Protein AF-H6Q8G0-F1 (afdb_monomer)

Mean predicted aligned error: 10.99 Å

Organism: Pyrobaculum oguniense (strain DSM 13380 / JCM 10595 / TE7) (NCBI:txid698757)

Solvent-accessible surface area (backbone atoms only — not comparable to full-atom values): 20275 Å² total; per-residue (Å²): 144,68,70,66,64,56,52,52,49,52,49,52,48,53,54,53,53,41,53,67,19,40,46,72,59,93,84,31,42,35,39,29,42,45,48,51,69,63,68,56,87,55,73,42,77,51,71,62,86,92,26,48,36,42,32,37,71,26,90,38,88,82,41,72,50,58,72,88,68,41,74,66,82,79,70,84,86,72,75,58,51,55,72,71,53,47,52,53,49,46,30,53,52,45,60,45,78,64,53,34,37,40,33,30,42,34,42,37,34,33,34,42,91,89,67,49,76,45,78,49,78,49,76,51,75,46,81,52,94,34,72,31,57,68,51,39,38,51,52,50,17,66,74,69,74,36,60,48,32,79,43,50,70,60,39,51,54,52,50,54,51,48,53,64,52,53,74,76,50,90,71,76,68,40,81,75,48,61,38,27,14,46,44,34,42,37,35,37,46,87,69,30,35,41,33,43,30,75,83,65,30,40,40,38,32,41,19,58,44,66,68,61,47,51,51,55,51,52,52,48,26,63,76,68,75,45,89,69,57,36,41,37,37,30,15,60,40,80,48,58,67,70,59,42,50,30,47,52,52,15,36,58,50,44,32,63,76,66,64,44,61,43,81,41,64,61,86,96,38,82,64,41,45,31,24,42,60,44,82,41,58,73,41,101,56,48,47,18,47,49,38,38,34,36,37,30,68,92,67,42,86,70,52,70,70,52,44,50,53,56,53,47,52,37,34,60,60,32,73,54,68,62,55,57,30,36,37,38,36,29,59,68,27,56,47,79,74,76,52,74,78,76,70,59,76,78,75,70,73,64,84,71,63,55,60,54,49,55,55,50,53,59,54,60,74,72,106

Nearest PDB structures (foldseek):
  7qxs-assembly1_A  TM=3.727E-01  e=1.404E-01  Homo sapiens
  2nyt-assembly1_C  TM=2.737E-01  e=8.492E-01  Homo sapiens
  8ove-assembly1_BS  TM=5.232E-01  e=6.529E+00  Trypanosoma brucei brucei
  4v8m-assembly1_BS  TM=4.769E-01  e=9.936E+00  Trypanosoma brucei brucei TREU927
  5w2m-assembly1_K  TM=2.371E-01  e=2.819E+00  Homo sapiens

Foldseek 3Di:
DPPPVVVVVVVVLLVVLLPQQWHDDPNEIEGEQASNLVSDQAPDWDDDDPEIEGEHEQPAQPRDPPLVVPARNDYPQDDADDLVVLQLLQLLQLQDDAKKKFKKKKKWWWQDPVRDIDIDIDIDIDTDRANHLVRVQVVVCVVVVAHEDAAPVVVVVVVVVQNVVSSVDPDDGTISGMYMYTAKMWGDDPQWIWMAGNVSNAIEIEGQDPVVSVVVQVSSCVSVVHHGHYYYYHANDFQDDLLVVLLVQLQVVLCVVLVQWDFDDDPPDGQWIKFGWDWDDSDPHRGDDIEIEGEDRVLDTDDPVRVCVSVSSSCVSSVHQDHHYYYYYHSMDGGPRPPPPPPCVVVPDDPVVVVVVVVVVVVVVVD

Radius of gyration: 24.99 Å; Cα contacts (8 Å, |Δi|>4): 646; chains: 1; bounding box: 63×71×59 Å

Sequence (367 aa):
MTGSKGLLLALALAVALSAASVYTVDHYVVINYTAWATQVKPTYIFKLGNCDVYVYVARTFNDTTVLLNSPEPVPPRLEPMSEEDVEKVIDALVRLPGETKVGLSILHVFKLKNGDIVGGESSEDLVLNATSLEDLVNKASEKLGIKVYKRPAEADKFMEEVKRKGANTTTTQGLIAKVASIRNIYKRIGDVVLKISYIDRTVYVGATNLTDAVAYVKELERQLGKPLPVYIRVGSYWVSGEKEQALLEAAEQWEKEMKTVRVITEGNRTKAVEGIVHIIHPSAGDLGPVVVVFPYVNGTPPDEGTAKRLVGRFVELAGFCPQPLVVEFWPKTGVEYLVGRANYASYAVPIIALAVAALAALRLKRR

Secondary structure (DSSP, 8-state):
--HHHHHHHHHHHHHHHHHHHEEEETTEEEEEHHHHHHSS--SEEEEETTEEEEEEE-SSTTS--HHHHS----PPPPPPPPHHHHHHHHHHHHHSSSEEEEEEEEEEEEE-TTS-EEEEEEEEEEE---SSHHHHHHHHHHHHTS-EESSHHHHHHHHHHHHHHHTT----SEEEEEEEEEEEEEEEETTEEEEEETTT--EEEEES-HHHHHHHHHHHHHHHTS---EEEEE-S-B--THHHHHHHHHHHHHHHHHT--EEEEETTEEEEEESPPEEE-SSSSSBSPPEEEEE-GGGSPPPHHHHHHHHHHHHHHHTS--SSEEEEEES--S-TTTS----GGGT-S-THHHHHHHHHHHHHTT-

pLDDT: mean 80.92, std 19.53, range [29.94, 97.94]

Structure (mmCIF, N/CA/C/O backbone):
data_AF-H6Q8G0-F1
#
_entry.id   AF-H6Q8G0-F1
#
loop_
_atom_site.group_PDB
_atom_site.id
_atom_site.type_symbol
_atom_site.label_atom_id
_atom_site.label_alt_id
_atom_site.label_comp_id
_atom_site.label_asym_id
_atom_site.label_entity_id
_atom_site.label_seq_id
_atom_site.pdbx_PDB_ins_code
_atom_site.Cartn_x
_atom_site.Cartn_y
_atom_site.Cartn_z
_atom_site.occupancy
_atom_site.B_iso_or_equiv
_atom_site.auth_seq_id
_atom_site.auth_comp_id
_atom_site.auth_asym_id
_atom_site.auth_atom_id
_atom_site.pdbx_PDB_model_num
ATOM 1 N N . MET A 1 1 ? 6.257 -30.431 35.235 1.00 37.59 1 MET A N 1
ATOM 2 C CA . MET A 1 1 ? 5.714 -31.014 33.979 1.00 37.59 1 MET A CA 1
ATOM 3 C C . MET A 1 1 ? 4.502 -30.229 33.438 1.00 37.59 1 MET A C 1
ATOM 5 O O . MET A 1 1 ? 3.525 -30.824 33.006 1.00 37.59 1 MET A O 1
ATOM 9 N N . THR A 1 2 ? 4.549 -28.892 33.413 1.00 41.25 2 THR A N 1
ATOM 10 C CA . THR A 1 2 ? 3.410 -28.030 33.016 1.00 41.25 2 THR A CA 1
ATOM 11 C C . THR A 1 2 ? 3.709 -27.107 31.825 1.00 41.25 2 THR A C 1
ATOM 13 O O . THR A 1 2 ? 2.781 -26.566 31.238 1.00 41.25 2 THR A O 1
ATOM 16 N N . GLY A 1 3 ? 4.974 -26.979 31.401 1.00 37.41 3 GLY A N 1
ATOM 17 C CA . GLY A 1 3 ? 5.380 -26.058 30.327 1.00 37.41 3 GLY A CA 1
ATOM 18 C C . GLY A 1 3 ? 5.109 -26.530 28.890 1.00 37.41 3 GLY A C 1
ATOM 19 O O . GLY A 1 3 ? 4.931 -25.704 28.004 1.00 37.41 3 GLY A O 1
ATOM 20 N N . SER A 1 4 ? 5.021 -27.842 28.632 1.00 41.75 4 SER A N 1
ATOM 21 C CA . SER A 1 4 ? 4.868 -28.368 27.261 1.00 41.75 4 SER A CA 1
ATOM 22 C C . SER A 1 4 ? 3.442 -28.267 26.713 1.00 41.75 4 SER A C 1
ATOM 24 O O . SER A 1 4 ? 3.260 -28.071 25.515 1.00 41.75 4 SER A O 1
ATOM 26 N N . LYS A 1 5 ? 2.421 -28.352 27.579 1.00 39.56 5 LYS A N 1
ATOM 27 C CA . LYS A 1 5 ? 1.009 -28.229 27.177 1.00 39.56 5 LYS A CA 1
ATOM 28 C C . LYS A 1 5 ? 0.645 -26.796 26.784 1.00 39.56 5 LYS A C 1
ATOM 30 O O . LYS A 1 5 ? -0.075 -26.617 25.811 1.00 39.56 5 LYS A O 1
ATOM 35 N N . GLY A 1 6 ? 1.177 -25.797 27.494 1.00 40.56 6 GLY A N 1
ATOM 36 C CA . GLY A 1 6 ? 0.979 -24.382 27.159 1.00 40.56 6 GLY A CA 1
ATOM 37 C C . GLY A 1 6 ? 1.631 -24.001 25.830 1.00 40.56 6 GLY A C 1
ATOM 38 O O . GLY A 1 6 ? 1.004 -23.338 25.012 1.00 40.56 6 GLY A O 1
ATOM 39 N N . LEU A 1 7 ? 2.844 -24.505 25.573 1.00 41.81 7 LEU A N 1
ATOM 40 C CA . LEU A 1 7 ? 3.547 -24.283 24.308 1.00 41.81 7 LEU A CA 1
ATOM 41 C C . LEU A 1 7 ? 2.825 -24.947 23.126 1.00 41.81 7 LEU A C 1
ATOM 43 O O . LEU A 1 7 ? 2.636 -24.306 22.103 1.00 41.81 7 LEU A O 1
ATOM 47 N N . LEU A 1 8 ? 2.376 -26.200 23.268 1.00 42.34 8 LEU A N 1
ATOM 48 C CA . LEU A 1 8 ? 1.618 -26.905 22.224 1.00 42.34 8 LEU A CA 1
ATOM 49 C C . LEU A 1 8 ? 0.265 -26.246 21.936 1.00 42.34 8 LEU A C 1
ATOM 51 O O . LEU A 1 8 ? -0.138 -26.184 20.779 1.00 42.34 8 LEU A O 1
ATOM 55 N N . LEU A 1 9 ? -0.417 -25.735 22.965 1.00 38.94 9 LEU A N 1
ATOM 56 C CA . LEU A 1 9 ? -1.677 -25.013 22.799 1.00 38.94 9 LEU A CA 1
ATOM 57 C C . LEU A 1 9 ? -1.455 -23.663 22.105 1.00 38.94 9 LEU A C 1
ATOM 59 O O . LEU A 1 9 ? -2.185 -23.347 21.176 1.00 38.94 9 LEU A O 1
ATOM 63 N N . ALA A 1 10 ? -0.421 -22.909 22.492 1.00 45.75 10 ALA A N 1
ATOM 64 C CA . ALA A 1 10 ? -0.044 -21.660 21.832 1.00 45.75 10 ALA A CA 1
ATOM 65 C C . ALA A 1 10 ? 0.378 -21.883 20.369 1.00 45.75 10 ALA A C 1
ATOM 67 O O . ALA A 1 10 ? 0.004 -21.103 19.498 1.00 45.75 10 ALA A O 1
ATOM 68 N N . LEU A 1 11 ? 1.091 -22.979 20.081 1.00 44.25 11 LEU A N 1
ATOM 69 C CA . LEU A 1 11 ? 1.492 -23.349 18.723 1.00 44.25 11 LEU A CA 1
ATOM 70 C C . LEU A 1 11 ? 0.293 -23.783 17.871 1.00 44.25 11 LEU A C 1
ATOM 72 O O . LEU A 1 11 ? 0.179 -23.378 16.720 1.00 44.25 11 LEU A O 1
ATOM 76 N N . ALA A 1 12 ? -0.618 -24.581 18.433 1.00 43.03 12 ALA A N 1
ATOM 77 C CA . ALA A 1 12 ? -1.842 -24.996 17.755 1.00 43.03 12 ALA A CA 1
ATOM 78 C C . ALA A 1 12 ? -2.770 -23.803 17.487 1.00 43.03 12 ALA A C 1
ATOM 80 O O . ALA A 1 12 ? -3.361 -23.725 16.414 1.00 43.03 12 ALA A O 1
ATOM 81 N N . LEU A 1 13 ? -2.848 -22.850 18.424 1.00 43.94 13 LEU A N 1
ATOM 82 C CA . LEU A 1 13 ? -3.580 -21.603 18.233 1.00 43.94 13 LEU A CA 1
ATOM 83 C C . LEU A 1 13 ? -2.926 -20.764 17.131 1.00 43.94 13 LEU A C 1
ATOM 85 O O . LEU A 1 13 ? -3.614 -20.368 16.205 1.00 43.94 13 LEU A O 1
ATOM 89 N N . ALA A 1 14 ? -1.604 -20.575 17.150 1.00 47.75 14 ALA A N 1
ATOM 90 C CA . ALA A 1 14 ? -0.888 -19.836 16.107 1.00 47.75 14 ALA A CA 1
ATOM 91 C C . ALA A 1 14 ? -1.053 -20.459 14.705 1.00 47.75 14 ALA A C 1
ATOM 93 O O . ALA A 1 14 ? -1.220 -19.729 13.732 1.00 47.75 14 ALA A O 1
ATOM 94 N N . VAL A 1 15 ? -1.065 -21.794 14.599 1.00 50.09 15 VAL A N 1
ATOM 95 C CA . VAL A 1 15 ? -1.297 -22.525 13.337 1.00 50.09 15 VAL A CA 1
ATOM 96 C C . VAL A 1 15 ? -2.760 -22.441 12.878 1.00 50.09 15 VAL A C 1
ATOM 98 O O . VAL A 1 15 ? -3.025 -22.328 11.685 1.00 50.09 15 VAL A O 1
ATOM 101 N N . ALA A 1 16 ? -3.728 -22.474 13.796 1.00 48.34 16 ALA A N 1
ATOM 102 C CA . ALA A 1 16 ? -5.142 -22.316 13.451 1.00 48.34 16 ALA A CA 1
ATOM 103 C C . ALA A 1 16 ? -5.485 -20.867 13.051 1.00 48.34 16 ALA A C 1
ATOM 105 O O . ALA A 1 16 ? -6.256 -20.649 12.118 1.00 48.34 16 ALA A O 1
ATOM 106 N N . LEU A 1 17 ? -4.878 -19.884 13.722 1.00 48.31 17 LEU A N 1
ATOM 107 C CA . LEU A 1 17 ? -5.008 -18.456 13.415 1.00 48.31 17 LEU A CA 1
ATOM 108 C C . LEU A 1 17 ? -4.363 -18.134 12.054 1.00 48.31 17 LEU A C 1
ATOM 110 O O . LEU A 1 17 ? -4.955 -17.448 11.219 1.00 48.31 17 LEU A O 1
ATOM 114 N N . SER A 1 18 ? -3.193 -18.710 11.754 1.00 52.47 18 SER A N 1
ATOM 115 C CA . SER A 1 18 ? -2.570 -18.536 10.439 1.00 52.47 18 SER A CA 1
ATOM 116 C C . SER A 1 18 ? -3.364 -19.195 9.309 1.00 52.47 18 SER A C 1
ATOM 118 O O . SER A 1 18 ? -3.434 -18.606 8.240 1.00 52.47 18 SER A O 1
ATOM 120 N N . ALA A 1 19 ? -4.034 -20.332 9.532 1.00 54.38 19 ALA A N 1
ATOM 121 C CA . ALA A 1 19 ? -4.840 -21.006 8.505 1.00 54.38 19 ALA A CA 1
ATOM 122 C C . ALA A 1 19 ? -6.120 -20.245 8.104 1.00 54.38 19 ALA A C 1
ATOM 124 O O . ALA A 1 19 ? -6.596 -20.388 6.980 1.00 54.38 19 ALA A O 1
ATOM 125 N N . ALA A 1 20 ? -6.688 -19.435 9.004 1.00 64.31 20 ALA A N 1
ATOM 126 C CA . ALA A 1 20 ? -7.856 -18.604 8.699 1.00 64.31 20 ALA A CA 1
ATOM 127 C C . ALA A 1 20 ? -7.478 -17.258 8.045 1.00 64.31 20 ALA A C 1
ATOM 129 O O . ALA A 1 20 ? -8.282 -16.682 7.313 1.00 64.31 20 ALA A O 1
ATOM 130 N N . SER A 1 21 ? -6.255 -16.765 8.284 1.00 76.69 21 SER A N 1
ATOM 131 C CA . SER A 1 21 ? -5.720 -15.542 7.663 1.00 76.69 21 SER A CA 1
ATOM 132 C C . SER A 1 21 ? -4.950 -15.807 6.374 1.00 76.69 21 SER A C 1
ATOM 134 O O . SER A 1 21 ? -4.901 -14.935 5.519 1.00 76.69 21 SER A O 1
ATOM 136 N N . VAL A 1 22 ? -4.326 -16.977 6.229 1.00 84.31 22 VAL A N 1
ATOM 137 C CA . VAL A 1 22 ? -3.506 -17.360 5.077 1.00 84.31 22 VAL A CA 1
ATOM 138 C C . VAL A 1 22 ? -3.934 -18.731 4.593 1.00 84.31 22 VAL A C 1
ATOM 140 O O . VAL A 1 22 ? -3.830 -19.723 5.311 1.00 84.31 22 VAL A O 1
ATOM 143 N N . TYR A 1 23 ? -4.392 -18.794 3.353 1.00 85.62 23 TYR A N 1
ATOM 144 C CA . TYR A 1 23 ? -4.865 -20.026 2.735 1.00 85.62 23 TYR A CA 1
ATOM 145 C C . TYR A 1 23 ? -4.561 -20.022 1.241 1.00 85.62 23 TYR A C 1
ATOM 147 O O . TYR A 1 23 ? -4.034 -19.053 0.697 1.00 85.62 23 TYR A O 1
ATOM 155 N N . THR A 1 24 ? -4.854 -21.136 0.578 1.00 87.31 24 THR A N 1
ATOM 156 C CA . THR A 1 24 ? -4.699 -21.257 -0.872 1.00 87.31 24 THR A CA 1
ATOM 157 C C . THR A 1 24 ? -6.062 -21.333 -1.540 1.00 87.31 24 THR A C 1
ATOM 159 O O . THR A 1 24 ? -6.984 -21.963 -1.020 1.00 87.31 24 THR A O 1
ATOM 162 N N . VAL A 1 25 ? -6.193 -20.658 -2.677 1.00 86.44 25 VAL A N 1
ATOM 163 C CA . VAL A 1 25 ? -7.330 -20.786 -3.596 1.00 86.44 25 VAL A CA 1
ATOM 164 C C . VAL A 1 25 ? -6.733 -21.062 -4.959 1.00 86.44 25 VAL A C 1
ATOM 166 O O . VAL A 1 25 ? -5.916 -20.275 -5.428 1.00 86.44 25 VAL A O 1
ATOM 169 N N . ASP A 1 26 ? -7.101 -22.191 -5.562 1.00 85.81 26 ASP A N 1
ATOM 170 C CA . ASP A 1 26 ? -6.372 -22.761 -6.696 1.00 85.8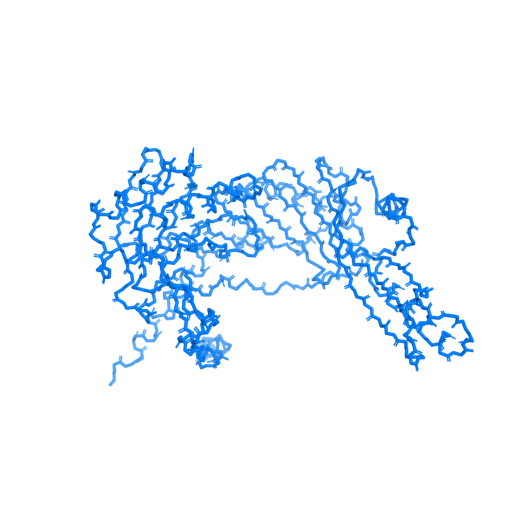1 26 ASP A CA 1
ATOM 171 C C . ASP A 1 26 ? -4.873 -22.910 -6.339 1.00 85.81 26 ASP A C 1
ATOM 173 O O . ASP A 1 26 ? -4.533 -23.659 -5.421 1.00 85.81 26 ASP A O 1
ATOM 177 N N . HIS A 1 27 ? -3.979 -22.177 -7.004 1.00 87.88 27 HIS A N 1
ATOM 178 C CA . HIS A 1 27 ? -2.545 -22.102 -6.683 1.00 87.88 27 HIS A CA 1
ATOM 179 C C . HIS A 1 27 ? -2.113 -20.743 -6.107 1.00 87.88 27 HIS A C 1
ATOM 181 O O . HIS A 1 27 ? -0.920 -20.520 -5.892 1.00 87.88 27 HIS A O 1
ATOM 187 N N . TYR A 1 28 ? -3.052 -19.831 -5.844 1.00 91.19 28 TYR A N 1
ATOM 188 C CA . TYR A 1 28 ? -2.764 -18.512 -5.281 1.00 91.19 28 TYR A CA 1
ATOM 189 C C . TYR A 1 28 ? -2.643 -18.575 -3.764 1.00 91.19 28 TYR A C 1
ATOM 191 O O . TYR A 1 28 ? -3.387 -19.299 -3.099 1.00 91.19 28 TYR A O 1
ATOM 199 N N . VAL A 1 29 ? -1.760 -17.754 -3.203 1.00 92.00 29 VAL A N 1
ATOM 200 C CA . VAL A 1 29 ? -1.662 -17.575 -1.753 1.00 92.00 29 VAL A CA 1
ATOM 201 C C . VAL A 1 29 ? -2.504 -16.372 -1.360 1.00 92.00 29 VAL A C 1
ATOM 203 O O . VAL A 1 29 ? -2.203 -15.246 -1.754 1.00 92.00 29 VAL A O 1
ATOM 206 N N . VAL A 1 30 ? -3.553 -16.605 -0.581 1.00 90.69 30 VAL A N 1
ATOM 207 C CA . VAL A 1 30 ? -4.469 -15.566 -0.110 1.00 90.69 30 VAL A CA 1
ATOM 208 C C . VAL A 1 30 ? -4.109 -15.169 1.316 1.00 90.69 30 VAL A C 1
ATOM 210 O O . VAL A 1 30 ? -3.965 -16.037 2.169 1.00 90.69 30 VAL A O 1
ATOM 213 N N . ILE A 1 31 ? -4.002 -13.868 1.573 1.00 88.50 31 ILE A N 1
ATOM 214 C CA . ILE A 1 31 ? -3.826 -13.240 2.883 1.00 88.50 31 ILE A CA 1
ATOM 215 C C . ILE A 1 31 ? -5.078 -12.399 3.152 1.00 88.50 31 ILE A C 1
ATOM 217 O O . ILE A 1 31 ? -5.319 -11.401 2.478 1.00 88.50 31 ILE A O 1
ATOM 221 N N . ASN A 1 32 ? -5.896 -12.807 4.114 1.00 87.19 32 ASN A N 1
ATOM 222 C CA . ASN A 1 32 ? -7.130 -12.142 4.507 1.00 87.19 32 ASN A CA 1
ATOM 223 C C . ASN A 1 32 ? -6.906 -11.326 5.789 1.00 87.19 32 ASN A C 1
ATOM 225 O O . ASN A 1 32 ? -6.971 -11.853 6.904 1.00 87.19 32 ASN A O 1
ATOM 229 N N . TYR A 1 33 ? -6.664 -10.027 5.621 1.00 81.12 33 TYR A N 1
ATOM 230 C CA . TYR A 1 33 ? -6.426 -9.092 6.720 1.00 81.12 33 TYR A CA 1
ATOM 231 C C . TYR A 1 33 ? -7.676 -8.850 7.571 1.00 81.12 33 TYR A C 1
ATOM 233 O O . TYR A 1 33 ? -7.572 -8.627 8.778 1.00 81.12 33 TYR A O 1
ATOM 241 N N . THR A 1 34 ? -8.870 -8.952 6.983 1.00 77.56 34 THR A N 1
ATOM 242 C CA . THR A 1 34 ? -10.128 -8.868 7.738 1.00 77.56 34 THR A CA 1
ATOM 243 C C . THR A 1 34 ? -10.266 -10.046 8.696 1.00 77.56 34 THR A C 1
ATOM 245 O O . THR A 1 34 ? -10.562 -9.852 9.874 1.00 77.56 34 THR A O 1
ATOM 248 N N . ALA A 1 35 ? -10.001 -11.266 8.220 1.00 77.12 35 ALA A N 1
ATOM 249 C CA . ALA A 1 35 ? -10.017 -12.455 9.068 1.00 77.12 35 ALA A CA 1
ATOM 250 C C . ALA A 1 35 ? -8.985 -12.334 10.197 1.00 77.12 35 ALA A C 1
ATOM 252 O O . ALA A 1 35 ? -9.323 -12.595 11.351 1.00 77.12 35 ALA A O 1
ATOM 253 N N . TRP A 1 36 ? -7.777 -11.858 9.882 1.00 73.56 36 TRP A N 1
ATOM 254 C CA . TRP A 1 36 ? -6.715 -11.616 10.861 1.00 73.56 36 TRP A CA 1
ATOM 255 C C . TRP A 1 36 ? -7.153 -10.673 11.994 1.00 73.56 36 TRP A C 1
ATOM 257 O O . TRP A 1 36 ? -6.966 -10.996 13.166 1.00 73.56 36 TRP A O 1
ATOM 267 N N . ALA A 1 37 ? -7.838 -9.570 11.680 1.00 68.44 37 ALA A N 1
ATOM 268 C CA . ALA A 1 37 ? -8.327 -8.631 12.694 1.00 68.44 37 ALA A CA 1
ATOM 269 C C . ALA A 1 37 ? -9.425 -9.192 13.615 1.00 68.44 37 ALA A C 1
ATOM 271 O O . ALA A 1 37 ? -9.573 -8.747 14.754 1.00 68.44 37 ALA A O 1
ATOM 272 N N . THR A 1 38 ? -10.199 -10.164 13.129 1.00 66.81 38 THR A N 1
ATOM 273 C CA . THR A 1 38 ? -11.332 -10.769 13.862 1.00 66.81 38 THR A CA 1
ATOM 274 C C . THR A 1 38 ? -10.970 -12.034 14.642 1.00 66.81 38 THR A C 1
ATOM 276 O O . THR A 1 38 ? -11.784 -12.563 15.395 1.00 66.81 38 THR A O 1
ATOM 279 N N . GLN A 1 39 ? -9.749 -12.535 14.469 1.00 66.62 39 GLN A N 1
ATOM 280 C CA . GLN A 1 39 ? -9.277 -13.778 15.078 1.00 66.62 39 GLN A CA 1
ATOM 281 C C . GLN A 1 39 ? -8.944 -13.658 16.563 1.00 66.62 39 GLN A C 1
ATOM 283 O O . GLN A 1 39 ? -8.919 -14.653 17.292 1.00 66.62 39 GLN A O 1
ATOM 288 N N . VAL A 1 40 ? -8.696 -12.438 17.021 1.00 70.25 40 VAL A N 1
ATOM 289 C CA . VAL A 1 40 ? -8.462 -12.145 18.427 1.00 70.25 40 VAL A CA 1
ATOM 290 C C . VAL A 1 40 ? -9.802 -11.833 19.067 1.00 70.25 40 VAL A C 1
ATOM 292 O O . VAL A 1 40 ? -10.575 -11.042 18.540 1.00 70.25 40 VAL A O 1
ATOM 295 N N . LYS A 1 41 ? -10.081 -12.421 20.233 1.00 77.69 41 LYS A N 1
ATOM 296 C CA . LYS A 1 41 ? -11.275 -12.059 20.996 1.00 77.69 41 LYS A CA 1
ATOM 297 C C . LYS A 1 41 ? -11.145 -10.607 21.495 1.00 77.69 41 LYS A C 1
ATOM 299 O O . LYS A 1 41 ? -10.275 -10.355 22.334 1.00 77.69 41 LYS A O 1
ATOM 304 N N . PRO A 1 42 ? -11.995 -9.671 21.041 1.00 84.69 42 PRO A N 1
ATOM 305 C CA . PRO A 1 42 ? -11.973 -8.296 21.526 1.00 84.69 42 PRO A CA 1
ATOM 306 C C . PRO A 1 42 ? -12.458 -8.209 22.977 1.00 84.69 42 PRO A C 1
ATOM 308 O O . PRO A 1 42 ? -13.173 -9.085 23.474 1.00 84.69 42 PRO A O 1
ATOM 311 N N . THR A 1 43 ? -12.069 -7.133 23.663 1.00 89.56 43 THR A N 1
ATOM 312 C CA . THR A 1 43 ? -12.578 -6.789 24.998 1.00 89.56 43 THR A CA 1
ATOM 313 C C . THR A 1 43 ? -14.054 -6.408 24.922 1.00 89.56 43 THR A C 1
ATOM 315 O O . THR A 1 43 ? -14.851 -6.916 25.708 1.00 89.56 43 THR A O 1
ATOM 318 N N . TYR A 1 44 ? -14.412 -5.572 23.944 1.00 91.75 44 TYR A N 1
ATOM 319 C CA . TYR A 1 44 ? -15.788 -5.159 23.675 1.00 91.75 44 TYR A CA 1
ATOM 320 C C . TYR A 1 44 ? -16.082 -5.229 22.177 1.00 91.75 44 TYR A C 1
ATOM 322 O O . TYR A 1 44 ? -15.200 -4.991 21.349 1.00 91.75 44 TYR A O 1
ATOM 330 N N . ILE A 1 45 ? -17.338 -5.510 21.840 1.00 92.19 45 ILE A N 1
ATOM 331 C CA . ILE A 1 45 ? -17.870 -5.350 20.486 1.00 92.19 45 ILE A CA 1
ATOM 332 C C . ILE A 1 45 ? -19.116 -4.495 20.608 1.00 92.19 45 ILE A C 1
ATOM 334 O O . ILE A 1 45 ? -20.046 -4.861 21.325 1.00 92.19 45 ILE A O 1
ATOM 338 N N . PHE A 1 46 ? -19.152 -3.378 19.895 1.00 95.06 46 PHE A N 1
ATOM 339 C CA . PHE A 1 46 ? -20.348 -2.550 19.828 1.00 95.06 46 PHE A CA 1
ATOM 340 C C . PHE A 1 46 ? -20.535 -1.957 18.439 1.00 95.06 46 PHE A C 1
ATOM 342 O O . PHE A 1 46 ? -19.609 -1.883 17.633 1.00 95.06 46 PHE A O 1
ATOM 349 N N . LYS A 1 47 ? -21.764 -1.508 18.177 1.00 93.69 47 LYS A N 1
ATOM 350 C CA . LYS A 1 47 ? -22.118 -0.799 16.950 1.00 93.69 47 LYS A CA 1
ATOM 351 C C . LYS A 1 47 ? -22.105 0.710 17.147 1.00 93.69 47 LYS A C 1
ATOM 353 O O . LYS A 1 47 ? -22.644 1.220 18.138 1.00 93.69 47 LYS A O 1
ATOM 358 N N . LEU A 1 48 ? -21.553 1.406 16.159 1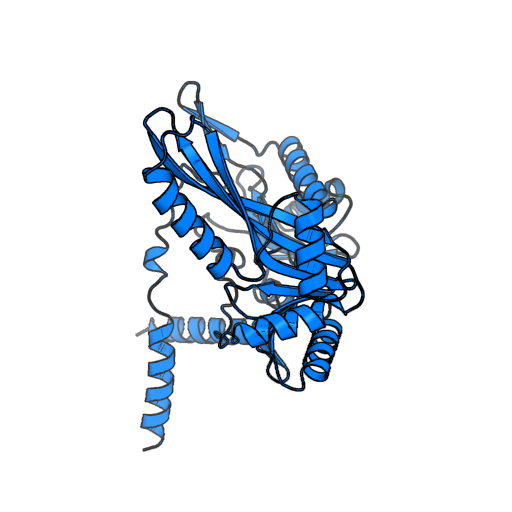.00 92.44 48 LEU A N 1
ATOM 359 C CA . LEU A 1 48 ? -21.718 2.841 15.940 1.00 92.44 48 LEU A CA 1
ATOM 360 C C . LEU A 1 48 ? -22.461 3.034 14.615 1.00 92.44 48 LEU A C 1
ATOM 362 O O . LEU A 1 48 ? -21.871 2.990 13.537 1.00 92.44 48 LEU A O 1
ATOM 366 N N . GLY A 1 49 ? -23.788 3.163 14.690 1.00 88.62 49 GLY A N 1
ATOM 367 C CA . GLY A 1 49 ? -24.641 3.097 13.502 1.00 88.62 49 GLY A CA 1
ATOM 368 C C . GLY A 1 49 ? -24.508 1.736 12.809 1.00 88.62 49 GLY A C 1
ATOM 369 O O . GLY A 1 49 ? -24.783 0.704 13.420 1.00 88.62 49 GLY A O 1
ATOM 370 N N . ASN A 1 50 ? -24.050 1.741 11.554 1.00 85.94 50 ASN A N 1
ATOM 371 C CA . ASN A 1 50 ? -23.820 0.528 10.758 1.00 85.94 50 ASN A CA 1
ATOM 372 C C . ASN A 1 50 ? -22.400 -0.049 10.900 1.00 85.94 50 ASN A C 1
ATOM 374 O O . ASN A 1 50 ? -22.113 -1.090 10.318 1.00 85.94 50 ASN A O 1
ATOM 378 N N . CYS A 1 51 ? -21.526 0.609 11.665 1.00 90.69 51 CYS A N 1
ATOM 379 C CA . CYS A 1 51 ? -20.132 0.223 11.819 1.00 90.69 51 CYS A CA 1
ATOM 380 C C . CYS A 1 51 ? -19.938 -0.716 13.011 1.00 90.69 51 CYS A C 1
ATOM 382 O O . CYS A 1 51 ? -20.277 -0.361 14.146 1.00 90.69 51 CYS A O 1
ATOM 384 N N . ASP A 1 52 ? -19.363 -1.889 12.756 1.00 91.62 52 ASP A N 1
ATOM 385 C CA . ASP A 1 52 ? -18.913 -2.802 13.804 1.00 91.62 52 ASP A CA 1
ATOM 386 C C . ASP A 1 52 ? -17.544 -2.353 14.328 1.00 91.62 52 ASP A C 1
ATOM 388 O O . ASP A 1 52 ? -16.581 -2.243 13.561 1.00 91.62 52 ASP A O 1
ATOM 392 N N . VAL A 1 53 ? -17.463 -2.104 15.638 1.00 92.69 53 VAL A N 1
ATOM 393 C CA . VAL A 1 53 ? -16.244 -1.662 16.320 1.00 92.69 53 VAL A CA 1
ATOM 394 C C . VAL A 1 53 ? -15.729 -2.774 17.225 1.00 92.69 53 VAL A C 1
ATOM 396 O O . VAL A 1 53 ? -16.422 -3.221 18.144 1.00 92.69 53 VAL A O 1
ATOM 399 N N . TYR A 1 54 ? -14.490 -3.187 16.978 1.00 91.06 54 TYR A N 1
ATOM 400 C CA . TYR A 1 54 ? -13.776 -4.204 17.742 1.00 91.06 54 TYR A CA 1
ATOM 401 C C . TYR A 1 54 ? -12.766 -3.502 18.644 1.00 91.06 54 TYR A C 1
ATOM 403 O O . TYR A 1 54 ? -11.814 -2.899 18.148 1.00 91.06 54 TYR A O 1
ATOM 411 N N . VAL A 1 55 ? -12.984 -3.552 19.960 1.00 91.38 55 VAL A N 1
ATOM 412 C CA . VAL A 1 55 ? -12.164 -2.817 20.932 1.00 91.38 55 VAL A CA 1
ATOM 413 C C . VAL A 1 55 ? -11.296 -3.759 21.752 1.00 91.38 55 VAL A C 1
ATOM 415 O O . VAL A 1 55 ? -11.797 -4.709 22.356 1.00 91.38 55 VAL A O 1
ATOM 418 N N . TYR A 1 56 ? -10.011 -3.432 21.851 1.00 88.75 56 TYR A N 1
ATOM 419 C CA . TYR A 1 56 ? -9.022 -4.112 22.683 1.00 88.75 56 TYR A CA 1
ATOM 420 C C . TYR A 1 56 ? -8.476 -3.151 23.745 1.00 88.75 56 TYR A C 1
ATOM 422 O O . TYR A 1 56 ? -8.070 -2.037 23.426 1.00 88.75 56 TYR A O 1
ATOM 430 N N . VAL A 1 57 ? -8.452 -3.564 25.013 1.00 89.00 57 VAL A N 1
ATOM 431 C CA . VAL A 1 57 ? -7.960 -2.731 26.128 1.00 89.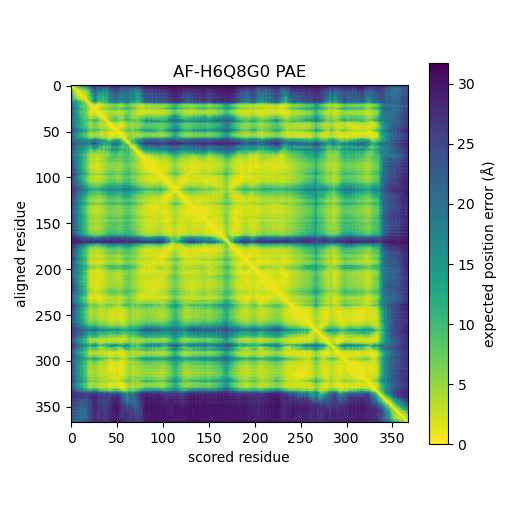00 57 VAL A CA 1
ATOM 432 C C . VAL A 1 57 ? -6.702 -3.355 26.741 1.00 89.00 57 VAL A C 1
ATOM 434 O O . VAL A 1 57 ? -6.766 -4.423 27.354 1.00 89.00 57 VAL A O 1
ATOM 437 N N . ALA A 1 58 ? -5.552 -2.693 26.580 1.00 82.69 58 ALA A N 1
ATOM 438 C CA . ALA A 1 58 ? -4.241 -3.183 27.015 1.00 82.69 58 ALA A CA 1
ATOM 439 C C . ALA A 1 58 ? -4.008 -2.935 28.513 1.00 82.69 58 ALA A C 1
ATOM 441 O O . ALA A 1 58 ? -3.816 -1.801 28.946 1.00 82.69 58 ALA A O 1
ATOM 442 N N . ARG A 1 59 ? -3.983 -3.967 29.357 1.00 72.56 59 ARG A N 1
ATOM 443 C CA . ARG A 1 59 ? -3.846 -3.757 30.816 1.00 72.56 59 ARG A CA 1
ATOM 444 C C . ARG A 1 59 ? -2.512 -3.111 31.229 1.00 72.56 59 ARG A C 1
ATOM 446 O O . ARG A 1 59 ? -2.479 -2.347 32.190 1.00 72.56 59 ARG A O 1
ATOM 453 N N . THR A 1 60 ? -1.443 -3.346 30.478 1.00 64.88 60 THR A N 1
ATOM 454 C CA . THR A 1 60 ? -0.124 -2.721 30.618 1.00 64.88 60 THR A CA 1
ATOM 455 C C . THR A 1 60 ? 0.470 -2.467 29.231 1.00 64.88 60 THR A C 1
ATOM 457 O O . THR A 1 60 ? -0.012 -3.009 28.244 1.00 64.88 60 THR A O 1
ATOM 460 N N . PHE A 1 61 ? 1.537 -1.664 29.139 1.00 57.72 61 PHE A N 1
ATOM 461 C CA . PHE A 1 61 ? 2.262 -1.462 27.872 1.00 57.72 61 PHE A CA 1
ATOM 462 C C . PHE A 1 61 ? 2.873 -2.768 27.323 1.00 57.72 61 PHE A C 1
ATOM 464 O O . PHE A 1 61 ? 3.074 -2.903 26.124 1.00 57.72 61 PHE A O 1
ATOM 471 N N . ASN A 1 62 ? 3.147 -3.734 28.209 1.00 53.62 62 ASN A N 1
ATOM 472 C CA . ASN A 1 62 ? 3.650 -5.060 27.848 1.00 53.62 62 ASN A CA 1
ATOM 473 C C . ASN A 1 62 ? 2.531 -6.095 27.672 1.00 53.62 62 ASN A C 1
ATOM 475 O O . ASN A 1 62 ? 2.806 -7.195 27.194 1.00 53.62 62 ASN A O 1
ATOM 479 N N . ASP A 1 63 ? 1.293 -5.779 28.069 1.00 53.06 63 ASP A N 1
ATOM 480 C CA . ASP A 1 63 ? 0.160 -6.645 27.783 1.00 53.06 63 ASP A CA 1
ATOM 481 C C . ASP A 1 63 ? -0.144 -6.499 26.307 1.00 53.06 63 ASP A C 1
ATOM 483 O O . ASP A 1 63 ? -0.624 -5.471 25.835 1.00 53.06 63 ASP A O 1
ATOM 487 N N . THR A 1 64 ? 0.203 -7.553 25.586 1.00 48.97 64 THR A N 1
ATOM 488 C CA . THR A 1 64 ? 0.067 -7.663 24.147 1.00 48.97 64 THR A CA 1
ATOM 489 C C . THR A 1 64 ? -1.376 -7.388 23.745 1.00 48.97 64 THR A C 1
ATOM 491 O O . THR A 1 64 ? -2.232 -8.270 23.856 1.00 48.97 64 THR A O 1
ATOM 494 N N . THR A 1 65 ? -1.671 -6.194 23.240 1.00 52.19 65 THR A N 1
ATOM 495 C CA . THR A 1 65 ? -2.791 -6.077 22.317 1.00 52.19 65 THR A CA 1
ATOM 496 C C . THR A 1 65 ? -2.391 -6.820 21.059 1.00 52.19 65 THR A C 1
ATOM 498 O O . THR A 1 65 ? -1.278 -6.704 20.537 1.00 52.19 65 THR A O 1
ATOM 501 N N . VAL A 1 66 ? -3.247 -7.759 20.689 1.00 53.00 66 VAL A N 1
ATOM 502 C CA . VAL A 1 66 ? -2.815 -8.885 19.875 1.00 53.00 66 VAL A CA 1
ATOM 503 C C . VAL A 1 66 ? -2.644 -8.473 18.421 1.00 53.00 66 VAL A C 1
ATOM 505 O O . VAL A 1 66 ? -1.917 -9.162 17.739 1.00 53.00 66 VAL A O 1
ATOM 508 N N . LEU A 1 67 ? -3.213 -7.373 17.920 1.00 58.03 67 LEU A N 1
ATOM 509 C CA . LEU A 1 67 ? -3.077 -7.053 16.494 1.00 58.03 67 LEU A CA 1
ATOM 510 C C . LEU A 1 67 ? -1.746 -6.384 16.161 1.00 58.03 67 LEU A C 1
ATOM 512 O O . LEU A 1 67 ? -1.123 -6.765 15.179 1.00 58.03 67 LEU A O 1
ATOM 516 N N . LEU A 1 68 ? -1.239 -5.484 17.003 1.00 59.72 68 LEU A N 1
ATOM 517 C CA . LEU A 1 68 ? 0.076 -4.868 16.765 1.00 59.72 68 LEU A CA 1
ATOM 518 C C . LEU A 1 68 ? 1.255 -5.763 17.161 1.00 59.72 68 LEU A C 1
ATOM 520 O O . LEU A 1 68 ? 2.347 -5.615 16.620 1.00 59.72 68 LEU A O 1
ATOM 524 N N . ASN A 1 69 ? 1.031 -6.712 18.073 1.00 55.75 69 ASN A N 1
ATOM 525 C CA . ASN A 1 69 ? 2.029 -7.713 18.455 1.00 55.75 69 ASN A CA 1
ATOM 526 C C . ASN A 1 69 ? 1.829 -9.076 17.767 1.00 55.75 69 ASN A C 1
ATOM 528 O O . ASN A 1 69 ? 2.658 -9.969 17.953 1.00 55.75 69 ASN A O 1
ATOM 532 N N . SER A 1 70 ? 0.762 -9.267 16.982 1.00 56.09 70 SER A N 1
ATOM 533 C CA . SER A 1 70 ? 0.637 -10.429 16.098 1.00 56.09 70 SER A CA 1
ATOM 534 C C . SER A 1 70 ? 1.452 -10.116 14.854 1.00 56.09 70 SER A C 1
ATOM 536 O O . SER A 1 70 ? 1.143 -9.141 14.166 1.00 56.09 70 SER A O 1
ATOM 538 N N . PRO A 1 71 ? 2.513 -10.889 14.566 1.00 56.81 71 PRO A N 1
ATOM 539 C CA . PRO A 1 71 ? 3.237 -10.705 13.324 1.00 56.81 71 PRO A CA 1
ATOM 540 C C . PRO A 1 71 ? 2.238 -10.798 12.170 1.00 56.81 71 PRO A C 1
ATOM 542 O O . PRO A 1 71 ? 1.363 -11.673 12.179 1.00 56.81 71 PRO A O 1
ATOM 545 N N . GLU A 1 72 ? 2.371 -9.895 11.193 1.00 62.16 72 GLU A N 1
ATOM 546 C CA . GLU A 1 72 ? 1.635 -10.000 9.935 1.00 62.16 72 GLU A CA 1
ATOM 547 C C . GLU A 1 72 ? 1.712 -11.461 9.464 1.00 62.16 72 GLU A C 1
ATOM 549 O O . GLU A 1 72 ? 2.792 -12.066 9.554 1.00 62.16 72 GLU A O 1
ATOM 554 N N . PRO A 1 73 ? 0.595 -12.068 9.022 1.00 66.25 73 PRO A N 1
ATOM 555 C CA . PRO A 1 73 ? 0.620 -13.456 8.608 1.00 66.25 73 PRO A CA 1
ATOM 556 C C . PRO A 1 73 ? 1.702 -13.657 7.547 1.00 66.25 73 PRO A C 1
ATOM 558 O O . PRO A 1 73 ? 1.607 -13.100 6.459 1.00 66.25 73 PRO A O 1
ATOM 561 N N . VAL A 1 74 ? 2.749 -14.420 7.874 1.00 69.31 74 VAL A N 1
ATOM 562 C CA . VAL A 1 74 ? 3.880 -14.628 6.964 1.00 69.31 74 VAL A CA 1
ATOM 563 C C . VAL A 1 74 ? 3.444 -15.645 5.916 1.00 69.31 74 VAL A C 1
ATOM 565 O O . VAL A 1 74 ? 3.301 -16.828 6.248 1.00 69.31 74 VAL A O 1
ATOM 568 N N . PRO A 1 75 ? 3.205 -15.229 4.662 1.00 75.56 75 PRO A N 1
ATOM 569 C CA . PRO A 1 75 ? 2.784 -16.170 3.650 1.00 75.56 75 PRO A CA 1
ATOM 570 C C . PRO A 1 75 ? 3.965 -17.074 3.256 1.00 75.56 75 PRO A C 1
ATOM 572 O O . PRO A 1 75 ? 5.129 -16.671 3.370 1.00 75.56 75 PRO A O 1
ATOM 575 N N . PRO A 1 76 ? 3.706 -18.296 2.759 1.00 80.44 76 PRO A N 1
ATOM 576 C CA . PRO A 1 76 ? 4.757 -19.119 2.172 1.00 80.44 76 PRO A CA 1
ATOM 577 C C . PRO A 1 76 ? 5.442 -18.352 1.040 1.00 80.44 76 PRO A C 1
ATOM 579 O O . PRO A 1 76 ? 4.777 -17.685 0.247 1.00 80.44 76 PRO A O 1
ATOM 582 N N . ARG A 1 77 ? 6.774 -18.443 0.963 1.00 83.31 77 ARG A N 1
ATOM 583 C CA . ARG A 1 77 ? 7.558 -17.779 -0.082 1.00 83.31 77 ARG A CA 1
ATOM 584 C C . ARG A 1 77 ? 7.238 -18.392 -1.446 1.00 83.31 77 ARG A C 1
ATOM 586 O O . ARG A 1 77 ? 7.397 -19.596 -1.621 1.00 83.31 77 ARG A O 1
ATOM 593 N N . LEU A 1 78 ? 6.834 -17.556 -2.396 1.00 86.00 78 LEU A N 1
ATOM 594 C CA . LEU A 1 78 ? 6.666 -17.941 -3.792 1.00 86.00 78 LEU A CA 1
ATOM 595 C C . LEU A 1 78 ? 8.005 -17.869 -4.531 1.00 86.00 78 LEU A C 1
ATOM 597 O O . LEU A 1 78 ? 8.875 -17.055 -4.202 1.00 86.00 78 LEU A O 1
ATOM 601 N N . GLU A 1 79 ? 8.176 -18.739 -5.524 1.00 88.81 79 GLU A N 1
ATOM 602 C CA . GLU A 1 79 ? 9.336 -18.674 -6.406 1.00 88.81 79 GLU A CA 1
ATOM 603 C C . GLU A 1 79 ? 9.218 -17.447 -7.326 1.00 88.81 79 GLU A C 1
ATOM 605 O O . GLU A 1 79 ? 8.177 -17.256 -7.961 1.00 88.81 79 GLU A O 1
ATOM 610 N N . PRO A 1 80 ? 10.258 -16.595 -7.393 1.00 90.00 80 PRO A N 1
ATOM 611 C CA . PRO A 1 80 ? 10.229 -15.409 -8.236 1.00 90.00 80 PRO A CA 1
ATOM 612 C C . PRO A 1 80 ? 10.251 -15.795 -9.717 1.00 90.00 80 PRO A C 1
ATOM 614 O O . PRO A 1 80 ? 10.984 -16.699 -10.126 1.00 90.00 80 PRO A O 1
ATOM 617 N N . MET A 1 81 ? 9.509 -15.055 -10.537 1.00 94.00 81 MET A N 1
ATOM 618 C CA . MET A 1 81 ? 9.502 -15.233 -11.989 1.00 94.00 81 MET A CA 1
ATOM 619 C C . MET A 1 81 ? 10.853 -14.874 -12.625 1.00 94.00 81 MET A C 1
ATOM 621 O O . MET A 1 81 ? 11.669 -14.133 -12.065 1.00 94.00 81 MET A O 1
ATOM 625 N N . SER A 1 82 ? 11.084 -15.366 -13.843 1.00 93.19 82 SER A N 1
ATOM 626 C CA . SER A 1 82 ? 12.173 -14.865 -14.687 1.00 93.19 82 SER A CA 1
ATOM 627 C C . SER A 1 82 ? 11.934 -13.393 -15.063 1.00 93.19 82 SER A C 1
ATOM 629 O O . SER A 1 82 ? 10.799 -12.920 -15.048 1.00 93.19 82 SER A O 1
ATOM 631 N N . GLU A 1 83 ? 12.987 -12.643 -15.403 1.00 90.31 83 GLU A N 1
ATOM 632 C CA . GLU A 1 83 ? 12.818 -11.247 -15.852 1.00 90.31 83 GLU A CA 1
ATOM 633 C C . GLU A 1 83 ? 11.979 -11.146 -17.132 1.00 90.31 83 GLU A C 1
ATOM 635 O O . GLU A 1 83 ? 11.154 -10.248 -17.258 1.00 90.31 83 GLU A O 1
ATOM 640 N N . GLU A 1 84 ? 12.144 -12.094 -18.056 1.00 92.62 84 GLU A N 1
ATOM 641 C CA . GLU A 1 84 ? 11.359 -12.154 -19.293 1.00 92.62 84 GLU A CA 1
ATOM 642 C C . GLU A 1 84 ? 9.863 -12.356 -19.004 1.00 92.62 84 GLU A C 1
ATOM 644 O O . GLU A 1 84 ? 9.001 -11.746 -19.636 1.00 92.62 84 GLU A O 1
ATOM 649 N N . ASP A 1 85 ? 9.541 -13.181 -18.009 1.00 94.06 85 ASP A N 1
ATOM 650 C CA . ASP A 1 85 ? 8.160 -13.388 -17.587 1.00 94.06 85 ASP A CA 1
ATOM 651 C C . ASP A 1 85 ? 7.571 -12.162 -16.899 1.00 94.06 85 ASP A C 1
ATOM 653 O O . ASP A 1 85 ? 6.399 -11.859 -17.110 1.00 94.06 85 ASP A O 1
ATOM 657 N N . VAL A 1 86 ? 8.374 -11.424 -16.127 1.00 94.88 86 VAL A N 1
ATOM 658 C CA . VAL A 1 86 ? 7.950 -10.140 -15.553 1.00 94.88 86 VAL A CA 1
ATOM 659 C C . VAL A 1 86 ? 7.561 -9.166 -16.661 1.00 94.88 86 VAL A C 1
ATOM 661 O O . VAL A 1 86 ? 6.499 -8.558 -16.573 1.00 94.88 86 VAL A O 1
ATOM 664 N N . GLU A 1 87 ? 8.355 -9.054 -17.726 1.00 95.12 87 GLU A N 1
ATOM 665 C CA . GLU A 1 87 ? 8.040 -8.179 -18.864 1.00 95.12 87 GLU A CA 1
ATOM 666 C C . GLU A 1 87 ? 6.732 -8.583 -19.558 1.00 95.12 87 GLU A C 1
ATOM 668 O O . GLU A 1 87 ? 5.877 -7.730 -19.800 1.00 95.12 87 GLU A O 1
ATOM 673 N N . LYS A 1 88 ? 6.526 -9.886 -19.791 1.00 95.88 88 LYS A N 1
ATOM 674 C CA . LYS A 1 88 ? 5.272 -10.418 -20.355 1.00 95.88 88 LYS A CA 1
ATOM 675 C C . LYS A 1 88 ? 4.068 -10.114 -19.463 1.00 95.88 88 LYS A C 1
ATOM 677 O O . LYS A 1 88 ? 3.013 -9.722 -19.963 1.00 95.88 88 LYS A O 1
ATOM 682 N N . VAL A 1 89 ? 4.216 -10.269 -18.146 1.00 96.50 89 VAL A N 1
ATOM 683 C CA . VAL A 1 89 ? 3.158 -9.930 -17.183 1.00 96.50 89 VAL A CA 1
ATOM 684 C C . VAL A 1 89 ? 2.871 -8.435 -17.204 1.00 96.50 89 VAL A C 1
ATOM 686 O O . VAL A 1 89 ? 1.705 -8.056 -17.180 1.00 96.50 89 VAL A O 1
ATOM 689 N N . ILE A 1 90 ? 3.892 -7.581 -17.286 1.00 95.94 90 ILE A N 1
ATOM 690 C CA . ILE A 1 90 ? 3.706 -6.132 -17.396 1.00 95.94 90 ILE A CA 1
ATOM 691 C C . ILE A 1 90 ? 2.922 -5.779 -18.663 1.00 95.94 90 ILE A C 1
ATOM 693 O O . ILE A 1 90 ? 1.969 -5.006 -18.579 1.00 95.94 90 ILE A O 1
ATOM 697 N N . ASP A 1 91 ? 3.280 -6.358 -19.810 1.00 95.31 91 ASP A N 1
ATOM 698 C CA . ASP A 1 91 ? 2.561 -6.150 -21.070 1.00 95.31 91 ASP A CA 1
ATOM 699 C C . ASP A 1 91 ? 1.082 -6.548 -20.968 1.00 95.31 91 ASP A C 1
ATOM 701 O O . ASP A 1 91 ? 0.208 -5.813 -21.432 1.00 95.31 91 ASP A O 1
ATOM 705 N N . ALA A 1 92 ? 0.779 -7.683 -20.333 1.00 95.88 92 ALA A N 1
ATOM 706 C CA . ALA A 1 92 ? -0.600 -8.104 -20.085 1.00 95.88 92 ALA A CA 1
ATOM 707 C C . ALA A 1 92 ? -1.318 -7.160 -19.099 1.00 95.88 92 ALA A C 1
ATOM 709 O O . ALA A 1 92 ? -2.472 -6.783 -19.304 1.00 95.88 92 ALA A O 1
ATOM 710 N N . LEU A 1 93 ? -0.617 -6.721 -18.053 1.00 95.75 93 LEU A N 1
ATOM 711 C CA . LEU A 1 93 ? -1.139 -5.864 -16.993 1.00 95.75 93 LEU A CA 1
ATOM 712 C C . LEU A 1 93 ? -1.556 -4.481 -17.502 1.00 95.75 93 LEU A C 1
ATOM 714 O O . LEU A 1 93 ? -2.626 -3.989 -17.140 1.00 95.75 93 LEU A O 1
ATOM 718 N N . VAL A 1 94 ? -0.738 -3.841 -18.343 1.00 94.81 94 VAL A N 1
ATOM 719 C CA . VAL A 1 94 ? -1.048 -2.498 -18.865 1.00 94.81 94 VAL A CA 1
ATOM 720 C C . VAL A 1 94 ? -2.260 -2.504 -19.801 1.00 94.81 94 VAL A C 1
ATOM 722 O O . VAL A 1 94 ? -2.979 -1.507 -19.852 1.00 94.81 94 VAL A O 1
ATOM 725 N N . ARG A 1 95 ? -2.542 -3.637 -20.462 1.00 93.50 95 ARG A N 1
ATOM 726 C CA . ARG A 1 95 ? -3.702 -3.825 -21.354 1.00 93.50 95 ARG A CA 1
ATOM 727 C C . ARG A 1 95 ? -5.029 -4.008 -20.630 1.00 93.50 95 ARG A C 1
ATOM 729 O O . ARG A 1 95 ? -6.075 -3.845 -21.256 1.00 93.50 95 ARG A O 1
ATOM 736 N N . LEU A 1 96 ? -5.011 -4.353 -19.343 1.00 93.44 96 LEU A N 1
ATOM 737 C CA . LEU A 1 96 ? -6.240 -4.391 -18.555 1.00 93.44 96 LEU A CA 1
ATOM 738 C C . LEU A 1 96 ? -6.895 -2.992 -18.524 1.00 93.44 96 LEU A C 1
ATOM 740 O O . LEU A 1 96 ? -6.204 -1.980 -18.681 1.00 93.44 96 LEU A O 1
ATOM 744 N N . PRO A 1 97 ? -8.218 -2.888 -18.324 1.00 91.81 97 PRO A N 1
ATOM 745 C CA . PRO A 1 97 ? -8.858 -1.594 -18.105 1.00 91.81 97 PRO A CA 1
ATOM 746 C C . PRO A 1 97 ? -8.370 -0.959 -16.795 1.00 91.81 97 PRO A C 1
ATOM 748 O O . PRO A 1 97 ? -7.852 -1.645 -15.920 1.00 91.81 97 PRO A O 1
ATOM 751 N N . GLY A 1 98 ? -8.552 0.353 -16.646 1.00 92.75 98 GLY A N 1
ATOM 752 C CA . GLY A 1 98 ? -8.229 1.074 -15.412 1.00 92.75 98 GLY A CA 1
ATOM 753 C C . GLY A 1 98 ? -6.886 1.804 -15.427 1.00 92.75 98 GLY A C 1
ATOM 754 O O . GLY A 1 98 ? -6.146 1.792 -16.416 1.00 92.75 98 GLY A O 1
ATOM 755 N N . GLU A 1 99 ? -6.596 2.472 -14.315 1.00 95.06 99 GLU A N 1
ATOM 756 C CA . GLU A 1 99 ? -5.464 3.387 -14.174 1.00 95.06 99 GLU A CA 1
ATOM 757 C C . GLU A 1 99 ? -4.148 2.621 -13.996 1.00 95.06 99 GLU A C 1
ATOM 759 O O . GLU A 1 99 ? -4.056 1.700 -13.180 1.00 95.06 99 GLU A O 1
ATOM 764 N N . THR A 1 100 ? -3.118 3.018 -14.745 1.00 96.44 100 THR A N 1
ATOM 765 C CA . THR A 1 100 ? -1.762 2.482 -14.604 1.00 96.44 100 THR A CA 1
ATOM 766 C C . THR A 1 100 ? -0.865 3.511 -13.928 1.00 96.44 100 THR A C 1
ATOM 768 O O . THR A 1 100 ? -0.630 4.598 -14.456 1.00 96.44 100 THR A O 1
ATOM 771 N N . LYS A 1 101 ? -0.315 3.133 -12.774 1.00 96.25 101 LYS A N 1
ATOM 772 C CA . LYS A 1 101 ? 0.701 3.894 -12.046 1.00 96.25 101 LYS A CA 1
ATOM 773 C C . LYS A 1 101 ? 2.033 3.151 -12.137 1.00 96.25 101 LYS A C 1
ATOM 775 O O . LYS A 1 101 ? 2.109 1.966 -11.820 1.00 96.25 101 LYS A O 1
ATOM 780 N N . VAL A 1 102 ? 3.089 3.829 -12.567 1.00 96.56 102 VAL A N 1
ATOM 781 C CA . VAL A 1 102 ? 4.448 3.287 -12.656 1.00 96.56 102 VAL A CA 1
ATOM 782 C C . VAL A 1 102 ? 5.330 3.939 -11.602 1.00 96.56 102 VAL A C 1
ATOM 784 O O . VAL A 1 102 ? 5.429 5.160 -11.544 1.00 96.56 102 VAL A O 1
ATOM 787 N N . GLY A 1 103 ? 5.958 3.115 -10.769 1.00 96.19 103 GLY A N 1
ATOM 788 C CA . GLY A 1 103 ? 6.974 3.548 -9.820 1.00 96.19 103 GLY A CA 1
ATOM 789 C C . GLY A 1 103 ? 8.358 3.416 -10.433 1.00 96.19 103 GLY A C 1
ATOM 790 O O . GLY A 1 103 ? 8.773 2.319 -10.829 1.00 96.19 103 GLY A O 1
ATOM 791 N N . LEU A 1 104 ? 9.064 4.536 -10.501 1.00 96.25 104 LEU A N 1
ATOM 792 C CA . LEU A 1 104 ? 10.364 4.695 -11.135 1.00 96.25 104 LEU A CA 1
ATOM 793 C C . LEU A 1 104 ? 11.440 4.904 -10.066 1.00 96.25 104 LEU A C 1
ATOM 795 O O . LEU A 1 104 ? 11.256 5.679 -9.128 1.00 96.25 104 LEU A O 1
ATOM 799 N N . SER A 1 105 ? 12.577 4.230 -10.227 1.00 96.19 105 SER A N 1
ATOM 800 C CA . SER A 1 105 ? 13.811 4.572 -9.516 1.00 96.19 105 SER A CA 1
ATOM 801 C C . SER A 1 105 ? 14.640 5.477 -10.419 1.00 96.19 105 SER A C 1
ATOM 803 O O . SER A 1 105 ? 14.991 5.092 -11.535 1.00 96.19 105 SER A O 1
ATOM 805 N N . ILE A 1 106 ? 14.903 6.697 -9.963 1.00 95.69 106 ILE A N 1
ATOM 806 C CA . ILE A 1 106 ? 15.707 7.691 -10.663 1.00 95.69 106 ILE A CA 1
ATOM 807 C C . ILE A 1 106 ? 17.093 7.697 -10.034 1.00 95.69 106 ILE A C 1
ATOM 809 O O . ILE A 1 106 ? 17.273 8.066 -8.873 1.00 95.69 106 ILE A O 1
ATOM 813 N N . LEU A 1 107 ? 18.076 7.326 -10.839 1.00 94.88 107 LEU A N 1
ATOM 814 C CA . LEU A 1 107 ? 19.475 7.324 -10.466 1.00 94.88 107 LEU A CA 1
ATOM 815 C C . LEU A 1 107 ? 20.117 8.626 -10.933 1.00 94.88 107 LEU A C 1
ATOM 817 O O . LEU A 1 107 ? 19.864 9.107 -12.044 1.00 94.88 107 LEU A O 1
ATOM 821 N N . HIS A 1 108 ? 21.011 9.164 -10.111 1.00 92.75 108 HIS A N 1
ATOM 822 C CA . HIS A 1 108 ? 21.774 10.371 -10.413 1.00 92.75 108 HIS A CA 1
ATOM 823 C C . HIS A 1 108 ? 23.237 10.169 -10.040 1.00 92.75 108 HIS A C 1
ATOM 825 O O . HIS A 1 108 ? 23.553 9.495 -9.060 1.00 92.75 108 HIS A O 1
ATOM 831 N N . VAL A 1 109 ? 24.134 10.778 -10.806 1.00 89.81 109 VAL A N 1
ATOM 832 C CA . VAL A 1 109 ? 25.564 10.846 -10.490 1.00 89.81 109 VAL A CA 1
ATOM 833 C C . VAL A 1 109 ? 25.974 12.308 -10.468 1.00 89.81 109 VAL A C 1
ATOM 835 O O . VAL A 1 109 ? 25.724 13.037 -11.428 1.00 89.81 109 VAL A O 1
ATOM 838 N N . PHE A 1 110 ? 26.626 12.728 -9.388 1.00 87.69 110 PHE A N 1
ATOM 839 C CA . PHE A 1 110 ? 27.101 14.094 -9.186 1.00 87.69 110 PHE A CA 1
ATOM 840 C C . PHE A 1 110 ? 28.611 14.123 -8.998 1.00 87.69 110 PHE A C 1
ATOM 842 O O . PHE A 1 110 ? 29.180 13.216 -8.392 1.00 87.69 110 PHE A O 1
ATOM 849 N N . LYS A 1 111 ? 29.237 15.211 -9.450 1.00 86.75 111 LYS A N 1
ATOM 850 C CA . LYS A 1 111 ? 30.607 15.577 -9.094 1.00 86.75 111 LYS A CA 1
ATOM 851 C C . LYS A 1 111 ? 30.588 16.681 -8.046 1.00 86.75 111 LYS A C 1
ATOM 853 O O . LYS A 1 111 ? 30.045 17.766 -8.282 1.00 86.75 111 LYS A O 1
ATOM 858 N N . LEU A 1 112 ? 31.180 16.400 -6.895 1.00 85.50 112 LEU A N 1
ATOM 859 C CA . LEU A 1 112 ? 31.290 17.318 -5.770 1.00 85.50 112 LEU A CA 1
ATOM 860 C C . LEU A 1 112 ? 32.446 18.312 -5.965 1.00 85.50 112 LEU A C 1
ATOM 862 O O . LEU A 1 112 ? 33.314 18.142 -6.821 1.00 85.50 112 LEU A O 1
ATOM 866 N N . LYS A 1 113 ? 32.464 19.373 -5.146 1.00 82.69 113 LYS A N 1
ATOM 867 C CA . LYS A 1 113 ? 33.513 20.416 -5.175 1.00 82.69 113 LYS A CA 1
ATOM 868 C C . LYS A 1 113 ? 34.913 19.871 -4.922 1.00 82.69 113 LYS A C 1
ATOM 870 O O . LYS A 1 113 ? 35.874 20.386 -5.477 1.00 82.69 113 LYS A O 1
ATOM 875 N N . ASN A 1 114 ? 35.013 18.849 -4.079 1.00 82.38 114 ASN A N 1
ATOM 876 C CA . ASN A 1 114 ? 36.263 18.174 -3.745 1.00 82.38 114 ASN A CA 1
ATOM 877 C C . ASN A 1 114 ? 36.721 17.180 -4.831 1.00 82.38 114 ASN A C 1
ATOM 879 O O . ASN A 1 114 ? 37.750 16.541 -4.657 1.00 82.38 114 ASN A O 1
ATOM 883 N N . GLY A 1 115 ? 35.983 17.062 -5.942 1.00 78.56 115 GLY A N 1
ATOM 884 C CA . GLY A 1 115 ? 36.290 16.152 -7.045 1.00 78.56 115 GLY A CA 1
ATOM 885 C C . GLY A 1 115 ? 35.640 14.774 -6.928 1.00 78.56 115 GLY A C 1
ATOM 886 O O . GLY A 1 115 ? 35.647 14.044 -7.919 1.00 78.56 115 GLY A O 1
ATOM 887 N N . ASP A 1 116 ? 35.031 14.445 -5.785 1.00 83.94 116 ASP A N 1
ATOM 888 C CA . ASP A 1 116 ? 34.399 13.144 -5.563 1.00 83.94 116 ASP A CA 1
ATOM 889 C C . ASP A 1 116 ? 33.182 12.944 -6.464 1.00 83.94 116 ASP A C 1
ATOM 891 O O . ASP A 1 116 ? 32.413 13.873 -6.734 1.00 83.94 116 ASP A O 1
ATOM 895 N N . ILE A 1 117 ? 32.978 11.697 -6.883 1.00 84.88 117 ILE A N 1
ATOM 896 C CA . ILE A 1 117 ? 31.806 11.284 -7.649 1.00 84.88 117 ILE A CA 1
ATOM 897 C C . ILE A 1 117 ? 30.899 10.469 -6.744 1.00 84.88 117 ILE A C 1
ATOM 899 O O . ILE A 1 117 ? 31.284 9.411 -6.249 1.00 84.88 117 ILE A O 1
ATOM 903 N N . VAL A 1 118 ? 29.676 10.953 -6.563 1.00 86.56 118 VAL A N 1
ATOM 904 C CA . VAL A 1 118 ? 28.680 10.322 -5.698 1.00 86.56 118 VAL A CA 1
ATOM 905 C C . VAL A 1 118 ? 27.441 9.944 -6.494 1.00 86.56 118 VAL A C 1
ATOM 907 O O . VAL A 1 118 ? 27.009 10.670 -7.391 1.00 86.56 118 VAL A O 1
ATOM 910 N N . GLY A 1 119 ? 26.883 8.780 -6.169 1.00 86.88 119 GLY A N 1
ATOM 911 C CA . GLY A 1 119 ? 25.584 8.345 -6.665 1.00 86.88 119 GLY A CA 1
ATOM 912 C C . GLY A 1 119 ? 24.475 8.741 -5.697 1.00 86.88 119 GLY A C 1
ATOM 913 O O . GLY A 1 119 ? 24.688 8.760 -4.486 1.00 86.88 119 GLY A O 1
ATOM 914 N N . GLY A 1 120 ? 23.297 9.028 -6.233 1.00 87.56 120 GLY A N 1
ATOM 915 C CA . GLY A 1 120 ? 22.067 9.188 -5.469 1.00 87.56 120 GLY A CA 1
ATOM 916 C C . GLY A 1 120 ? 20.918 8.454 -6.148 1.00 87.56 120 GLY A C 1
ATOM 917 O O . GLY A 1 120 ? 20.920 8.280 -7.368 1.00 87.56 120 GLY A O 1
ATOM 918 N N . GLU A 1 121 ? 19.935 8.052 -5.354 1.00 91.94 121 GLU A N 1
ATOM 919 C CA . GLU A 1 121 ? 18.686 7.460 -5.823 1.00 91.94 121 GLU A CA 1
ATOM 920 C C . GLU A 1 121 ? 17.518 8.280 -5.273 1.00 91.94 121 GLU A C 1
ATOM 922 O O . GLU A 1 121 ? 17.495 8.652 -4.099 1.00 91.94 121 GLU A O 1
ATOM 927 N N . SER A 1 122 ? 16.545 8.566 -6.129 1.00 92.25 122 SER A N 1
ATOM 928 C CA . SER A 1 122 ? 15.238 9.098 -5.749 1.00 92.25 122 SER A CA 1
ATOM 929 C C . SER A 1 122 ? 14.150 8.238 -6.383 1.00 92.25 122 SER A C 1
ATOM 931 O O . SER A 1 122 ? 14.396 7.558 -7.374 1.00 92.25 122 SER A O 1
ATOM 933 N N . SER A 1 123 ? 12.936 8.257 -5.843 1.00 93.56 123 SER A N 1
ATOM 934 C CA . SER A 1 123 ? 11.795 7.553 -6.440 1.00 93.56 123 SER A CA 1
ATOM 935 C C . SER A 1 123 ? 10.740 8.547 -6.901 1.00 93.56 123 SER A C 1
ATOM 937 O O . SER A 1 123 ? 10.551 9.583 -6.268 1.00 93.56 123 SER A O 1
ATOM 939 N N . GLU A 1 124 ? 10.070 8.227 -8.000 1.00 93.12 124 GLU A N 1
ATOM 940 C CA . GLU A 1 124 ? 8.961 9.013 -8.533 1.00 93.12 124 GLU A CA 1
ATOM 941 C C . GLU A 1 124 ? 7.879 8.072 -9.051 1.00 93.12 124 GLU A C 1
ATOM 943 O O . GLU A 1 124 ? 8.179 7.041 -9.652 1.00 93.12 124 GLU A O 1
ATOM 948 N N . ASP A 1 125 ? 6.622 8.433 -8.824 1.00 94.31 125 ASP A N 1
ATOM 949 C CA . ASP A 1 125 ? 5.482 7.693 -9.335 1.00 94.31 125 ASP A CA 1
ATOM 950 C C . ASP A 1 125 ? 4.770 8.513 -10.415 1.00 94.31 125 ASP A C 1
ATOM 952 O O . ASP A 1 125 ? 4.432 9.675 -10.195 1.00 94.31 125 ASP A O 1
ATOM 956 N N . LEU A 1 126 ? 4.478 7.894 -11.559 1.00 96.06 126 LEU A N 1
ATOM 957 C CA . LEU A 1 126 ? 3.726 8.518 -12.648 1.00 96.06 126 LEU A CA 1
ATOM 958 C C . LEU A 1 126 ? 2.448 7.740 -12.942 1.00 96.06 126 LEU A C 1
ATOM 960 O O . LEU A 1 126 ? 2.466 6.513 -13.006 1.00 96.06 126 LEU A O 1
ATOM 964 N N . VAL A 1 127 ? 1.355 8.453 -13.199 1.00 96.44 127 VAL A N 1
ATOM 965 C CA . VAL A 1 127 ? 0.138 7.869 -13.777 1.00 96.44 127 VAL A CA 1
ATOM 966 C C . VAL A 1 127 ? 0.206 8.036 -15.290 1.00 96.44 127 VAL A C 1
ATOM 968 O O . VAL A 1 127 ? 0.267 9.161 -15.788 1.00 96.44 127 VAL A O 1
ATOM 971 N N . LEU A 1 128 ? 0.240 6.922 -16.021 1.00 95.12 128 LEU A N 1
ATOM 972 C CA . LEU A 1 128 ? 0.436 6.896 -17.470 1.00 95.12 128 LEU A CA 1
ATOM 973 C C . LEU A 1 128 ? -0.530 5.911 -18.119 1.00 95.12 128 LEU A C 1
ATOM 975 O O . LEU A 1 128 ? -0.657 4.776 -17.676 1.00 95.12 128 LEU A O 1
ATOM 979 N N . ASN A 1 129 ? -1.134 6.303 -19.238 1.00 92.56 129 ASN A N 1
ATOM 980 C CA . ASN A 1 129 ? -1.899 5.378 -20.069 1.00 92.56 129 ASN A CA 1
ATOM 981 C C . ASN A 1 129 ? -0.961 4.740 -21.092 1.00 92.56 129 ASN A C 1
ATOM 983 O O . ASN A 1 129 ? -0.506 5.428 -22.006 1.00 92.56 129 ASN A O 1
ATOM 987 N N . ALA A 1 130 ? -0.686 3.444 -20.958 1.00 92.81 130 ALA A N 1
ATOM 988 C CA . ALA A 1 130 ? 0.189 2.698 -21.857 1.00 92.81 130 ALA A CA 1
ATOM 989 C C . ALA A 1 130 ? -0.483 1.418 -22.367 1.00 92.81 130 ALA A C 1
ATOM 991 O O . ALA A 1 130 ? -1.320 0.832 -21.686 1.00 92.81 130 ALA A O 1
ATOM 992 N N . THR A 1 131 ? -0.104 0.991 -23.569 1.00 93.19 131 THR A N 1
ATOM 993 C CA . THR A 1 131 ? -0.643 -0.214 -24.237 1.00 93.19 131 THR A CA 1
ATOM 994 C C . THR A 1 131 ? 0.333 -1.395 -24.253 1.00 93.19 131 THR A C 1
ATOM 996 O O . THR A 1 131 ? -0.050 -2.529 -24.549 1.00 93.19 131 THR A O 1
ATOM 999 N N . SER A 1 132 ? 1.595 -1.127 -23.922 1.00 95.56 132 SER A N 1
ATOM 1000 C CA . SER A 1 132 ? 2.688 -2.090 -23.783 1.00 95.56 132 SER A CA 1
ATOM 1001 C C . SER A 1 132 ? 3.753 -1.534 -22.830 1.00 95.56 132 SER A C 1
ATOM 1003 O O . SER A 1 132 ? 3.748 -0.343 -22.507 1.00 95.56 132 SER A O 1
ATOM 1005 N N . LEU A 1 133 ? 4.688 -2.376 -22.398 1.00 95.31 133 LEU A N 1
ATOM 1006 C CA . LEU A 1 133 ? 5.879 -2.006 -21.640 1.00 95.31 133 LEU A CA 1
ATOM 1007 C C . LEU A 1 133 ? 6.746 -1.011 -22.418 1.00 95.31 133 LEU A C 1
ATOM 1009 O O . LEU A 1 133 ? 7.291 -0.083 -21.830 1.00 95.31 133 LEU A O 1
ATOM 1013 N N . GLU A 1 134 ? 6.884 -1.186 -23.731 1.00 96.56 134 GLU A N 1
ATOM 1014 C CA . GLU A 1 134 ? 7.668 -0.268 -24.561 1.00 96.56 134 GLU A CA 1
ATOM 1015 C C . GLU A 1 134 ? 7.022 1.121 -24.633 1.00 96.56 134 GLU A C 1
ATOM 1017 O O . GLU A 1 134 ? 7.690 2.123 -24.382 1.00 96.56 134 GLU A O 1
ATOM 1022 N N . ASP A 1 135 ? 5.709 1.175 -24.863 1.00 96.94 135 ASP A N 1
ATOM 1023 C CA . ASP A 1 135 ? 4.929 2.418 -24.814 1.00 96.94 135 ASP A CA 1
ATOM 1024 C C . ASP A 1 135 ? 5.006 3.078 -23.423 1.00 96.94 135 ASP A C 1
ATOM 1026 O O . ASP A 1 135 ? 5.183 4.291 -23.313 1.00 96.94 135 ASP A O 1
ATOM 1030 N N . LEU A 1 136 ? 4.961 2.283 -22.346 1.00 96.50 136 LEU A N 1
ATOM 1031 C CA . LEU A 1 136 ? 5.106 2.773 -20.972 1.00 96.50 136 LEU A CA 1
ATOM 1032 C C . LEU A 1 136 ? 6.477 3.420 -20.732 1.00 96.50 136 LEU A C 1
ATOM 1034 O O . LEU A 1 136 ? 6.547 4.500 -20.146 1.00 96.50 136 LEU A O 1
ATOM 1038 N N . VAL A 1 137 ? 7.558 2.782 -21.190 1.00 97.50 137 VAL A N 1
ATOM 1039 C CA . VAL A 1 137 ? 8.925 3.315 -21.078 1.00 97.50 137 VAL A CA 1
ATOM 1040 C C . VAL A 1 137 ? 9.073 4.613 -21.861 1.00 97.50 137 VAL A C 1
ATOM 1042 O O . VAL A 1 137 ? 9.608 5.582 -21.322 1.00 97.50 137 VAL A O 1
ATOM 1045 N N . ASN A 1 138 ? 8.569 4.656 -23.096 1.00 97.94 138 ASN A N 1
ATOM 1046 C CA . ASN A 1 138 ? 8.645 5.846 -23.941 1.00 97.94 138 ASN A CA 1
ATOM 1047 C C . ASN A 1 138 ? 7.899 7.020 -23.298 1.00 97.94 138 ASN A C 1
ATOM 1049 O O . ASN A 1 138 ? 8.486 8.083 -23.102 1.00 97.94 138 ASN A O 1
ATOM 1053 N N . LYS A 1 139 ? 6.661 6.803 -22.840 1.00 97.81 139 LYS A N 1
ATOM 1054 C CA . LYS A 1 139 ? 5.864 7.832 -22.152 1.00 97.81 139 LYS A CA 1
ATOM 1055 C C . LYS A 1 139 ? 6.488 8.298 -20.843 1.00 97.81 139 LYS A C 1
ATOM 1057 O O . LYS A 1 139 ? 6.466 9.491 -20.548 1.00 97.81 139 LYS A O 1
ATOM 1062 N N . ALA A 1 140 ? 7.060 7.386 -20.056 1.00 97.50 140 ALA A N 1
ATOM 1063 C CA . ALA A 1 140 ? 7.788 7.757 -18.845 1.00 97.50 140 ALA A CA 1
ATOM 1064 C C . ALA A 1 140 ? 9.026 8.607 -19.180 1.00 97.50 140 ALA A C 1
ATOM 1066 O O . ALA A 1 140 ? 9.299 9.596 -18.501 1.00 97.50 140 ALA A O 1
ATOM 1067 N N . SER A 1 141 ? 9.746 8.258 -20.250 1.00 97.81 141 SER A N 1
ATOM 1068 C CA . SER A 1 141 ? 10.920 9.000 -20.714 1.00 97.81 141 SER A CA 1
ATOM 1069 C C . SER A 1 141 ? 10.563 10.401 -21.206 1.00 97.81 141 SER A C 1
ATOM 1071 O O . SER A 1 141 ? 11.204 11.368 -20.793 1.00 97.81 141 SER A O 1
ATOM 1073 N N . GLU A 1 142 ? 9.502 10.528 -22.003 1.00 97.56 142 GLU A N 1
ATOM 1074 C CA . GLU A 1 142 ? 8.958 11.813 -22.451 1.00 97.56 142 GLU A CA 1
ATOM 1075 C C . GLU A 1 142 ? 8.518 12.680 -21.269 1.00 97.56 142 GLU A C 1
ATOM 1077 O O . GLU A 1 142 ? 8.854 13.862 -21.205 1.00 97.56 142 GLU A O 1
ATOM 1082 N N . LYS A 1 143 ? 7.810 12.089 -20.297 1.00 97.19 143 LYS A N 1
ATOM 1083 C CA . LYS A 1 143 ? 7.289 12.810 -19.131 1.00 97.19 143 LYS A CA 1
ATOM 1084 C C . LYS A 1 143 ? 8.395 13.335 -18.217 1.00 97.19 143 LYS A C 1
ATOM 1086 O O . LYS A 1 143 ? 8.266 14.446 -17.707 1.00 97.19 143 LYS A O 1
ATOM 1091 N N . LEU A 1 144 ? 9.455 12.554 -18.003 1.00 96.06 144 LEU A N 1
ATOM 1092 C CA . LEU A 1 144 ? 10.571 12.936 -17.130 1.00 96.06 144 LEU A CA 1
ATOM 1093 C C . LEU A 1 144 ? 11.669 13.740 -17.841 1.00 96.06 144 LEU A C 1
ATOM 1095 O O . LEU A 1 144 ? 12.534 14.307 -17.171 1.00 96.06 144 LEU A O 1
ATOM 1099 N N . GLY A 1 145 ? 11.689 13.753 -19.177 1.00 96.81 145 GLY A N 1
ATOM 1100 C CA . GLY A 1 145 ? 12.761 14.372 -19.962 1.00 96.81 145 GLY A CA 1
ATOM 1101 C C . GLY A 1 145 ? 14.126 13.692 -19.788 1.00 96.81 145 GLY A C 1
ATOM 1102 O O . GLY A 1 145 ? 15.162 14.315 -20.015 1.00 96.81 145 GLY A O 1
ATOM 1103 N N . ILE A 1 146 ? 14.148 12.429 -19.354 1.00 96.25 146 ILE A N 1
ATOM 1104 C CA . ILE A 1 146 ? 15.362 11.623 -19.157 1.00 96.25 146 ILE A CA 1
ATOM 1105 C C . 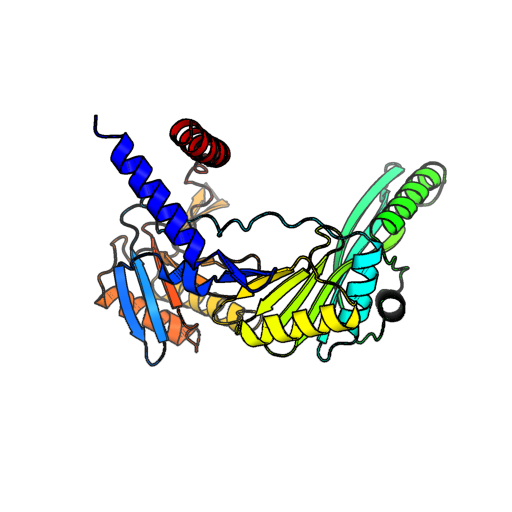ILE A 1 146 ? 15.162 10.228 -19.733 1.00 96.25 146 ILE A C 1
ATOM 1107 O O . ILE A 1 146 ? 14.034 9.761 -19.884 1.00 96.25 146 ILE A O 1
ATOM 1111 N N . LYS A 1 147 ? 16.261 9.524 -20.008 1.00 97.44 147 LYS A N 1
ATOM 1112 C CA . LYS A 1 147 ? 16.199 8.135 -20.465 1.00 97.44 147 LYS A CA 1
ATOM 1113 C C . LYS A 1 147 ? 15.657 7.227 -19.358 1.00 97.44 147 LYS A C 1
ATOM 1115 O O . LYS A 1 147 ? 16.188 7.227 -18.245 1.00 97.44 147 LYS A O 1
ATOM 1120 N N . VAL A 1 148 ? 14.649 6.426 -19.696 1.00 97.94 148 VAL A N 1
ATOM 1121 C CA . VAL A 1 148 ? 14.078 5.395 -18.822 1.00 97.94 148 VAL A CA 1
ATOM 1122 C C . VAL A 1 148 ? 14.460 4.020 -19.361 1.00 97.94 148 VAL A C 1
ATOM 1124 O O . VAL A 1 148 ? 14.280 3.735 -20.542 1.00 97.94 148 VAL A O 1
ATOM 1127 N N . TYR A 1 149 ? 15.013 3.173 -18.500 1.00 96.81 149 TYR A N 1
ATOM 1128 C CA . TYR A 1 149 ? 15.318 1.778 -18.795 1.00 96.81 149 TYR A CA 1
ATOM 1129 C C . TYR A 1 149 ? 14.171 0.872 -18.348 1.00 96.81 149 TYR A C 1
ATOM 1131 O O . TYR A 1 149 ? 13.520 1.123 -17.329 1.00 96.81 149 TYR A O 1
ATOM 1139 N N . LYS A 1 150 ? 13.951 -0.216 -19.094 1.00 93.94 150 LYS A N 1
ATOM 1140 C CA . LYS A 1 150 ? 12.973 -1.252 -18.729 1.00 93.94 150 LYS A CA 1
ATOM 1141 C C . LYS A 1 150 ? 13.339 -1.887 -17.390 1.00 93.94 150 LYS A C 1
ATOM 1143 O O . LYS A 1 150 ? 12.478 -2.019 -16.526 1.00 93.94 150 LYS A O 1
ATOM 1148 N N . ARG A 1 151 ? 14.622 -2.231 -17.222 1.00 92.31 151 ARG A N 1
ATOM 1149 C CA . ARG A 1 151 ? 15.143 -2.984 -16.075 1.00 92.31 151 ARG A CA 1
ATOM 1150 C C . ARG A 1 151 ? 16.067 -2.134 -15.198 1.00 92.31 151 ARG A C 1
ATOM 1152 O O . ARG A 1 151 ? 16.891 -1.393 -15.743 1.00 92.31 151 ARG A O 1
ATOM 1159 N N . PRO A 1 152 ? 16.025 -2.300 -13.863 1.00 91.69 152 PRO A N 1
ATOM 1160 C CA . PRO A 1 152 ? 16.967 -1.646 -12.950 1.00 91.69 152 PRO A CA 1
ATOM 1161 C C . PRO A 1 152 ? 18.437 -1.934 -13.278 1.00 91.69 152 PRO A C 1
ATOM 1163 O O . PRO A 1 152 ? 19.237 -1.008 -13.379 1.00 91.69 152 PRO A O 1
ATOM 1166 N N . ALA A 1 153 ? 18.771 -3.193 -13.583 1.00 92.44 153 ALA A N 1
ATOM 1167 C CA . ALA A 1 153 ? 20.145 -3.608 -13.871 1.00 92.44 153 ALA A CA 1
ATOM 1168 C C . ALA A 1 153 ? 20.775 -2.880 -15.077 1.00 92.44 153 ALA A C 1
ATOM 1170 O O . ALA A 1 153 ? 21.987 -2.659 -15.114 1.00 92.44 153 ALA A O 1
ATOM 1171 N N . GLU A 1 154 ? 19.972 -2.487 -16.071 1.00 94.19 154 GLU A N 1
ATOM 1172 C CA . GLU A 1 154 ? 20.454 -1.719 -17.225 1.00 94.19 154 GLU A CA 1
ATOM 1173 C C . GLU A 1 154 ? 20.804 -0.277 -16.840 1.00 94.19 154 GLU A C 1
ATOM 1175 O O . GLU A 1 154 ? 21.832 0.249 -17.277 1.00 94.19 154 GLU A O 1
ATOM 1180 N N . ALA A 1 155 ? 19.975 0.344 -15.996 1.00 94.12 155 ALA A N 1
ATOM 1181 C CA . ALA A 1 155 ? 20.233 1.677 -15.470 1.00 94.12 155 ALA A CA 1
ATOM 1182 C C . ALA A 1 155 ? 21.467 1.676 -14.557 1.00 94.12 155 ALA A C 1
ATOM 1184 O O . ALA A 1 155 ? 22.341 2.526 -14.725 1.00 94.12 155 ALA A O 1
ATOM 1185 N N . ASP A 1 156 ? 21.595 0.687 -13.671 1.00 92.88 156 ASP A N 1
ATOM 1186 C CA . ASP A 1 156 ? 22.758 0.531 -12.791 1.00 92.88 156 ASP A CA 1
ATOM 1187 C C . ASP A 1 156 ? 24.051 0.379 -13.595 1.00 92.88 156 ASP A C 1
ATOM 1189 O O . ASP A 1 156 ? 25.029 1.092 -13.362 1.00 92.88 156 ASP A O 1
ATOM 1193 N N . LYS A 1 157 ? 24.043 -0.492 -14.613 1.00 94.50 157 LYS A N 1
ATOM 1194 C CA . LYS A 1 157 ? 25.198 -0.696 -15.496 1.00 94.50 157 LYS A CA 1
ATOM 1195 C C . LYS A 1 157 ? 25.608 0.594 -16.206 1.00 94.50 157 LYS A C 1
ATOM 1197 O O . LYS A 1 157 ? 26.800 0.894 -16.290 1.00 94.50 157 LYS A O 1
ATOM 1202 N N . PHE A 1 158 ? 24.637 1.363 -16.701 1.00 94.19 158 PHE A N 1
ATOM 1203 C CA . PHE A 1 158 ? 24.901 2.668 -17.301 1.00 94.19 158 PHE A CA 1
ATOM 1204 C C . PHE A 1 158 ? 25.533 3.634 -16.288 1.00 94.19 158 PHE A C 1
ATOM 1206 O O . PHE A 1 158 ? 26.510 4.312 -16.607 1.00 94.19 158 PHE A O 1
ATOM 1213 N N . MET A 1 159 ? 25.021 3.675 -15.057 1.00 91.62 159 MET A N 1
ATOM 1214 C CA . MET A 1 159 ? 25.513 4.588 -14.024 1.00 91.62 159 MET A CA 1
ATOM 1215 C C . MET A 1 159 ? 26.916 4.240 -13.538 1.00 91.62 159 MET A C 1
ATOM 1217 O O . MET A 1 159 ? 27.730 5.144 -13.349 1.00 91.62 159 MET A O 1
ATOM 1221 N N . GLU A 1 160 ? 27.245 2.958 -13.413 1.00 91.06 160 GLU A N 1
ATOM 1222 C CA . GLU A 1 160 ? 28.611 2.518 -13.116 1.00 91.06 160 GLU A CA 1
ATOM 1223 C C . GLU A 1 160 ? 29.590 2.893 -14.237 1.00 91.06 160 GLU A C 1
ATOM 1225 O O . GLU A 1 160 ? 30.700 3.370 -13.977 1.00 91.06 160 GLU A O 1
ATOM 1230 N N . GLU A 1 161 ? 29.172 2.780 -15.501 1.00 90.50 161 GLU A N 1
ATOM 1231 C CA . GLU A 1 161 ? 29.988 3.234 -16.626 1.00 90.50 161 GLU A CA 1
ATOM 1232 C C . GLU A 1 161 ? 30.214 4.755 -16.599 1.00 90.50 161 GLU A C 1
ATOM 1234 O O . GLU A 1 161 ? 31.341 5.212 -16.825 1.00 90.50 161 GLU A O 1
ATOM 1239 N N . VAL A 1 162 ? 29.177 5.537 -16.280 1.00 88.62 162 VAL A N 1
ATOM 1240 C CA . VAL A 1 162 ? 29.284 6.994 -16.116 1.00 88.62 162 VAL A CA 1
ATOM 1241 C C . VAL A 1 162 ? 30.236 7.352 -14.980 1.00 88.62 162 VAL A C 1
ATOM 1243 O O . VAL A 1 162 ? 31.117 8.184 -15.194 1.00 88.62 162 VAL A O 1
ATOM 1246 N N . LYS A 1 163 ? 30.115 6.730 -13.800 1.00 86.00 163 LYS A N 1
ATOM 1247 C CA . LYS A 1 163 ? 31.015 6.988 -12.661 1.00 86.00 163 LYS A CA 1
ATOM 1248 C C . LYS A 1 163 ? 32.470 6.719 -13.039 1.00 86.00 163 LYS A C 1
ATOM 1250 O O . LYS A 1 163 ? 33.334 7.568 -12.821 1.00 86.00 163 LYS A O 1
ATOM 1255 N N . ARG A 1 164 ? 32.730 5.575 -13.681 1.00 85.25 164 ARG A N 1
ATOM 1256 C CA . ARG A 1 164 ? 34.075 5.178 -14.120 1.00 85.25 164 ARG A CA 1
ATOM 1257 C C . ARG A 1 164 ? 34.668 6.152 -15.138 1.00 85.25 164 ARG A C 1
ATOM 1259 O O . ARG A 1 164 ? 35.856 6.451 -15.071 1.00 85.25 164 ARG A O 1
ATOM 1266 N N . LYS A 1 165 ? 33.867 6.635 -16.095 1.00 81.94 165 LYS A N 1
ATOM 1267 C CA . LYS A 1 165 ? 34.329 7.603 -17.105 1.00 81.94 165 LYS A CA 1
ATOM 1268 C C . LYS A 1 165 ? 34.485 9.008 -16.526 1.00 81.94 165 LYS A C 1
ATOM 1270 O O . LYS A 1 165 ? 35.481 9.659 -16.818 1.00 81.94 165 LYS A O 1
ATOM 1275 N N . GLY A 1 166 ? 33.544 9.453 -15.696 1.00 71.50 166 GLY A N 1
ATOM 1276 C CA . GLY A 1 166 ? 33.549 10.773 -15.062 1.00 71.50 166 GLY A CA 1
ATOM 1277 C C . GLY A 1 166 ? 34.727 10.984 -14.111 1.00 71.50 166 GLY A C 1
ATOM 1278 O O . GLY A 1 166 ? 35.197 12.111 -13.973 1.00 71.50 166 GLY A O 1
ATOM 1279 N N . ALA A 1 167 ? 35.264 9.909 -13.519 1.00 61.12 167 ALA A N 1
ATOM 1280 C CA . ALA A 1 167 ? 36.486 9.965 -12.712 1.00 61.12 167 ALA A CA 1
ATOM 1281 C C . ALA A 1 167 ? 37.700 10.466 -13.517 1.00 61.12 167 ALA A C 1
ATOM 1283 O O . ALA A 1 167 ? 38.631 11.033 -12.952 1.00 61.12 167 ALA A O 1
ATOM 1284 N N . ASN A 1 168 ? 37.657 10.311 -14.844 1.00 62.50 168 ASN A N 1
ATOM 1285 C CA . ASN A 1 168 ? 38.733 10.684 -15.755 1.00 62.50 168 ASN A CA 1
ATOM 1286 C C . ASN A 1 168 ? 38.473 12.012 -16.492 1.00 62.50 168 ASN A C 1
ATOM 1288 O O . ASN A 1 168 ? 39.245 12.358 -17.386 1.00 62.50 168 ASN A O 1
ATOM 1292 N N . THR A 1 169 ? 37.406 12.760 -16.168 1.00 62.03 169 THR A N 1
ATOM 1293 C CA . THR A 1 169 ? 37.079 14.024 -16.852 1.00 62.03 169 THR A CA 1
ATOM 1294 C C . THR A 1 169 ? 37.332 15.259 -15.984 1.00 62.03 169 THR A C 1
ATOM 1296 O O . THR A 1 169 ? 37.023 15.314 -14.791 1.00 62.03 169 THR A O 1
ATOM 1299 N N . THR A 1 170 ? 37.841 16.322 -16.612 1.00 60.06 170 THR A N 1
ATOM 1300 C CA . THR A 1 170 ? 38.062 17.652 -16.010 1.00 60.06 170 THR A CA 1
ATOM 1301 C C . THR A 1 170 ? 36.774 18.469 -15.839 1.00 60.06 170 THR A C 1
ATOM 1303 O O . THR A 1 170 ? 36.831 19.646 -15.498 1.00 60.06 170 THR A O 1
ATOM 1306 N N . THR A 1 171 ? 35.601 17.860 -16.053 1.00 59.22 171 THR A N 1
ATOM 1307 C CA . THR A 1 171 ? 34.300 18.542 -16.054 1.00 59.22 171 THR A CA 1
ATOM 1308 C C . THR A 1 171 ? 34.001 19.230 -14.719 1.00 59.22 171 THR A C 1
ATOM 1310 O O . THR A 1 171 ? 34.336 18.710 -13.647 1.00 59.22 171 THR A O 1
ATOM 1313 N N . THR A 1 172 ? 33.360 20.394 -14.827 1.00 61.44 172 THR A N 1
ATOM 1314 C CA . THR A 1 172 ? 32.891 21.282 -13.760 1.00 61.44 172 THR A CA 1
ATOM 1315 C C . THR A 1 172 ? 31.937 20.562 -12.801 1.00 61.44 172 THR A C 1
ATOM 1317 O O . THR A 1 172 ? 31.154 19.711 -13.216 1.00 61.44 172 THR A O 1
ATOM 1320 N N . GLN A 1 173 ? 32.016 20.909 -11.514 1.00 79.50 173 GLN A N 1
ATOM 1321 C CA . GLN A 1 173 ? 31.120 20.459 -10.440 1.00 79.50 173 GLN A CA 1
ATOM 1322 C C . GLN A 1 173 ? 29.640 20.462 -10.879 1.00 79.50 173 GLN A C 1
ATOM 1324 O O . GLN A 1 173 ? 29.180 21.445 -11.459 1.00 79.50 173 GLN A O 1
ATOM 1329 N N . GLY A 1 174 ? 28.877 19.415 -10.544 1.00 82.31 174 GLY A N 1
ATOM 1330 C CA . GLY A 1 174 ? 27.441 19.354 -10.843 1.00 82.31 174 GLY A CA 1
ATOM 1331 C C . GLY A 1 174 ? 26.912 17.959 -11.176 1.00 82.31 174 GLY A C 1
ATOM 1332 O O . GLY A 1 174 ? 27.585 16.951 -10.963 1.00 82.31 174 GLY A O 1
ATOM 1333 N N . LEU A 1 175 ? 25.675 17.907 -11.677 1.00 83.81 175 LEU A N 1
ATOM 1334 C CA . LEU A 1 175 ? 25.031 16.685 -12.165 1.00 83.81 175 LEU A CA 1
ATOM 1335 C C . LEU A 1 175 ? 25.744 16.187 -13.432 1.00 83.81 175 LEU A C 1
ATOM 1337 O O . LEU A 1 175 ? 25.837 16.920 -14.413 1.00 83.81 175 LEU A O 1
ATOM 1341 N N . ILE A 1 176 ? 26.223 14.943 -13.407 1.00 87.88 176 ILE A N 1
ATOM 1342 C CA . ILE A 1 176 ? 26.930 14.299 -14.525 1.00 87.88 176 ILE A CA 1
ATOM 1343 C C . ILE A 1 176 ? 25.952 13.506 -15.392 1.00 87.88 176 ILE A C 1
ATOM 1345 O O . ILE A 1 176 ? 25.997 13.585 -16.617 1.00 87.88 176 ILE A O 1
ATOM 1349 N N . ALA A 1 177 ? 25.075 12.724 -14.762 1.00 90.81 177 ALA A N 1
ATOM 1350 C CA . ALA A 1 177 ? 24.064 11.940 -15.458 1.00 90.81 177 ALA A CA 1
ATOM 1351 C C . ALA A 1 177 ? 22.846 11.695 -14.574 1.00 90.81 177 ALA A C 1
ATOM 1353 O O . ALA A 1 177 ? 22.952 11.626 -13.347 1.00 90.81 177 ALA A O 1
ATOM 1354 N N . LYS A 1 178 ? 21.703 11.520 -15.236 1.00 94.31 178 LYS A N 1
ATOM 1355 C CA . LYS A 1 178 ? 20.416 11.200 -14.631 1.00 94.31 178 LYS A CA 1
ATOM 1356 C C . LYS A 1 178 ? 19.656 10.254 -15.556 1.00 94.31 178 LYS A C 1
ATOM 1358 O O . LYS A 1 178 ? 19.481 10.561 -16.734 1.00 94.31 178 LYS A O 1
ATOM 1363 N N . VAL A 1 179 ? 19.228 9.114 -15.029 1.00 97.50 179 VAL A N 1
ATOM 1364 C CA . VAL A 1 179 ? 18.428 8.105 -15.746 1.00 97.50 179 VAL A CA 1
ATOM 1365 C C . VAL A 1 179 ? 17.381 7.534 -14.802 1.00 97.50 179 VAL A C 1
ATOM 1367 O O . VAL A 1 179 ? 17.533 7.646 -13.588 1.00 97.50 179 VAL A O 1
ATOM 1370 N N . ALA A 1 180 ? 16.335 6.911 -15.335 1.00 97.44 180 ALA A N 1
ATOM 1371 C CA . ALA A 1 180 ? 15.382 6.166 -14.518 1.00 97.44 180 ALA A CA 1
ATOM 1372 C C . ALA A 1 180 ? 15.286 4.702 -14.942 1.00 97.44 180 ALA A C 1
ATOM 1374 O O . ALA A 1 180 ? 15.675 4.335 -16.050 1.00 97.44 180 ALA A O 1
ATOM 1375 N N . SER A 1 181 ? 14.718 3.876 -14.075 1.00 96.62 181 SER A N 1
ATOM 1376 C CA . SER A 1 181 ? 14.282 2.520 -14.391 1.00 96.62 181 SER A CA 1
ATOM 1377 C C . SER A 1 181 ? 12.915 2.233 -13.783 1.00 96.62 181 SER A C 1
ATOM 1379 O O . SER A 1 181 ? 12.548 2.803 -12.752 1.00 96.62 181 SER A O 1
ATOM 1381 N N . ILE A 1 182 ? 12.154 1.343 -14.418 1.00 95.69 182 ILE A N 1
ATOM 1382 C CA . ILE A 1 182 ? 10.893 0.859 -13.855 1.00 95.69 182 ILE A CA 1
ATOM 1383 C C . ILE A 1 182 ? 11.195 -0.064 -12.674 1.00 95.69 182 ILE A C 1
ATOM 1385 O O . ILE A 1 182 ? 11.932 -1.039 -12.801 1.00 95.69 182 ILE A O 1
ATOM 1389 N N . ARG A 1 183 ? 10.590 0.224 -11.519 1.00 93.88 183 ARG A N 1
ATOM 1390 C CA . ARG A 1 183 ? 10.721 -0.588 -10.302 1.00 93.88 183 ARG A CA 1
ATOM 1391 C C . ARG A 1 183 ? 9.453 -1.375 -10.011 1.00 93.88 183 ARG A C 1
ATOM 1393 O O . ARG A 1 183 ? 9.519 -2.566 -9.711 1.00 93.88 183 ARG A O 1
ATOM 1400 N N . ASN A 1 184 ? 8.306 -0.704 -10.089 1.00 93.94 184 ASN A N 1
ATOM 1401 C CA . ASN A 1 184 ? 6.999 -1.288 -9.813 1.00 93.94 184 ASN A CA 1
ATOM 1402 C C . ASN A 1 184 ? 5.976 -0.790 -10.828 1.00 93.94 184 ASN A C 1
ATOM 1404 O O . ASN A 1 184 ? 6.039 0.359 -11.261 1.00 93.94 184 ASN A O 1
ATOM 1408 N N . ILE A 1 185 ? 4.996 -1.624 -11.148 1.00 95.88 185 ILE A N 1
ATOM 1409 C CA . ILE A 1 185 ? 3.824 -1.220 -11.921 1.00 95.88 185 ILE A CA 1
ATOM 1410 C C . ILE A 1 185 ? 2.589 -1.614 -11.138 1.00 95.88 185 ILE A C 1
ATOM 1412 O O . ILE A 1 185 ? 2.497 -2.739 -10.648 1.00 95.88 185 ILE A O 1
ATOM 1416 N N . TYR A 1 186 ? 1.662 -0.672 -11.038 1.00 95.38 186 TYR A N 1
ATOM 1417 C CA . TYR A 1 186 ? 0.376 -0.812 -10.387 1.00 95.38 186 TYR A CA 1
ATOM 1418 C C . TYR A 1 186 ? -0.729 -0.616 -11.423 1.00 95.38 186 TYR A C 1
ATOM 1420 O O . TYR A 1 186 ? -0.671 0.302 -12.246 1.00 95.38 186 TYR A O 1
ATOM 1428 N N . LYS A 1 187 ? -1.753 -1.460 -11.359 1.00 95.94 187 LYS A N 1
ATOM 1429 C CA . LYS A 1 187 ? -2.967 -1.363 -12.162 1.00 95.94 187 LYS A CA 1
ATOM 1430 C C . LYS A 1 187 ? -4.166 -1.353 -11.229 1.00 95.94 187 LYS A C 1
ATOM 1432 O O . LYS A 1 187 ? -4.401 -2.343 -10.539 1.00 95.94 187 LYS A O 1
ATOM 1437 N N . ARG A 1 188 ? -4.896 -0.239 -11.190 1.00 94.31 188 ARG A N 1
ATOM 1438 C CA . ARG A 1 188 ? -6.107 -0.090 -10.376 1.00 94.31 188 ARG A CA 1
ATOM 1439 C C . ARG A 1 188 ? -7.345 -0.257 -11.249 1.00 94.31 188 ARG A C 1
ATOM 1441 O O . ARG A 1 188 ? -7.544 0.501 -12.197 1.00 94.31 188 ARG A O 1
ATOM 1448 N N . ILE A 1 189 ? -8.178 -1.232 -10.898 1.00 94.56 189 ILE A N 1
ATOM 1449 C CA . ILE A 1 189 ? -9.416 -1.589 -11.593 1.00 94.56 189 ILE A CA 1
ATOM 1450 C C . ILE A 1 189 ? -10.539 -1.654 -10.557 1.00 94.56 189 ILE A C 1
ATOM 1452 O O . ILE A 1 189 ? -10.724 -2.667 -9.883 1.00 94.56 189 ILE A O 1
ATOM 1456 N N . GLY A 1 190 ? -11.250 -0.538 -10.379 1.00 91.12 190 GLY A N 1
ATOM 1457 C CA . GLY A 1 190 ? -12.180 -0.383 -9.258 1.00 91.12 190 GLY A CA 1
ATOM 1458 C C . GLY A 1 190 ? -11.463 -0.600 -7.920 1.00 91.12 190 GLY A C 1
ATOM 1459 O O . GLY A 1 190 ? -10.452 0.050 -7.644 1.00 91.12 190 GLY A O 1
ATOM 1460 N N . ASP A 1 191 ? -11.955 -1.559 -7.136 1.00 90.56 191 ASP A N 1
ATOM 1461 C CA . ASP A 1 191 ? -11.396 -1.931 -5.831 1.00 90.56 191 ASP A CA 1
ATOM 1462 C C . ASP A 1 191 ? -10.263 -2.970 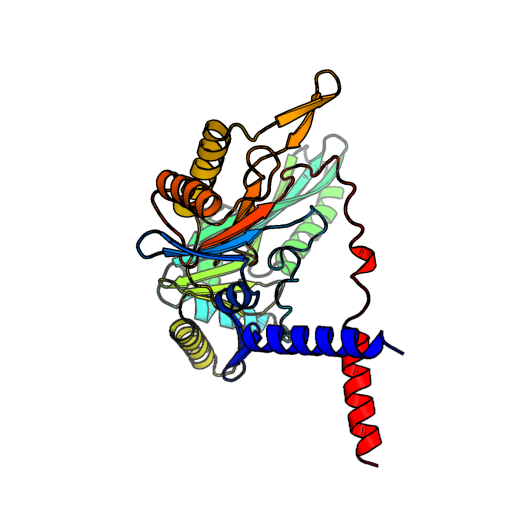-5.895 1.00 90.56 191 ASP A C 1
ATOM 1464 O O . ASP A 1 191 ? -9.778 -3.405 -4.849 1.00 90.56 191 ASP A O 1
ATOM 1468 N N . VAL A 1 192 ? -9.812 -3.370 -7.088 1.00 94.94 192 VAL A N 1
ATOM 1469 C CA . VAL A 1 192 ? -8.680 -4.291 -7.260 1.00 94.94 192 VAL A CA 1
ATOM 1470 C C . VAL A 1 192 ? -7.433 -3.516 -7.677 1.00 94.94 192 VAL A C 1
ATOM 1472 O O . VAL A 1 192 ? -7.458 -2.733 -8.626 1.00 94.94 192 VAL A O 1
ATOM 1475 N N . VAL A 1 193 ? -6.317 -3.757 -6.993 1.00 95.12 193 VAL A N 1
ATOM 1476 C CA . VAL A 1 193 ? -4.999 -3.215 -7.336 1.00 95.12 193 VAL A CA 1
ATOM 1477 C C . VAL A 1 193 ? -4.043 -4.365 -7.586 1.00 95.12 193 VAL A C 1
ATOM 1479 O O . VAL A 1 193 ? -3.665 -5.081 -6.662 1.00 95.12 193 VAL A O 1
ATOM 1482 N N . LEU A 1 194 ? -3.616 -4.519 -8.831 1.00 96.12 194 LEU A N 1
ATOM 1483 C CA . LEU A 1 194 ? -2.578 -5.464 -9.214 1.00 96.12 194 LEU A CA 1
ATOM 1484 C C . LEU A 1 194 ? -1.229 -4.745 -9.222 1.00 96.12 194 LEU A C 1
ATOM 1486 O O . LEU A 1 194 ? -1.108 -3.655 -9.775 1.00 96.12 194 LEU A O 1
ATOM 1490 N N . LYS A 1 195 ? -0.208 -5.354 -8.629 1.00 95.31 195 LYS A N 1
ATOM 1491 C CA . LYS A 1 195 ? 1.159 -4.846 -8.557 1.00 95.31 195 LYS A CA 1
ATOM 1492 C C . LYS A 1 195 ? 2.127 -5.917 -9.034 1.00 95.31 195 LYS A C 1
ATOM 1494 O O . LYS A 1 195 ? 2.061 -7.058 -8.587 1.00 95.31 195 LYS A O 1
ATOM 1499 N N . ILE A 1 196 ? 3.097 -5.521 -9.845 1.00 95.38 196 ILE A N 1
ATOM 1500 C CA . ILE A 1 196 ? 4.294 -6.319 -10.118 1.00 95.38 196 ILE A CA 1
ATOM 1501 C C . ILE A 1 196 ? 5.548 -5.485 -9.859 1.00 95.38 196 ILE A C 1
ATOM 1503 O O . ILE A 1 196 ? 5.571 -4.280 -10.116 1.00 95.38 196 ILE A O 1
ATOM 1507 N N . SER A 1 197 ? 6.579 -6.124 -9.308 1.00 89.88 197 SER A N 1
ATOM 1508 C CA . SER A 1 197 ? 7.875 -5.509 -9.018 1.00 89.88 197 SER A CA 1
ATOM 1509 C C . SER A 1 197 ? 8.993 -6.251 -9.737 1.00 89.88 197 SER A C 1
ATOM 1511 O O . SER A 1 197 ? 9.011 -7.482 -9.722 1.00 89.88 197 SER A O 1
ATOM 1513 N N . TYR A 1 198 ? 9.967 -5.522 -10.283 1.00 89.00 198 TYR A N 1
ATOM 1514 C CA . TYR A 1 198 ? 11.197 -6.129 -10.806 1.00 89.00 198 TYR A CA 1
ATOM 1515 C C . TYR A 1 198 ? 12.097 -6.704 -9.700 1.00 89.00 198 TYR A C 1
ATOM 1517 O O . TYR A 1 198 ? 12.945 -7.541 -9.990 1.00 89.00 198 TYR A O 1
ATOM 1525 N N . ILE A 1 199 ? 11.905 -6.296 -8.439 1.00 85.06 199 ILE A N 1
ATOM 1526 C CA . ILE A 1 199 ? 12.694 -6.792 -7.300 1.00 85.06 199 ILE A CA 1
ATOM 1527 C C . ILE A 1 199 ? 12.169 -8.159 -6.856 1.00 85.06 199 ILE A C 1
ATOM 1529 O O . ILE A 1 199 ? 12.896 -9.151 -6.874 1.00 85.06 199 ILE A O 1
ATOM 1533 N N . ASP A 1 200 ? 10.881 -8.221 -6.515 1.00 85.31 200 ASP A N 1
ATOM 1534 C CA . ASP A 1 200 ? 10.272 -9.442 -5.974 1.00 85.31 200 ASP A CA 1
ATOM 1535 C C . ASP A 1 200 ? 9.856 -10.430 -7.069 1.00 85.31 200 ASP A C 1
ATOM 1537 O O . ASP A 1 200 ? 9.649 -11.611 -6.791 1.00 85.31 200 ASP A O 1
ATOM 1541 N N . ARG A 1 201 ? 9.695 -9.945 -8.311 1.00 92.12 201 ARG A N 1
ATOM 1542 C CA . ARG A 1 201 ? 9.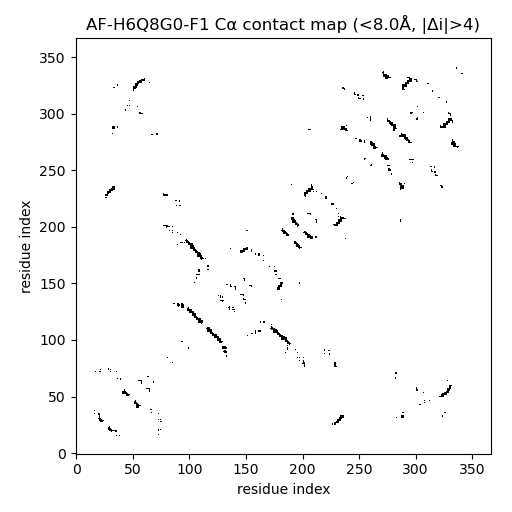285 -10.716 -9.500 1.00 92.12 201 ARG A CA 1
ATOM 1543 C C . ARG A 1 201 ? 8.067 -11.607 -9.240 1.00 92.12 201 ARG A C 1
ATOM 1545 O O . ARG A 1 201 ? 7.969 -12.722 -9.739 1.00 92.12 201 ARG A O 1
ATOM 1552 N N . THR A 1 202 ? 7.152 -11.089 -8.429 1.00 91.25 202 THR A N 1
ATOM 1553 C CA . THR A 1 202 ? 5.925 -11.741 -7.965 1.00 91.25 202 THR A CA 1
ATOM 1554 C C . THR A 1 202 ? 4.769 -10.769 -8.169 1.00 91.25 202 THR A C 1
ATOM 1556 O O . THR A 1 202 ? 4.958 -9.550 -8.055 1.00 91.25 202 THR A O 1
ATOM 1559 N N . VAL A 1 203 ? 3.583 -11.290 -8.486 1.00 94.69 203 VAL A N 1
ATOM 1560 C CA . VAL A 1 203 ? 2.372 -10.471 -8.597 1.00 94.69 203 VAL A CA 1
ATOM 1561 C C . VAL A 1 203 ? 1.713 -10.374 -7.227 1.00 94.69 203 VAL A C 1
ATOM 1563 O O . VAL A 1 203 ? 1.466 -11.380 -6.564 1.00 94.69 203 VAL A O 1
ATOM 1566 N N . TYR A 1 204 ? 1.405 -9.154 -6.811 1.00 94.19 204 TYR A N 1
ATOM 1567 C CA . TYR A 1 204 ? 0.602 -8.876 -5.630 1.00 94.19 204 TYR A CA 1
ATOM 1568 C C . TYR A 1 204 ? -0.734 -8.297 -6.071 1.00 94.19 204 TYR A C 1
ATOM 1570 O O . TYR A 1 204 ? -0.772 -7.395 -6.903 1.00 94.19 204 TYR A O 1
ATOM 1578 N N . VAL A 1 205 ? -1.826 -8.778 -5.499 1.00 95.00 205 VAL A N 1
ATOM 1579 C CA . VAL A 1 205 ? -3.170 -8.270 -5.772 1.00 95.00 205 VAL A CA 1
ATOM 1580 C C . VAL A 1 205 ? -3.777 -7.824 -4.460 1.00 95.00 205 VAL A C 1
ATOM 1582 O O . VAL A 1 205 ? -3.940 -8.649 -3.579 1.00 95.00 205 VAL A O 1
ATOM 1585 N N . GLY A 1 206 ? -4.092 -6.546 -4.301 1.00 94.12 206 GLY A N 1
ATOM 1586 C CA . GLY A 1 206 ? -4.934 -6.062 -3.208 1.00 94.12 206 GLY A CA 1
ATOM 1587 C C . GLY A 1 206 ? -6.379 -5.953 -3.677 1.00 94.12 206 GLY A C 1
ATOM 1588 O O . GLY A 1 206 ? -6.609 -5.469 -4.785 1.00 94.12 206 GLY A O 1
ATOM 1589 N N . ALA A 1 207 ? -7.345 -6.383 -2.871 1.00 93.94 207 ALA A N 1
ATOM 1590 C CA . ALA A 1 207 ? -8.761 -6.240 -3.197 1.00 93.94 207 ALA A CA 1
ATOM 1591 C C . ALA A 1 207 ? -9.662 -6.212 -1.960 1.00 93.94 207 ALA A C 1
ATOM 1593 O O . ALA A 1 207 ? -9.313 -6.752 -0.909 1.00 93.94 207 ALA A O 1
ATOM 1594 N N . THR A 1 208 ? -10.859 -5.646 -2.119 1.00 92.19 208 THR A N 1
ATOM 1595 C CA . THR A 1 208 ? -11.947 -5.769 -1.133 1.00 92.19 208 THR A CA 1
ATOM 1596 C C . THR A 1 208 ? -12.791 -7.029 -1.321 1.00 92.19 208 THR A C 1
ATOM 1598 O O . THR A 1 208 ? -13.457 -7.490 -0.395 1.00 92.19 208 THR A O 1
ATOM 1601 N N . ASN A 1 209 ? -12.726 -7.629 -2.512 1.00 91.62 209 ASN A N 1
ATOM 1602 C CA . ASN A 1 209 ? -13.440 -8.843 -2.881 1.00 91.62 209 ASN A CA 1
ATOM 1603 C C . ASN A 1 209 ? -12.477 -9.860 -3.511 1.00 91.62 209 ASN A C 1
ATOM 1605 O O . ASN A 1 209 ? -11.823 -9.587 -4.519 1.00 91.62 209 ASN A O 1
ATOM 1609 N N . LEU A 1 210 ? -12.405 -11.058 -2.923 1.00 92.62 210 LEU A N 1
ATOM 1610 C CA . LEU A 1 210 ? -11.545 -12.139 -3.408 1.00 92.62 210 LEU A CA 1
ATOM 1611 C C . LEU A 1 210 ? -11.944 -12.636 -4.806 1.00 92.62 210 LEU A C 1
ATOM 1613 O O . LEU A 1 210 ? -11.075 -12.980 -5.602 1.00 92.62 210 LEU A O 1
ATOM 1617 N N . THR A 1 211 ? -13.241 -12.681 -5.106 1.00 94.31 211 THR A N 1
ATOM 1618 C CA . THR A 1 211 ? -13.752 -13.187 -6.389 1.00 94.31 211 THR A CA 1
ATOM 1619 C C . THR A 1 211 ? -13.261 -12.317 -7.539 1.00 94.31 211 THR A C 1
ATOM 1621 O O . THR A 1 211 ? -12.763 -12.840 -8.535 1.00 94.31 211 THR A O 1
ATOM 1624 N N . ASP A 1 212 ? -13.316 -10.997 -7.362 1.00 94.06 212 ASP A N 1
ATOM 1625 C CA . ASP A 1 212 ? -12.849 -10.037 -8.363 1.00 94.06 212 ASP A CA 1
ATOM 1626 C C . ASP A 1 212 ? -11.329 -10.122 -8.539 1.00 94.06 212 ASP A C 1
ATOM 1628 O O . ASP A 1 212 ? -10.833 -10.161 -9.666 1.00 94.06 212 ASP A O 1
ATOM 1632 N N . ALA A 1 213 ? -10.580 -10.237 -7.435 1.00 94.94 213 ALA A N 1
ATOM 1633 C CA . ALA A 1 213 ? -9.133 -10.446 -7.478 1.00 94.94 213 ALA A CA 1
ATOM 1634 C C . ALA A 1 213 ? -8.758 -11.696 -8.290 1.00 94.94 213 ALA A C 1
ATOM 1636 O O . ALA A 1 213 ? -7.929 -11.621 -9.198 1.00 94.94 213 ALA A O 1
ATOM 1637 N N . VAL A 1 214 ? -9.398 -12.834 -8.000 1.00 95.56 214 VAL A N 1
ATOM 1638 C CA . VAL A 1 214 ? -9.166 -14.099 -8.711 1.00 95.56 214 VAL A CA 1
ATOM 1639 C C . VAL A 1 214 ? -9.543 -13.980 -10.188 1.00 95.56 214 VAL A C 1
ATOM 1641 O O . VAL A 1 214 ? -8.816 -14.493 -11.036 1.00 95.56 214 VAL A O 1
ATOM 1644 N N . ALA A 1 215 ? -10.632 -13.283 -10.523 1.00 95.19 215 ALA A N 1
ATOM 1645 C CA . ALA A 1 215 ? -11.050 -13.091 -11.910 1.00 95.19 215 ALA A CA 1
ATOM 1646 C C . ALA A 1 215 ? -9.985 -12.352 -12.742 1.00 95.19 215 ALA A C 1
ATOM 1648 O O . ALA A 1 215 ? -9.638 -12.811 -13.832 1.00 95.19 215 ALA A O 1
ATOM 1649 N N . TYR A 1 216 ? -9.407 -11.264 -12.219 1.00 95.56 216 TYR A N 1
ATOM 1650 C CA . TYR A 1 216 ? -8.348 -10.533 -12.927 1.00 95.56 216 TYR A CA 1
ATOM 1651 C C . TYR A 1 216 ? -7.041 -11.320 -13.030 1.00 95.56 216 TYR A C 1
ATOM 1653 O O . TYR A 1 216 ? -6.366 -11.248 -14.058 1.00 95.56 216 TYR A O 1
ATOM 1661 N N . VAL A 1 217 ? -6.686 -12.101 -12.007 1.00 95.69 217 VAL A N 1
ATOM 1662 C CA . VAL A 1 217 ? -5.508 -12.979 -12.082 1.00 95.69 217 VAL A CA 1
ATOM 1663 C C . VAL A 1 217 ? -5.706 -14.057 -13.145 1.00 95.69 217 VAL A C 1
ATOM 1665 O O . VAL A 1 217 ? -4.823 -14.248 -13.978 1.00 95.69 217 VAL A O 1
ATOM 1668 N N . LYS A 1 218 ? -6.875 -14.707 -13.184 1.00 95.56 218 LYS A N 1
ATOM 1669 C CA . LYS A 1 218 ? -7.201 -15.705 -14.214 1.00 95.56 218 LYS A CA 1
ATOM 1670 C C . LYS A 1 218 ? -7.175 -15.112 -15.617 1.00 95.56 218 LYS A C 1
ATOM 1672 O O . LYS A 1 218 ? -6.726 -15.775 -16.547 1.00 95.56 218 LYS A O 1
ATOM 1677 N N . GLU A 1 219 ? -7.613 -13.867 -15.779 1.00 95.00 219 GLU A N 1
ATOM 1678 C CA . GLU A 1 219 ? -7.512 -13.164 -17.057 1.00 95.00 219 GLU A CA 1
ATOM 1679 C C . GLU A 1 219 ? -6.050 -12.936 -17.479 1.00 95.00 219 GLU A C 1
ATOM 1681 O O . GLU A 1 219 ? -5.705 -13.201 -18.632 1.00 95.00 219 GLU A O 1
ATOM 1686 N N . LEU A 1 220 ? -5.165 -12.533 -16.557 1.00 95.06 220 LEU A N 1
ATOM 1687 C CA . LEU A 1 220 ? -3.727 -12.432 -16.840 1.00 95.06 220 LEU A CA 1
ATOM 1688 C C . LEU A 1 220 ? -3.128 -13.789 -17.229 1.00 95.06 220 LEU A C 1
ATOM 1690 O O . LEU A 1 220 ? -2.433 -13.895 -18.238 1.00 95.06 220 LEU A O 1
ATOM 1694 N N . GLU A 1 221 ? -3.421 -14.839 -16.467 1.00 95.50 221 GLU A N 1
ATOM 1695 C CA . GLU A 1 221 ? -2.943 -16.197 -16.751 1.00 95.50 221 GLU A CA 1
ATOM 1696 C C . GLU A 1 221 ? -3.440 -16.712 -18.102 1.00 95.50 221 GLU A C 1
ATOM 1698 O O . GLU A 1 221 ? -2.678 -17.335 -18.841 1.00 95.50 221 GLU A O 1
ATOM 1703 N N . ARG A 1 222 ? -4.687 -16.398 -18.472 1.00 95.69 222 ARG A N 1
ATOM 1704 C CA . ARG A 1 222 ? -5.263 -16.733 -19.779 1.00 95.69 222 ARG A CA 1
ATOM 1705 C C . ARG A 1 222 ? -4.526 -16.036 -20.922 1.00 95.69 222 ARG A C 1
ATOM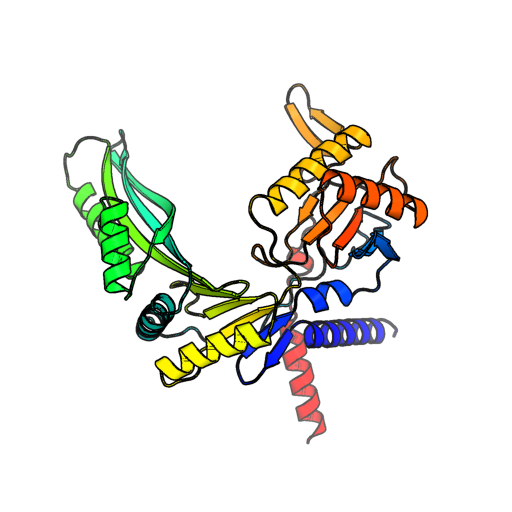 1707 O O . ARG A 1 222 ? -4.282 -16.671 -21.945 1.00 95.69 222 ARG A O 1
ATOM 1714 N N . GLN A 1 223 ? -4.159 -14.762 -20.762 1.00 94.44 223 GLN A N 1
ATOM 1715 C CA . GLN A 1 223 ? -3.364 -14.027 -21.757 1.00 94.44 223 GLN A CA 1
ATOM 1716 C C . GLN A 1 223 ? -1.935 -14.571 -21.884 1.00 94.44 223 GLN A C 1
ATOM 1718 O O . GLN A 1 223 ? -1.352 -14.519 -22.966 1.00 94.44 223 GLN A O 1
ATOM 1723 N N . LEU A 1 224 ? -1.378 -15.098 -20.793 1.00 94.69 224 LEU A N 1
ATOM 1724 C CA . LEU A 1 224 ? -0.004 -15.603 -20.733 1.00 94.69 224 LEU A CA 1
ATOM 1725 C C . LEU A 1 224 ? 0.113 -17.107 -21.020 1.00 94.69 224 LEU A C 1
ATOM 1727 O O . LEU A 1 224 ? 1.216 -17.594 -21.269 1.00 94.69 224 LEU A O 1
ATOM 1731 N N . GLY A 1 225 ? -0.998 -17.845 -20.979 1.00 94.56 225 GLY A N 1
ATOM 1732 C CA . GLY A 1 225 ? -1.055 -19.290 -21.206 1.00 94.56 225 GLY A CA 1
ATOM 1733 C C . GLY A 1 225 ? -0.426 -20.137 -20.095 1.00 94.56 225 GLY A C 1
ATOM 1734 O O . GLY A 1 225 ? -0.081 -21.291 -20.345 1.00 94.56 225 GLY A O 1
ATOM 1735 N N . LYS A 1 226 ? -0.232 -19.587 -18.888 1.00 92.81 226 LYS A N 1
ATOM 1736 C CA . LYS A 1 226 ? 0.404 -20.288 -17.760 1.00 92.81 226 LYS A CA 1
ATOM 1737 C C . LYS A 1 226 ? -0.000 -19.711 -16.397 1.00 92.81 226 LYS A C 1
ATOM 1739 O O . LYS A 1 226 ? -0.361 -18.535 -16.342 1.00 92.81 226 LYS A O 1
ATOM 1744 N N . PRO A 1 227 ? 0.110 -20.495 -15.307 1.00 92.50 227 PRO A N 1
ATOM 1745 C CA . PRO A 1 227 ? -0.108 -19.991 -13.957 1.00 92.50 227 PRO A CA 1
ATOM 1746 C C . PRO A 1 227 ? 0.982 -18.999 -13.526 1.00 92.50 227 PRO A C 1
ATOM 1748 O O . PRO A 1 227 ? 2.145 -19.115 -13.923 1.00 92.50 227 PRO A O 1
ATOM 1751 N N . LEU A 1 228 ? 0.602 -18.045 -12.680 1.00 92.50 228 LEU A N 1
ATOM 1752 C CA . LEU A 1 228 ? 1.460 -17.024 -12.092 1.00 92.50 228 LEU A CA 1
ATOM 1753 C C . LEU A 1 228 ? 1.656 -17.256 -10.584 1.00 92.50 228 LEU A C 1
ATOM 1755 O O . LEU A 1 228 ? 0.715 -17.647 -9.888 1.00 92.50 228 LEU A O 1
ATOM 1759 N N . PRO A 1 229 ? 2.847 -16.951 -10.037 1.00 91.06 229 PRO A N 1
ATOM 1760 C CA . PRO A 1 229 ? 3.031 -16.843 -8.597 1.00 91.06 229 PRO A CA 1
ATOM 1761 C C . PRO A 1 229 ? 2.368 -15.551 -8.101 1.00 91.06 229 PRO A C 1
ATOM 1763 O O . PRO A 1 229 ? 2.868 -14.447 -8.344 1.00 91.06 229 PRO A O 1
ATOM 1766 N N . VAL A 1 230 ? 1.229 -15.692 -7.415 1.00 94.19 230 VAL A N 1
ATOM 1767 C CA . VAL A 1 230 ? 0.424 -14.553 -6.952 1.00 94.19 230 VAL A CA 1
ATOM 1768 C C . VAL A 1 230 ? 0.155 -14.607 -5.453 1.00 94.19 230 VAL A C 1
ATOM 1770 O O . VAL A 1 230 ? -0.342 -15.608 -4.927 1.00 94.19 230 VAL A O 1
ATOM 1773 N N . TYR A 1 231 ? 0.412 -13.480 -4.788 1.00 92.94 231 TYR A N 1
ATOM 1774 C CA . TYR A 1 231 ? -0.152 -13.171 -3.479 1.00 92.94 231 TYR A CA 1
ATOM 1775 C C . TYR A 1 231 ? -1.417 -12.334 -3.646 1.00 92.94 231 TYR A C 1
ATOM 1777 O O . TYR A 1 231 ? -1.357 -11.219 -4.165 1.00 92.94 231 TYR A O 1
ATOM 1785 N N . ILE A 1 232 ? -2.550 -12.835 -3.165 1.00 93.44 232 ILE A N 1
ATOM 1786 C CA . ILE A 1 232 ? -3.804 -12.084 -3.104 1.00 93.44 232 ILE A CA 1
ATOM 1787 C C . ILE A 1 232 ? -4.016 -11.618 -1.668 1.00 93.44 232 ILE A C 1
ATOM 1789 O O . ILE A 1 232 ? -4.101 -12.411 -0.743 1.00 93.44 232 ILE A O 1
ATOM 1793 N N . ARG A 1 233 ? -4.113 -10.316 -1.478 1.00 91.44 233 ARG A N 1
ATOM 1794 C CA . ARG A 1 233 ? -4.373 -9.627 -0.225 1.00 91.44 233 ARG A CA 1
ATOM 1795 C C . ARG A 1 233 ? -5.814 -9.148 -0.234 1.00 91.44 233 ARG A C 1
ATOM 1797 O O . ARG A 1 233 ? -6.204 -8.381 -1.112 1.00 91.44 233 ARG A O 1
ATOM 1804 N N . VAL A 1 234 ? -6.591 -9.597 0.739 1.00 89.94 234 VAL A N 1
ATOM 1805 C CA . VAL A 1 234 ? -8.003 -9.245 0.886 1.00 89.94 234 VAL A CA 1
ATOM 1806 C C . VAL A 1 234 ? -8.186 -8.486 2.189 1.00 89.94 234 VAL A C 1
ATOM 1808 O O . VAL A 1 234 ? -7.783 -8.960 3.250 1.00 89.94 234 VAL A O 1
ATOM 1811 N N . GLY A 1 235 ? -8.792 -7.311 2.098 1.00 89.56 235 GLY A N 1
ATOM 1812 C CA . GLY A 1 235 ? -9.161 -6.478 3.239 1.00 89.56 235 GLY A CA 1
ATOM 1813 C C . GLY A 1 235 ? -10.571 -5.939 3.066 1.00 89.56 235 GLY A C 1
ATOM 1814 O O . GLY A 1 235 ? -11.142 -6.046 1.992 1.00 89.56 235 GLY A O 1
ATOM 1815 N N . SER A 1 236 ? -11.167 -5.349 4.098 1.00 87.62 236 SER A N 1
ATOM 1816 C CA . SER A 1 236 ? -12.570 -4.915 3.994 1.00 87.62 236 SER A CA 1
ATOM 1817 C C . SER A 1 236 ? -12.768 -3.608 3.222 1.00 87.62 236 SER A C 1
ATOM 1819 O O . SER A 1 236 ? -13.875 -3.324 2.776 1.00 87.62 236 SER A O 1
ATOM 1821 N N . TYR A 1 237 ? -11.727 -2.783 3.099 1.00 88.12 237 TYR A N 1
ATOM 1822 C CA . TYR A 1 237 ? -11.801 -1.458 2.484 1.00 88.12 237 TYR A CA 1
ATOM 1823 C C . TYR A 1 237 ? -10.406 -0.926 2.147 1.00 88.12 237 TYR A C 1
ATOM 1825 O O . TYR A 1 237 ? -9.413 -1.363 2.724 1.00 88.12 237 TYR A O 1
ATOM 1833 N N . TRP A 1 238 ? -10.345 0.068 1.263 1.00 89.19 238 TRP A N 1
ATOM 1834 C CA . TRP A 1 238 ? -9.157 0.894 1.041 1.00 89.19 238 TRP A CA 1
ATOM 1835 C C . TRP A 1 238 ? -9.208 2.165 1.905 1.00 89.19 238 TRP A C 1
ATOM 1837 O O . TRP A 1 238 ? -10.260 2.808 1.994 1.00 89.19 238 TRP A O 1
ATOM 1847 N N . VAL A 1 239 ? -8.082 2.544 2.512 1.00 86.38 239 VAL A N 1
ATOM 1848 C CA . VAL A 1 239 ? -7.874 3.831 3.200 1.00 86.38 239 VAL A CA 1
ATOM 1849 C C . VAL A 1 239 ? -6.641 4.489 2.619 1.00 86.38 239 VAL A C 1
ATOM 1851 O O . VAL A 1 239 ? -5.527 4.080 2.911 1.00 86.38 239 VAL A O 1
ATOM 1854 N N . SER A 1 240 ? -6.868 5.499 1.791 1.00 82.81 240 SER A N 1
ATOM 1855 C CA . SER A 1 240 ? -5.824 6.299 1.158 1.00 82.81 240 SER A CA 1
ATOM 1856 C C . SER A 1 240 ? -6.353 7.706 0.899 1.00 82.81 240 SER A C 1
ATOM 1858 O O . SER A 1 240 ? -7.567 7.884 0.729 1.00 82.81 240 SER A O 1
ATOM 1860 N N . GLY A 1 241 ? -5.460 8.686 0.783 1.00 84.50 241 GLY A N 1
ATOM 1861 C CA . GLY A 1 241 ? -5.817 10.047 0.374 1.00 84.50 241 GLY A CA 1
ATOM 1862 C C . GLY A 1 241 ? -6.757 10.715 1.377 1.00 84.50 241 GLY A C 1
ATOM 1863 O O . GLY A 1 241 ? -6.465 10.745 2.567 1.00 84.50 241 GLY A O 1
ATOM 1864 N N . GLU A 1 242 ? -7.905 11.218 0.918 1.00 88.31 242 GLU A N 1
ATOM 1865 C CA . GLU A 1 242 ? -8.847 11.978 1.757 1.00 88.31 242 GLU A CA 1
ATOM 1866 C C . GLU A 1 242 ? -9.328 11.211 2.994 1.00 88.31 242 GLU A C 1
ATOM 1868 O O . GLU A 1 242 ? -9.453 11.793 4.065 1.00 88.31 242 GLU A O 1
ATOM 1873 N N . LYS A 1 243 ? -9.565 9.896 2.884 1.00 90.62 243 LYS A N 1
ATOM 1874 C CA . LYS A 1 243 ? -10.011 9.086 4.030 1.00 90.62 243 LYS A CA 1
ATOM 1875 C C . LYS A 1 243 ? -8.921 8.921 5.082 1.00 90.62 243 LYS A C 1
ATOM 1877 O O . LYS A 1 243 ? -9.219 8.926 6.269 1.00 90.62 243 LYS A O 1
ATOM 1882 N N . GLU A 1 244 ? -7.679 8.743 4.649 1.00 89.38 244 GLU A N 1
ATOM 1883 C CA . GLU A 1 244 ? -6.534 8.647 5.556 1.00 89.38 244 GLU A CA 1
ATOM 1884 C C . GLU A 1 244 ? -6.297 9.990 6.248 1.00 89.38 244 GLU A C 1
ATOM 1886 O O . GLU A 1 244 ? -6.207 10.054 7.472 1.00 89.38 244 GLU A O 1
ATOM 1891 N N . GLN A 1 245 ? -6.322 11.072 5.468 1.00 91.25 245 GLN A N 1
ATOM 1892 C CA . GLN A 1 245 ? -6.202 12.435 5.969 1.00 91.25 245 GLN A CA 1
ATOM 1893 C C . GLN A 1 245 ? -7.310 12.774 6.977 1.00 91.25 245 GLN A C 1
ATOM 1895 O O . GLN A 1 245 ? -7.018 13.305 8.042 1.00 91.25 245 GLN A O 1
ATOM 1900 N N . ALA A 1 246 ? -8.560 12.397 6.702 1.00 94.75 246 ALA A N 1
ATOM 1901 C CA . ALA A 1 246 ? -9.673 12.608 7.623 1.00 94.75 246 ALA A CA 1
ATOM 1902 C C . ALA A 1 246 ? -9.501 11.849 8.951 1.00 94.75 246 ALA A C 1
ATOM 1904 O O . ALA A 1 246 ? -9.855 12.372 10.006 1.00 94.75 246 ALA A O 1
ATOM 1905 N N . LEU A 1 247 ? -8.927 10.637 8.936 1.00 93.38 247 LEU A N 1
ATOM 1906 C CA . LEU A 1 247 ? -8.595 9.926 10.176 1.00 93.38 247 LEU A CA 1
ATOM 1907 C C . LEU A 1 247 ? -7.487 10.654 10.953 1.00 93.38 247 LEU A C 1
ATOM 1909 O O . LEU A 1 247 ? -7.600 10.785 12.172 1.00 93.38 247 LEU A O 1
ATOM 1913 N N . LEU A 1 248 ? -6.444 11.137 10.270 1.00 92.50 248 LEU A N 1
ATOM 1914 C CA . LEU A 1 248 ? -5.341 11.887 10.886 1.00 92.50 248 LEU A CA 1
ATOM 1915 C C . LEU A 1 248 ? -5.831 13.202 11.512 1.00 92.50 248 LEU A C 1
ATOM 1917 O O . LEU A 1 248 ? -5.510 13.502 12.660 1.00 92.50 248 LEU A O 1
ATOM 1921 N N . GLU A 1 249 ? -6.675 13.951 10.807 1.00 95.00 249 GLU A N 1
ATOM 1922 C CA . GLU A 1 249 ? -7.285 15.185 11.318 1.00 95.00 249 GLU A CA 1
ATOM 1923 C C . GLU A 1 249 ? -8.206 14.911 12.512 1.00 95.00 249 GLU A C 1
ATOM 1925 O O . GLU A 1 249 ? -8.167 15.631 13.516 1.00 95.00 249 GLU A O 1
ATOM 1930 N N . ALA A 1 250 ? -8.987 13.828 12.450 1.00 97.25 250 ALA A N 1
ATOM 1931 C CA . ALA A 1 250 ? -9.810 13.389 13.568 1.00 97.25 250 ALA A CA 1
ATOM 1932 C C . ALA A 1 250 ? -8.968 13.009 14.789 1.00 97.25 250 ALA A C 1
ATOM 1934 O O . ALA A 1 250 ? -9.357 13.337 15.910 1.00 97.25 250 ALA A O 1
ATOM 1935 N N . ALA A 1 251 ? -7.815 12.360 14.594 1.00 95.56 251 ALA A N 1
ATOM 1936 C CA . ALA A 1 251 ? -6.878 12.034 15.666 1.00 95.56 251 ALA A CA 1
ATOM 1937 C C . ALA A 1 251 ? -6.368 13.308 16.349 1.00 95.56 251 ALA A C 1
ATOM 1939 O O . ALA A 1 251 ? -6.524 13.452 17.564 1.00 95.56 251 ALA A O 1
ATOM 1940 N N . GLU A 1 252 ? -5.874 14.277 15.576 1.00 93.88 252 GLU A N 1
ATOM 1941 C CA . GLU A 1 252 ? -5.387 15.548 16.120 1.00 93.88 252 GLU A CA 1
ATOM 1942 C C . GLU A 1 252 ? -6.473 16.330 16.870 1.00 93.88 252 GLU A C 1
ATOM 1944 O O . GLU A 1 252 ? -6.215 16.937 17.915 1.00 93.88 252 GLU A O 1
ATOM 1949 N N . GLN A 1 253 ? -7.695 16.376 16.336 1.00 96.69 253 GLN A N 1
ATOM 1950 C CA . GLN A 1 253 ? -8.790 17.080 16.997 1.00 96.69 253 GLN A CA 1
ATOM 1951 C C . GLN A 1 253 ? -9.240 16.351 18.266 1.00 96.69 253 GLN A C 1
ATOM 1953 O O . GLN A 1 253 ? -9.437 16.990 19.303 1.00 96.69 253 GLN A O 1
ATOM 1958 N N . TRP A 1 254 ? -9.348 15.026 18.215 1.00 97.38 254 TRP A N 1
ATOM 1959 C CA . TRP A 1 254 ? -9.697 14.204 19.369 1.00 97.38 254 TRP A CA 1
ATOM 1960 C C . TRP A 1 254 ? -8.675 14.371 20.500 1.00 97.38 254 TRP A C 1
ATOM 1962 O O . TRP A 1 254 ? -9.053 14.570 21.653 1.00 97.38 254 TRP A O 1
ATOM 1972 N N . GLU A 1 255 ? -7.381 14.378 20.181 1.00 94.00 255 GLU A N 1
ATOM 1973 C CA . GLU A 1 255 ? -6.287 14.617 21.129 1.00 94.00 255 GLU A CA 1
ATOM 1974 C C . GLU A 1 255 ? -6.400 15.971 21.840 1.00 94.00 255 GLU A C 1
ATOM 1976 O O . GLU A 1 255 ? -6.194 16.062 23.057 1.00 94.00 255 GLU A O 1
ATOM 1981 N N . LYS A 1 256 ? -6.762 17.022 21.093 1.00 93.12 256 LYS A N 1
ATOM 1982 C CA . LYS A 1 256 ? -6.998 18.372 21.630 1.00 93.12 256 LYS A CA 1
ATOM 1983 C C . LYS A 1 256 ? -8.210 18.394 22.563 1.00 93.12 256 LYS A C 1
ATOM 1985 O O . LYS A 1 256 ? -8.135 18.991 23.638 1.00 93.12 256 LYS A O 1
ATOM 1990 N N . GLU A 1 257 ? -9.304 17.736 22.182 1.00 96.38 257 GLU A N 1
ATOM 1991 C CA . GLU A 1 257 ? -10.531 17.661 22.987 1.00 96.38 257 GLU A CA 1
ATOM 1992 C C . GLU A 1 257 ? -10.322 16.868 24.284 1.00 96.38 257 GLU A C 1
ATOM 1994 O O . GLU A 1 257 ? -10.736 17.312 25.358 1.00 96.38 257 GLU A O 1
ATOM 1999 N N . MET A 1 258 ? -9.632 15.729 24.201 1.00 95.50 258 MET A N 1
ATOM 2000 C CA . MET A 1 258 ? -9.385 14.839 25.339 1.00 95.50 258 MET A CA 1
ATOM 2001 C C . MET A 1 258 ? -8.181 15.259 26.189 1.00 95.50 258 MET A C 1
ATOM 2003 O O . MET A 1 258 ? -7.998 14.729 27.285 1.00 95.50 258 MET A O 1
ATOM 2007 N N . LYS A 1 259 ? -7.375 16.219 25.712 1.00 92.88 259 LYS A N 1
ATOM 2008 C CA . LYS A 1 259 ? -6.180 16.756 26.386 1.00 92.88 259 LYS A CA 1
ATOM 2009 C C . LYS A 1 259 ? -5.186 15.665 26.791 1.00 92.88 259 LYS A C 1
ATOM 2011 O O . LYS A 1 259 ? -4.631 15.689 27.889 1.00 92.88 259 LYS A O 1
ATOM 2016 N N . THR A 1 260 ? -4.976 14.693 25.908 1.00 88.75 260 THR A N 1
ATOM 2017 C CA . THR A 1 260 ? -4.108 13.537 26.176 1.00 88.75 260 THR A CA 1
ATOM 2018 C C . THR A 1 260 ? -2.639 13.823 25.891 1.00 88.75 260 THR A C 1
ATOM 2020 O O . THR A 1 260 ? -1.770 13.198 26.499 1.00 88.75 260 THR A O 1
ATOM 2023 N N . VAL A 1 261 ? -2.353 14.775 24.999 1.00 87.62 261 VAL A N 1
ATOM 2024 C CA . VAL A 1 261 ? -0.995 15.037 24.516 1.00 87.62 261 VAL A CA 1
ATOM 2025 C C . VAL A 1 261 ? -0.153 15.735 25.576 1.00 87.62 261 VAL A C 1
ATOM 2027 O O . VAL A 1 261 ? -0.492 16.816 26.063 1.00 87.62 261 VAL A O 1
ATOM 2030 N N . ARG A 1 262 ? 1.000 15.140 25.889 1.00 84.56 262 ARG A N 1
ATOM 2031 C CA . ARG A 1 262 ? 1.996 15.710 26.797 1.00 84.56 262 ARG A CA 1
ATOM 2032 C C . ARG A 1 262 ? 3.356 15.790 26.122 1.00 84.56 262 ARG A C 1
ATOM 2034 O O . ARG A 1 262 ? 3.965 14.770 25.810 1.00 84.56 262 ARG A O 1
ATOM 2041 N N . VAL A 1 263 ? 3.868 17.010 25.979 1.00 84.25 263 VAL A N 1
ATOM 2042 C CA . VAL A 1 263 ? 5.230 17.258 25.497 1.00 84.25 263 VAL A CA 1
ATOM 2043 C C . VAL A 1 263 ? 6.201 17.148 26.670 1.00 84.25 263 VAL A C 1
ATOM 2045 O O . VAL A 1 263 ? 6.078 17.867 27.661 1.00 84.25 263 VAL A O 1
ATOM 2048 N N . ILE A 1 264 ? 7.165 16.240 26.564 1.00 80.56 264 ILE A N 1
ATOM 2049 C CA . ILE A 1 264 ? 8.250 16.076 27.531 1.00 80.56 264 ILE A CA 1
ATOM 2050 C C . ILE A 1 264 ? 9.471 16.797 26.973 1.00 80.56 264 ILE A C 1
ATOM 2052 O O . ILE A 1 264 ? 9.966 16.448 25.899 1.00 80.56 264 ILE A O 1
ATOM 2056 N N . THR A 1 265 ? 9.968 17.793 27.701 1.00 83.00 265 THR A N 1
ATOM 2057 C CA . THR A 1 265 ? 11.134 18.588 27.308 1.00 83.00 265 THR A CA 1
ATOM 2058 C C . THR A 1 265 ? 12.358 18.255 28.158 1.00 83.00 265 THR A C 1
ATOM 2060 O O . THR A 1 265 ? 12.257 17.879 29.325 1.00 83.00 265 THR A O 1
ATOM 2063 N N . GLU A 1 266 ? 13.537 18.391 27.559 1.00 79.31 266 GLU A N 1
ATOM 2064 C CA . GLU A 1 266 ? 14.831 18.354 28.240 1.00 79.31 266 GLU A CA 1
ATOM 2065 C C . GLU A 1 266 ? 15.573 19.648 27.898 1.00 79.31 266 GLU A C 1
ATOM 2067 O O . GLU A 1 266 ? 16.037 19.856 26.773 1.00 79.31 266 GLU A O 1
ATOM 2072 N N . GLY A 1 267 ? 15.586 20.579 28.856 1.00 83.25 267 GLY A N 1
ATOM 2073 C CA . GLY A 1 267 ? 15.946 21.971 28.589 1.00 83.25 267 GLY A CA 1
ATOM 2074 C C . GLY A 1 267 ? 14.996 22.598 27.562 1.00 83.25 267 GLY A C 1
ATOM 2075 O O . GLY A 1 267 ? 13.779 22.533 27.714 1.00 83.25 267 GLY A O 1
ATOM 2076 N N . ASN A 1 268 ? 15.556 23.164 26.489 1.00 84.94 268 ASN A N 1
ATOM 2077 C CA . ASN A 1 268 ? 14.800 23.830 25.418 1.00 84.94 268 ASN A CA 1
ATOM 2078 C C . ASN A 1 268 ? 14.442 22.903 24.241 1.00 84.94 268 ASN A C 1
ATOM 2080 O O . ASN A 1 268 ? 14.035 23.385 23.184 1.00 84.94 268 ASN A O 1
ATOM 2084 N N . ARG A 1 269 ? 14.642 21.585 24.369 1.00 81.06 269 ARG A N 1
ATOM 2085 C CA . ARG A 1 269 ? 14.355 20.616 23.302 1.00 81.06 269 ARG A CA 1
ATOM 2086 C C . ARG A 1 269 ? 13.208 19.702 23.703 1.00 81.06 269 ARG A C 1
ATOM 2088 O O . ARG A 1 269 ? 13.176 19.200 24.824 1.00 81.06 269 ARG A O 1
ATOM 2095 N N . THR A 1 270 ? 12.298 19.446 22.768 1.00 77.44 270 THR A N 1
ATOM 2096 C CA . THR A 1 270 ? 11.320 18.362 22.901 1.00 77.44 270 THR A CA 1
ATOM 2097 C C . THR A 1 270 ? 12.056 17.027 22.863 1.00 77.44 270 THR A C 1
ATOM 2099 O O . THR A 1 270 ? 12.736 16.724 21.885 1.00 77.44 270 THR A O 1
ATOM 2102 N N . LYS A 1 271 ? 11.935 16.246 23.938 1.00 78.25 271 LYS A N 1
ATOM 2103 C CA . LYS A 1 271 ? 12.533 14.914 24.086 1.00 78.25 271 LYS A CA 1
ATOM 2104 C C . LYS A 1 271 ? 11.574 13.811 23.653 1.00 78.25 271 LYS A C 1
ATOM 2106 O O . LYS A 1 271 ? 12.005 12.830 23.059 1.00 78.25 271 LYS A O 1
ATOM 2111 N N . ALA A 1 272 ? 10.289 13.958 23.972 1.00 75.00 272 ALA A N 1
ATOM 2112 C CA . ALA A 1 272 ? 9.248 13.004 23.605 1.00 75.00 272 ALA A CA 1
ATOM 2113 C C . ALA A 1 272 ? 7.865 13.669 23.607 1.00 75.00 272 ALA A C 1
ATOM 2115 O O . ALA A 1 272 ? 7.670 14.715 24.232 1.00 75.00 272 ALA A O 1
ATOM 2116 N N . VAL A 1 273 ? 6.903 13.033 22.944 1.00 79.56 273 VAL A N 1
ATOM 2117 C CA . VAL A 1 273 ? 5.488 13.416 22.962 1.00 79.56 273 VAL A CA 1
ATOM 2118 C C . VAL A 1 273 ? 4.686 12.182 23.341 1.00 79.56 273 VAL A C 1
ATOM 2120 O O . VAL A 1 273 ? 4.766 11.171 22.661 1.00 79.56 273 VAL A O 1
ATOM 2123 N N . GLU A 1 274 ? 3.939 12.232 24.436 1.00 81.88 274 GLU A N 1
ATOM 2124 C CA . GLU A 1 274 ? 3.087 11.117 24.854 1.00 81.88 274 GLU A CA 1
ATOM 2125 C C . GLU A 1 274 ? 1.613 11.419 24.587 1.00 81.88 274 GLU A C 1
ATOM 2127 O O . GLU A 1 274 ? 1.223 12.584 24.542 1.00 81.88 274 GLU A O 1
ATOM 2132 N N . GLY A 1 275 ? 0.789 10.374 24.497 1.00 81.69 275 GLY A N 1
ATOM 2133 C CA . GLY A 1 275 ? -0.669 10.517 24.504 1.00 81.69 275 GLY A CA 1
ATOM 2134 C C . GLY A 1 275 ? -1.274 10.932 23.164 1.00 81.69 275 GLY A C 1
ATOM 2135 O O . GLY A 1 275 ? -2.337 11.550 23.149 1.00 81.69 275 GLY A O 1
ATOM 2136 N N . ILE A 1 276 ? -0.602 10.591 22.063 1.00 88.06 276 ILE A N 1
ATOM 2137 C CA . ILE A 1 276 ? -1.119 10.737 20.696 1.00 88.06 276 ILE A CA 1
ATOM 2138 C C . ILE A 1 276 ? -1.875 9.476 20.258 1.00 88.06 276 ILE A C 1
ATOM 2140 O O . ILE A 1 276 ? -1.576 8.368 20.720 1.00 88.06 276 ILE A O 1
ATOM 2144 N N . VAL A 1 277 ? -2.851 9.636 19.381 1.00 90.25 277 VAL A N 1
ATOM 2145 C CA . VAL A 1 277 ? -3.574 8.564 18.709 1.00 90.25 277 VAL A CA 1
ATOM 2146 C C . VAL A 1 277 ? -2.732 8.085 17.528 1.00 90.25 277 VAL A C 1
ATOM 2148 O O . VAL A 1 277 ? -2.240 8.887 16.741 1.00 90.25 277 VAL A O 1
ATOM 2151 N N . HIS A 1 278 ? -2.555 6.770 17.391 1.00 87.56 278 HIS A N 1
ATOM 2152 C CA . HIS A 1 278 ? -1.849 6.188 16.243 1.00 87.56 278 HIS A CA 1
ATOM 2153 C C . HIS A 1 278 ? -2.839 5.576 15.268 1.00 87.56 278 HIS A C 1
ATOM 2155 O O . HIS A 1 278 ? -3.751 4.864 15.680 1.00 87.56 278 HIS A O 1
ATOM 2161 N N . ILE A 1 279 ? -2.625 5.806 13.978 1.00 86.69 279 ILE A N 1
ATOM 2162 C CA . ILE A 1 279 ? -3.367 5.163 12.894 1.00 86.69 279 ILE A CA 1
ATOM 2163 C C . ILE A 1 279 ? -2.386 4.234 12.197 1.00 86.69 279 ILE A C 1
ATOM 2165 O O . ILE A 1 279 ? -1.428 4.683 11.574 1.00 86.69 279 ILE A O 1
ATOM 2169 N N . ILE A 1 280 ? -2.581 2.931 12.375 1.00 80.88 280 ILE A N 1
ATOM 2170 C CA . ILE A 1 280 ? -1.629 1.916 11.935 1.00 80.88 280 ILE A CA 1
ATOM 2171 C C . ILE A 1 280 ? -2.259 1.066 10.843 1.00 80.88 280 ILE A C 1
ATOM 2173 O O . ILE A 1 280 ? -3.369 0.548 10.985 1.00 80.88 280 ILE A O 1
ATOM 2177 N N . HIS A 1 281 ? -1.498 0.901 9.767 1.00 77.69 281 HIS A N 1
ATOM 2178 C CA . HIS A 1 281 ? -1.797 0.009 8.662 1.00 77.69 281 HIS A CA 1
ATOM 2179 C C . HIS A 1 281 ? -1.027 -1.298 8.887 1.00 77.69 281 HIS A C 1
ATOM 2181 O O . HIS A 1 281 ? 0.188 -1.333 8.701 1.00 77.69 281 HIS A O 1
ATOM 2187 N N . PRO A 1 282 ? -1.695 -2.363 9.359 1.00 66.06 282 PRO A N 1
ATOM 2188 C CA . PRO A 1 282 ? -1.041 -3.637 9.639 1.00 66.06 282 PRO A CA 1
ATOM 2189 C C . PRO A 1 282 ? -0.640 -4.384 8.365 1.00 66.06 282 PRO A C 1
ATOM 2191 O O . PRO A 1 282 ? 0.253 -5.226 8.402 1.00 66.06 282 PRO A O 1
ATOM 2194 N N . SER A 1 283 ? -1.296 -4.092 7.239 1.00 65.44 283 SER A N 1
ATOM 2195 C CA . SER A 1 283 ? -0.847 -4.544 5.931 1.00 65.44 283 SER A CA 1
ATOM 2196 C C . SER A 1 283 ? 0.185 -3.561 5.382 1.00 65.44 283 SER A C 1
ATOM 2198 O O . SER A 1 283 ? 0.093 -2.353 5.602 1.00 65.44 283 SER A O 1
ATOM 2200 N N . ALA A 1 284 ? 1.168 -4.061 4.632 1.00 58.44 284 ALA A N 1
ATOM 2201 C CA . ALA A 1 284 ? 2.034 -3.196 3.837 1.00 58.44 284 ALA A CA 1
ATOM 2202 C C . ALA A 1 284 ? 1.209 -2.532 2.712 1.00 58.44 284 ALA A C 1
ATOM 2204 O O . ALA A 1 284 ? 1.167 -3.049 1.587 1.00 58.44 284 ALA A O 1
ATOM 2205 N N . GLY A 1 285 ? 0.531 -1.427 3.035 1.00 68.12 285 GLY A N 1
ATOM 2206 C CA . GLY A 1 285 ? -0.230 -0.574 2.124 1.00 68.12 285 GLY A CA 1
ATOM 2207 C C . GLY A 1 285 ? -1.584 -0.097 2.667 1.00 68.12 285 GLY A C 1
ATOM 2208 O O . GLY A 1 285 ? -1.913 -0.194 3.845 1.00 68.12 285 GLY A O 1
ATOM 2209 N N . ASP A 1 286 ? -2.396 0.397 1.742 1.00 78.31 286 ASP A N 1
ATOM 2210 C CA . ASP A 1 286 ? -3.631 1.141 2.018 1.00 78.31 286 ASP A CA 1
ATOM 2211 C C . ASP A 1 286 ? -4.861 0.226 2.190 1.00 78.31 286 ASP A C 1
ATOM 2213 O O . ASP A 1 286 ? -6.003 0.686 2.174 1.00 78.31 286 ASP A O 1
ATOM 2217 N N . LEU A 1 287 ? -4.659 -1.094 2.279 1.00 86.50 287 LEU A N 1
ATOM 2218 C CA . LEU A 1 287 ? -5.732 -2.086 2.359 1.00 86.50 287 LEU A CA 1
ATOM 2219 C C . LEU A 1 287 ? -6.004 -2.442 3.824 1.00 86.50 287 LEU A C 1
ATOM 2221 O O . LEU A 1 287 ? -5.125 -2.928 4.535 1.00 86.50 287 LEU A O 1
ATOM 2225 N N . GLY A 1 288 ? -7.233 -2.193 4.265 1.00 78.12 288 GLY A N 1
ATOM 2226 C CA . GLY A 1 288 ? -7.659 -2.359 5.646 1.00 78.12 288 GLY A CA 1
ATOM 2227 C C . GLY A 1 288 ? -7.684 -3.816 6.138 1.00 78.12 288 GLY A C 1
ATOM 2228 O O . GLY A 1 288 ? -7.539 -4.757 5.356 1.00 78.12 288 GLY A O 1
ATOM 2229 N N . PRO A 1 289 ? -7.936 -4.016 7.441 1.00 81.75 289 PRO A N 1
ATOM 2230 C CA . PRO A 1 289 ? -8.404 -2.997 8.371 1.00 81.75 289 PRO A CA 1
ATOM 2231 C C . PRO A 1 289 ? -7.276 -2.109 8.898 1.00 81.75 289 PRO A C 1
ATOM 2233 O O . PRO A 1 289 ? -6.131 -2.525 9.011 1.00 81.75 289 PRO A O 1
ATOM 2236 N N . VAL A 1 290 ? -7.641 -0.877 9.229 1.00 83.88 290 VAL A N 1
ATOM 2237 C CA . VAL A 1 290 ? -6.791 0.097 9.919 1.00 83.88 290 VAL A CA 1
ATOM 2238 C C . VAL A 1 290 ? -7.007 -0.065 11.419 1.00 83.88 290 VAL A C 1
ATOM 2240 O O . VAL A 1 290 ? -8.143 -0.254 11.861 1.00 83.88 290 VAL A O 1
ATOM 2243 N N . VAL A 1 291 ? -5.926 0.018 12.190 1.00 86.56 291 VAL A N 1
ATOM 2244 C CA . VAL A 1 291 ? -5.943 -0.058 13.654 1.00 86.56 291 VAL A CA 1
ATOM 2245 C C . VAL A 1 291 ? -5.749 1.340 14.224 1.00 86.56 291 VAL A C 1
ATOM 2247 O O . VAL A 1 291 ? -4.719 1.967 13.983 1.00 86.56 291 VAL A O 1
ATOM 2250 N N . VAL A 1 292 ? -6.724 1.825 14.993 1.00 90.81 292 VAL A N 1
ATOM 2251 C CA . VAL A 1 292 ? -6.631 3.116 15.686 1.00 90.81 292 VAL A CA 1
ATOM 2252 C C . VAL A 1 292 ? -6.287 2.879 17.154 1.00 90.81 292 VAL A C 1
ATOM 2254 O O . VAL A 1 292 ? -7.049 2.246 17.885 1.00 90.81 292 VAL A O 1
ATOM 2257 N N . VAL A 1 293 ? -5.136 3.377 17.596 1.00 90.50 293 VAL A N 1
ATOM 2258 C CA . VAL A 1 293 ? -4.630 3.196 18.960 1.00 90.50 293 VAL A CA 1
ATOM 2259 C C . VAL A 1 293 ? -4.818 4.479 19.750 1.00 90.50 293 VAL A C 1
ATOM 2261 O O . VAL A 1 293 ? -4.133 5.468 19.503 1.00 90.50 293 VAL A O 1
ATOM 2264 N N . PHE A 1 294 ? -5.703 4.455 20.737 1.00 92.69 294 PHE A N 1
ATOM 2265 C CA . PHE A 1 294 ? -5.930 5.569 21.647 1.00 92.69 294 PHE A CA 1
ATOM 2266 C C . PHE A 1 294 ? -5.110 5.414 22.931 1.00 92.69 294 PHE A C 1
ATOM 2268 O O . PHE A 1 294 ? -4.974 4.305 23.458 1.00 92.69 294 PHE A O 1
ATOM 2275 N N . PRO A 1 295 ? -4.625 6.518 23.515 1.00 91.00 295 PRO A N 1
ATOM 2276 C CA . PRO A 1 295 ? -4.155 6.506 24.891 1.00 91.00 295 PRO A CA 1
ATOM 2277 C C . PRO A 1 295 ? -5.320 6.358 25.881 1.00 91.00 295 PRO A C 1
ATOM 2279 O O . PRO A 1 295 ? -6.474 6.687 25.591 1.00 91.00 295 PRO A O 1
ATOM 2282 N N . TYR A 1 296 ? -5.010 5.938 27.104 1.00 90.38 296 TYR A N 1
ATOM 2283 C CA . TYR A 1 296 ? -5.934 6.029 28.230 1.00 90.38 296 TYR A CA 1
ATOM 2284 C C . TYR A 1 296 ? -6.192 7.484 28.607 1.00 90.38 296 TYR A C 1
ATOM 2286 O O . TYR A 1 296 ? -5.309 8.186 29.106 1.00 90.38 296 TYR A O 1
ATOM 2294 N N . VAL A 1 297 ? -7.440 7.919 28.443 1.00 87.75 297 VAL A N 1
ATOM 2295 C CA . VAL A 1 297 ? -7.893 9.206 28.972 1.00 87.75 297 VAL A CA 1
ATOM 2296 C C . VAL A 1 297 ? -7.851 9.130 30.500 1.00 87.75 297 VAL A C 1
ATOM 2298 O O . VAL A 1 297 ? -8.436 8.231 31.097 1.00 87.75 297 VAL A O 1
ATOM 2301 N N . ASN A 1 298 ? -7.131 10.058 31.135 1.00 84.00 298 ASN A N 1
ATOM 2302 C CA . ASN A 1 298 ? -6.875 10.087 32.584 1.00 84.00 298 ASN A CA 1
ATOM 2303 C C . ASN A 1 298 ? -6.078 8.886 33.141 1.00 84.00 298 ASN A C 1
ATOM 2305 O O . ASN A 1 298 ? -6.056 8.675 34.353 1.00 84.00 298 ASN A O 1
ATOM 2309 N N . GLY A 1 299 ? -5.403 8.109 32.286 1.00 82.25 299 GLY A N 1
ATOM 2310 C CA . GLY A 1 299 ? -4.523 7.016 32.716 1.00 82.25 299 GLY A CA 1
ATOM 2311 C C . GLY A 1 299 ? -5.236 5.754 33.213 1.00 82.25 299 GLY A C 1
ATOM 2312 O O . GLY A 1 299 ? -4.576 4.874 33.764 1.00 82.25 299 GLY A O 1
ATOM 2313 N N . THR A 1 300 ? -6.551 5.636 33.015 1.00 85.81 300 THR A N 1
ATOM 2314 C CA . THR A 1 300 ? -7.332 4.451 33.393 1.00 85.81 300 THR A CA 1
ATOM 2315 C C . THR A 1 300 ? -7.849 3.689 32.169 1.00 85.81 300 THR A C 1
ATOM 2317 O O . THR A 1 300 ? -8.180 4.302 31.151 1.00 85.81 300 THR A O 1
ATOM 2320 N N . PRO A 1 301 ? -7.928 2.345 32.242 1.00 90.31 301 PRO A N 1
ATOM 2321 C CA . PRO A 1 301 ? -8.519 1.548 31.174 1.00 90.31 301 PRO A CA 1
ATOM 2322 C C . PRO A 1 301 ? -10.003 1.905 31.006 1.00 90.31 301 PRO A C 1
ATOM 2324 O O . PRO A 1 301 ? -10.721 1.963 32.009 1.00 90.31 301 PRO A O 1
ATOM 2327 N N . PRO A 1 302 ? -10.492 2.121 29.773 1.00 93.19 302 PRO A N 1
ATOM 2328 C CA . PRO A 1 302 ? -11.894 2.438 29.558 1.00 93.19 302 PRO A CA 1
ATOM 2329 C C . PRO A 1 302 ? -12.789 1.208 29.773 1.00 93.19 302 PRO A C 1
ATOM 2331 O O . PRO A 1 302 ? -12.503 0.101 29.301 1.00 93.19 302 PRO A O 1
ATOM 2334 N N . ASP A 1 303 ? -13.918 1.425 30.446 1.00 94.81 303 ASP A N 1
ATOM 2335 C CA . ASP A 1 303 ? -15.061 0.516 30.375 1.00 94.81 303 ASP A CA 1
ATOM 2336 C C . ASP A 1 303 ? -15.751 0.608 29.000 1.00 94.81 303 ASP A C 1
ATOM 2338 O O . ASP A 1 303 ? -15.424 1.464 28.172 1.00 94.81 303 ASP A O 1
ATOM 2342 N N . GLU A 1 304 ? -16.708 -0.282 28.732 1.00 95.69 304 GLU A N 1
ATOM 2343 C CA . GLU A 1 304 ? -17.407 -0.330 27.442 1.00 95.69 304 GLU A CA 1
ATOM 2344 C C . GLU A 1 304 ? -18.100 1.001 27.099 1.00 95.69 304 GLU A C 1
ATOM 2346 O O . GLU A 1 304 ? -17.997 1.489 25.972 1.00 95.69 304 GLU A O 1
ATOM 2351 N N . GLY A 1 305 ? -18.770 1.626 28.074 1.00 96.94 305 GLY A N 1
ATOM 2352 C CA . GLY A 1 305 ? -19.476 2.894 27.872 1.00 96.94 305 GLY A CA 1
ATOM 2353 C C . GLY A 1 305 ? -18.528 4.050 27.545 1.00 96.94 305 GLY A C 1
ATOM 2354 O O . GLY A 1 305 ? -18.810 4.871 26.666 1.00 96.94 305 GLY A O 1
ATOM 2355 N N . THR A 1 306 ? -17.376 4.097 28.209 1.00 96.50 306 THR A N 1
ATOM 2356 C CA . THR A 1 306 ? -16.318 5.070 27.936 1.00 96.50 306 THR A CA 1
ATOM 2357 C C . THR A 1 306 ? -15.676 4.817 26.583 1.00 96.50 306 THR A C 1
ATOM 2359 O O . THR A 1 306 ? -15.572 5.758 25.800 1.00 96.50 306 THR A O 1
ATOM 2362 N N . ALA A 1 307 ? -15.322 3.572 26.261 1.00 96.62 307 ALA A N 1
ATOM 2363 C CA . ALA A 1 307 ? -14.774 3.212 24.957 1.00 96.62 307 ALA A CA 1
ATOM 2364 C C . ALA A 1 307 ? -15.732 3.616 23.828 1.00 96.62 307 ALA A C 1
ATOM 2366 O O . ALA A 1 307 ? -15.323 4.291 22.886 1.00 96.62 307 ALA A O 1
ATOM 2367 N N . LYS A 1 308 ? -17.026 3.303 23.961 1.00 97.50 308 LYS A N 1
ATOM 2368 C CA . LYS A 1 308 ? -18.050 3.677 22.979 1.00 97.50 308 LYS A CA 1
ATOM 2369 C C . LYS A 1 308 ? -18.157 5.187 22.785 1.00 97.50 308 LYS A C 1
ATOM 2371 O O . LYS A 1 308 ? -18.257 5.640 21.650 1.00 97.50 308 LYS A O 1
ATOM 2376 N N . ARG A 1 309 ? -18.106 5.973 23.865 1.00 97.44 309 ARG A N 1
ATOM 2377 C CA . ARG A 1 309 ? -18.128 7.444 23.790 1.00 97.44 309 ARG A CA 1
ATOM 2378 C C . ARG A 1 309 ? -16.879 7.999 23.103 1.00 97.44 309 ARG A C 1
ATOM 2380 O O . ARG A 1 309 ? -16.998 8.854 22.233 1.00 97.44 309 ARG A O 1
ATOM 2387 N N . LEU A 1 310 ? -15.698 7.518 23.493 1.00 97.44 310 LEU A N 1
ATOM 2388 C CA . LEU A 1 310 ? -14.418 7.987 22.959 1.00 97.44 310 LEU A CA 1
ATOM 2389 C C . LEU A 1 310 ? -14.264 7.650 21.472 1.00 97.44 310 LEU A C 1
ATOM 2391 O O . LEU A 1 310 ? -13.926 8.533 20.685 1.00 97.44 310 LEU A O 1
ATOM 2395 N N . VAL A 1 311 ? -14.570 6.408 21.088 1.00 97.56 311 VAL A N 1
ATOM 2396 C CA . VAL A 1 311 ? -14.538 5.957 19.689 1.00 97.56 311 VAL A CA 1
ATOM 2397 C C . VAL A 1 311 ? -15.650 6.617 18.877 1.00 97.56 311 VAL A C 1
ATOM 2399 O O . VAL A 1 311 ? -15.411 7.043 17.752 1.00 97.56 311 VAL A O 1
ATOM 2402 N N . GLY A 1 312 ? -16.841 6.779 19.460 1.00 97.62 312 GLY A N 1
ATOM 2403 C CA . GLY A 1 312 ? -17.948 7.509 18.844 1.00 97.62 312 GLY A CA 1
ATOM 2404 C C . GLY A 1 312 ? -17.564 8.934 18.464 1.00 97.62 312 GLY A C 1
ATOM 2405 O O . GLY A 1 312 ? -17.806 9.341 17.331 1.00 97.62 312 GLY A O 1
ATOM 2406 N N . ARG A 1 313 ? -16.894 9.657 19.370 1.00 97.81 313 ARG A N 1
ATOM 2407 C CA . ARG A 1 313 ? -16.414 11.012 19.087 1.00 97.81 313 ARG A CA 1
ATOM 2408 C C . ARG A 1 313 ? -15.366 11.033 17.976 1.00 97.81 313 ARG A C 1
ATOM 2410 O O . ARG A 1 313 ? -15.438 11.884 17.105 1.00 97.81 313 ARG A O 1
ATOM 2417 N N . PHE A 1 314 ? -14.422 10.094 17.973 1.00 97.69 314 PHE A N 1
ATOM 2418 C CA . PHE A 1 314 ? -13.429 10.001 16.899 1.00 97.69 314 PHE A CA 1
ATOM 2419 C C . PHE A 1 314 ? -14.077 9.760 15.526 1.00 97.69 314 PHE A C 1
ATOM 2421 O O . PHE A 1 314 ? -13.743 10.439 14.562 1.00 97.69 314 PHE A O 1
ATOM 2428 N N . VAL A 1 315 ? -15.044 8.842 15.445 1.00 96.94 315 VAL A N 1
ATOM 2429 C CA . VAL A 1 315 ? -15.786 8.555 14.204 1.00 96.94 315 VAL A CA 1
ATOM 2430 C C . VAL A 1 315 ? -16.600 9.765 13.737 1.00 96.94 315 VAL A C 1
ATOM 2432 O O . VAL A 1 315 ? -16.666 10.031 12.540 1.00 96.94 315 VAL A O 1
ATOM 2435 N N . GLU A 1 316 ? -17.202 10.511 14.665 1.00 97.38 316 GLU A N 1
ATOM 2436 C CA . GLU A 1 316 ? -17.901 11.762 14.355 1.00 97.38 316 GLU A CA 1
ATOM 2437 C C . GLU A 1 316 ? -16.950 12.795 13.735 1.00 97.38 316 GLU A C 1
ATOM 2439 O O . GLU A 1 316 ? -17.279 13.383 12.709 1.00 97.38 316 GLU A O 1
ATOM 2444 N N . LEU A 1 317 ? -15.759 12.967 14.321 1.00 97.81 317 LEU A N 1
ATOM 2445 C CA . LEU A 1 317 ? -14.729 13.881 13.822 1.00 97.81 317 LEU A CA 1
ATOM 2446 C C . LEU A 1 317 ? -14.189 13.463 12.451 1.00 97.81 317 LEU A C 1
ATOM 2448 O O . LEU A 1 317 ? -14.002 14.313 11.588 1.00 97.81 317 LEU A O 1
ATOM 2452 N N . ALA A 1 318 ? -13.985 12.162 12.231 1.00 95.69 318 ALA A N 1
ATOM 2453 C CA . ALA A 1 318 ? -13.538 11.636 10.943 1.00 95.69 318 ALA A CA 1
ATOM 2454 C C . ALA A 1 318 ? -14.606 11.773 9.846 1.00 95.69 318 ALA A C 1
ATOM 2456 O O . ALA A 1 318 ? -14.289 11.706 8.662 1.00 95.69 318 ALA A O 1
ATOM 2457 N N . GLY A 1 319 ? -15.883 11.907 10.217 1.00 95.25 319 GLY A N 1
ATOM 2458 C CA . GLY A 1 319 ? -17.005 11.966 9.278 1.00 95.25 319 GLY A CA 1
ATOM 2459 C C . GLY A 1 319 ? -17.342 10.626 8.608 1.00 95.25 319 GLY A C 1
ATOM 2460 O O . GLY A 1 319 ? -18.283 10.555 7.818 1.00 95.25 319 GLY A O 1
ATOM 2461 N N . PHE A 1 320 ? -16.617 9.548 8.921 1.00 94.25 320 PHE A N 1
ATOM 2462 C CA . PHE A 1 320 ? -16.903 8.192 8.455 1.00 94.25 320 PHE A CA 1
ATOM 2463 C C . PHE A 1 320 ? -16.375 7.137 9.438 1.00 94.25 320 PHE A C 1
ATOM 2465 O O . PHE A 1 320 ? -15.519 7.410 10.275 1.00 94.25 320 PHE A O 1
ATOM 2472 N N . CYS A 1 321 ? -16.874 5.903 9.315 1.00 91.56 321 CYS A N 1
ATOM 2473 C CA . CYS A 1 321 ? -16.379 4.757 10.076 1.00 91.56 321 CYS A CA 1
ATOM 2474 C C . CYS A 1 321 ? -15.861 3.679 9.114 1.00 91.56 321 CYS A C 1
ATOM 2476 O O . CYS A 1 321 ? -16.658 3.140 8.338 1.00 91.56 321 CYS A O 1
ATOM 2478 N N . PRO A 1 322 ? -14.556 3.357 9.129 1.00 87.31 322 PRO A N 1
ATOM 2479 C CA . PRO A 1 322 ? -14.037 2.184 8.434 1.00 87.31 322 PRO A CA 1
ATOM 2480 C C . PRO A 1 322 ? -14.702 0.911 8.976 1.00 87.31 322 PRO A C 1
ATOM 2482 O O . PRO A 1 322 ? -14.858 0.791 10.184 1.00 87.31 322 PRO A O 1
ATOM 2485 N N . GLN A 1 323 ? -15.098 -0.041 8.124 1.00 86.12 323 GLN A N 1
ATOM 2486 C CA . GLN A 1 323 ? -15.804 -1.247 8.575 1.00 86.12 323 GLN A CA 1
ATOM 2487 C C . GLN A 1 323 ? -15.062 -2.537 8.197 1.00 86.12 323 GLN A C 1
ATOM 2489 O O . GLN A 1 323 ? -14.956 -2.843 7.012 1.00 86.12 323 GLN A O 1
ATOM 2494 N N . PRO A 1 324 ? -14.615 -3.350 9.171 1.00 86.12 324 PRO A N 1
ATOM 2495 C CA . PRO A 1 324 ? -14.705 -3.120 10.614 1.00 86.12 324 PRO A CA 1
ATOM 2496 C C . PRO A 1 324 ? -13.735 -2.029 11.088 1.00 86.12 324 PRO A C 1
ATOM 2498 O O . PRO A 1 324 ? -12.649 -1.893 10.525 1.00 86.12 324 PRO A O 1
ATOM 2501 N N . LEU A 1 325 ? -14.099 -1.305 12.150 1.00 89.88 325 LEU A N 1
ATOM 2502 C CA . LEU A 1 325 ? -13.168 -0.406 12.832 1.00 89.88 325 LEU A CA 1
ATOM 2503 C C . LEU A 1 325 ? -12.484 -1.182 13.953 1.00 89.88 325 LEU A C 1
ATOM 2505 O O . LEU A 1 325 ? -13.143 -1.701 14.859 1.00 89.88 325 LEU A O 1
ATOM 2509 N N . VAL A 1 326 ? -11.159 -1.243 13.899 1.00 89.62 326 VAL A N 1
ATOM 2510 C CA . VAL A 1 326 ? -10.343 -1.872 14.933 1.00 89.62 326 VAL A CA 1
ATOM 2511 C C . VAL A 1 326 ? -9.753 -0.789 15.818 1.00 89.62 326 VAL A C 1
ATOM 2513 O O . VAL A 1 326 ? -9.072 0.115 15.333 1.00 89.62 326 VAL A O 1
ATOM 2516 N N . VAL A 1 327 ? -10.002 -0.897 17.121 1.00 91.50 327 VAL A N 1
ATOM 2517 C CA . VAL A 1 327 ? -9.526 0.065 18.110 1.00 91.50 327 VAL A CA 1
ATOM 2518 C C . VAL A 1 327 ? -8.750 -0.625 19.216 1.00 91.50 327 VAL A C 1
ATOM 2520 O O . VAL A 1 327 ? -9.216 -1.603 19.800 1.00 91.50 327 VAL A O 1
ATOM 2523 N N . GLU A 1 328 ? -7.612 -0.049 19.576 1.00 90.06 328 GLU A N 1
ATOM 2524 C CA . GLU A 1 328 ? -6.870 -0.430 20.770 1.00 90.06 328 GLU A CA 1
ATOM 2525 C C . GLU A 1 328 ? -6.766 0.747 21.745 1.00 90.06 328 GLU A C 1
ATOM 2527 O O . GLU A 1 328 ? -6.564 1.885 21.337 1.00 90.06 328 GLU A O 1
ATOM 2532 N N . PHE A 1 329 ? -6.888 0.485 23.045 1.00 90.81 329 PHE A N 1
ATOM 2533 C CA . PHE A 1 329 ? -6.630 1.465 24.100 1.00 90.81 329 PHE A CA 1
ATOM 2534 C C . PHE A 1 329 ? -5.394 1.063 24.895 1.00 90.81 329 PHE A C 1
ATOM 2536 O O . PHE A 1 329 ? -5.336 -0.047 25.432 1.00 90.81 329 PHE A O 1
ATOM 2543 N N . TRP A 1 330 ? -4.413 1.960 24.966 1.00 87.88 330 TRP A N 1
ATOM 2544 C CA . TRP A 1 330 ? -3.103 1.707 25.559 1.00 87.88 330 TRP A CA 1
ATOM 2545 C C . TRP A 1 330 ? -2.832 2.648 26.742 1.00 87.88 330 TRP A C 1
ATOM 2547 O O . TRP A 1 330 ? -3.144 3.837 26.663 1.00 87.88 330 TRP A O 1
ATOM 2557 N N . PRO A 1 331 ? -2.169 2.180 27.819 1.00 83.25 331 PRO A N 1
ATOM 2558 C CA . PRO A 1 331 ? -1.811 3.032 28.954 1.00 83.25 331 PRO A CA 1
ATOM 2559 C C . PRO A 1 331 ? -0.922 4.220 28.583 1.00 83.25 331 PRO A C 1
ATOM 2561 O O . PRO A 1 331 ? -0.980 5.258 29.238 1.00 83.25 331 PRO A O 1
ATOM 2564 N N . LYS A 1 332 ? -0.078 4.056 27.557 1.00 76.00 332 LYS A N 1
ATOM 2565 C CA . LYS A 1 332 ? 0.811 5.090 27.018 1.00 76.00 332 LYS A CA 1
ATOM 2566 C C . LYS A 1 332 ? 1.001 4.895 25.517 1.00 76.00 332 LYS A C 1
ATOM 2568 O O . LYS A 1 332 ? 1.191 3.770 25.067 1.00 76.00 332 LYS A O 1
ATOM 2573 N N . THR A 1 333 ? 1.033 5.998 24.779 1.00 76.31 333 THR A N 1
ATOM 2574 C CA . THR A 1 333 ? 1.314 6.067 23.336 1.00 76.31 333 THR A CA 1
ATOM 2575 C C . THR A 1 333 ? 2.330 7.183 23.057 1.00 76.31 333 THR A C 1
ATOM 2577 O O . THR A 1 333 ? 2.513 8.060 23.901 1.00 76.31 333 THR A O 1
ATOM 2580 N N . GLY A 1 334 ? 3.014 7.160 21.904 1.00 60.97 334 GLY A N 1
ATOM 2581 C CA . GLY A 1 334 ? 3.935 8.231 21.462 1.00 60.97 334 GLY A CA 1
ATOM 2582 C C . GLY A 1 334 ? 5.335 8.234 22.104 1.00 60.97 334 GLY A C 1
ATOM 2583 O O . GLY A 1 334 ? 6.201 9.026 21.744 1.00 60.97 334 GLY A O 1
ATOM 2584 N N . VAL A 1 335 ? 5.618 7.313 23.028 1.00 57.00 335 VAL A N 1
ATOM 2585 C CA . VAL A 1 335 ? 6.843 7.336 23.847 1.00 57.00 335 VAL A CA 1
ATOM 2586 C C . VAL A 1 335 ? 8.040 6.622 23.193 1.00 57.00 335 VAL A C 1
ATOM 2588 O O . VAL A 1 335 ? 8.782 5.898 23.861 1.00 57.00 335 VAL A O 1
ATOM 2591 N N . GLU A 1 336 ? 8.257 6.819 21.890 1.00 49.78 336 GLU A N 1
ATOM 2592 C CA . GLU A 1 336 ? 9.290 6.094 21.123 1.00 49.78 336 GLU A CA 1
ATOM 2593 C C . GLU A 1 336 ? 10.730 6.324 21.628 1.00 49.78 336 GLU A C 1
ATOM 2595 O O . GLU A 1 336 ? 11.615 5.516 21.353 1.00 49.78 336 GLU A O 1
ATOM 2600 N N . TYR A 1 337 ? 10.971 7.378 22.420 1.00 38.16 337 TYR A N 1
ATOM 2601 C CA . TYR A 1 337 ? 12.309 7.750 22.903 1.00 38.16 337 TYR A CA 1
ATOM 2602 C C . TYR A 1 337 ? 12.588 7.497 24.398 1.00 38.16 337 TYR A C 1
ATOM 2604 O O . TYR A 1 337 ? 13.743 7.607 24.808 1.00 38.16 337 TYR A O 1
ATOM 2612 N N . LEU A 1 338 ? 11.593 7.150 25.231 1.00 37.03 338 LEU A N 1
ATOM 2613 C CA . LEU A 1 338 ? 11.818 6.856 26.669 1.00 37.03 338 LEU A CA 1
ATOM 2614 C C . LEU A 1 338 ? 11.569 5.394 27.036 1.00 37.03 338 LEU A C 1
ATOM 2616 O O . LEU A 1 338 ? 12.101 4.913 28.037 1.00 37.03 338 LEU A O 1
ATOM 2620 N N . VAL A 1 339 ? 10.782 4.677 26.237 1.00 39.34 339 VAL A N 1
ATOM 2621 C CA . VAL A 1 339 ? 10.629 3.233 26.383 1.00 39.34 339 VAL A CA 1
ATOM 2622 C C . VAL A 1 339 ? 11.735 2.611 25.546 1.00 39.34 339 VAL A C 1
ATOM 2624 O O . VAL A 1 339 ? 11.667 2.615 24.321 1.00 39.34 339 VAL A O 1
ATOM 2627 N N . GLY A 1 340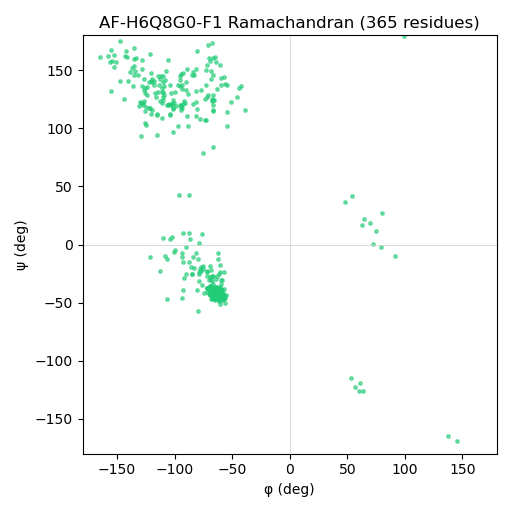 ? 12.808 2.157 26.204 1.00 33.56 340 GLY A N 1
ATOM 2628 C CA . GLY A 1 340 ? 13.902 1.464 25.527 1.00 33.56 340 GLY A CA 1
ATOM 2629 C C . GLY A 1 340 ? 13.323 0.421 24.577 1.00 33.56 340 GLY A C 1
ATOM 2630 O O . GLY A 1 340 ? 12.471 -0.360 25.001 1.00 33.56 340 GLY A O 1
ATOM 2631 N N . ARG A 1 341 ? 13.732 0.469 23.297 1.00 31.72 341 ARG A N 1
ATOM 2632 C CA . ARG A 1 341 ? 13.2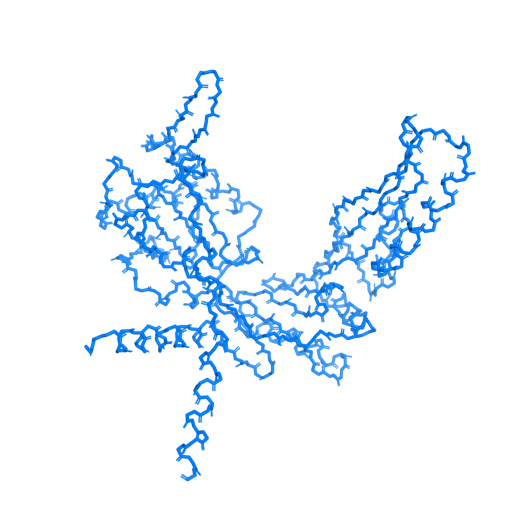96 -0.478 22.261 1.00 31.72 341 ARG A CA 1
ATOM 2633 C C . ARG A 1 341 ? 13.219 -1.863 22.887 1.00 31.72 341 ARG A C 1
ATOM 2635 O O . ARG A 1 341 ? 14.249 -2.386 23.318 1.00 31.72 341 ARG A O 1
ATOM 2642 N N . ALA A 1 342 ? 12.019 -2.437 22.957 1.00 33.72 342 ALA A N 1
ATOM 2643 C CA . ALA A 1 342 ? 11.894 -3.840 23.299 1.00 33.72 342 ALA A CA 1
ATOM 2644 C C . ALA A 1 342 ? 12.838 -4.596 22.358 1.00 33.72 342 ALA A C 1
ATOM 2646 O O . ALA A 1 342 ? 12.812 -4.406 21.140 1.00 33.72 342 ALA A O 1
ATOM 2647 N N . ASN A 1 343 ? 13.771 -5.352 22.931 1.00 31.03 343 ASN A N 1
ATOM 2648 C CA . ASN A 1 343 ? 14.777 -6.058 22.159 1.00 31.03 343 ASN A CA 1
ATOM 2649 C C . ASN A 1 343 ? 14.109 -7.275 21.503 1.00 31.03 343 ASN A C 1
ATOM 2651 O O . ASN A 1 343 ? 14.213 -8.402 21.991 1.00 31.03 343 ASN A O 1
ATOM 2655 N N . TYR A 1 344 ? 13.387 -7.035 20.405 1.00 35.84 344 TYR A N 1
ATOM 2656 C CA . TYR A 1 344 ? 12.674 -8.055 19.633 1.00 35.84 344 TYR A CA 1
ATOM 2657 C C . TYR A 1 344 ? 13.613 -9.109 19.020 1.00 35.84 344 TYR A C 1
ATOM 2659 O O . TYR A 1 344 ? 13.141 -10.144 18.556 1.00 35.84 344 TYR A O 1
ATOM 2667 N N . ALA A 1 345 ? 14.940 -8.923 19.102 1.00 32.28 345 ALA A N 1
ATOM 2668 C CA . ALA A 1 345 ? 15.919 -9.964 18.784 1.00 32.28 345 ALA A CA 1
ATOM 2669 C C . ALA A 1 345 ? 15.721 -11.242 19.624 1.00 32.28 345 ALA A C 1
ATOM 2671 O O . ALA A 1 345 ? 16.086 -12.327 19.184 1.00 32.28 345 ALA A O 1
ATOM 2672 N N . SER A 1 346 ? 15.089 -11.139 20.799 1.00 36.00 346 SER A N 1
ATOM 2673 C CA . SER A 1 346 ? 14.761 -12.297 21.642 1.00 36.00 346 SER A CA 1
ATOM 2674 C C . SER A 1 346 ? 13.514 -13.084 21.196 1.00 36.00 346 SER A C 1
ATOM 2676 O O . SER A 1 346 ? 13.346 -14.222 21.626 1.00 36.00 346 SER A O 1
ATOM 2678 N N . TYR A 1 347 ? 12.697 -12.547 20.279 1.00 37.09 347 TYR A N 1
ATOM 2679 C CA . TYR A 1 347 ? 11.569 -13.259 19.649 1.00 37.09 347 TYR A CA 1
ATOM 2680 C C . TYR A 1 347 ? 11.895 -13.780 18.238 1.00 37.09 347 TYR A C 1
ATOM 2682 O O . TYR A 1 347 ? 11.117 -14.530 17.650 1.00 37.09 347 TYR A O 1
ATOM 2690 N N . ALA A 1 348 ? 13.063 -13.424 17.699 1.00 30.41 348 ALA A N 1
ATOM 2691 C CA . ALA A 1 348 ? 13.494 -13.754 16.347 1.00 30.41 348 ALA A CA 1
ATOM 2692 C C . ALA A 1 348 ? 14.385 -15.012 16.272 1.00 30.41 348 ALA A C 1
ATOM 2694 O O . ALA A 1 348 ? 15.368 -15.007 15.543 1.00 30.41 348 ALA A O 1
ATOM 2695 N N . VAL A 1 349 ? 14.078 -16.099 16.998 1.00 29.94 349 VAL A N 1
ATOM 2696 C CA . VAL A 1 349 ? 14.705 -17.431 16.799 1.00 29.94 349 VAL A CA 1
ATOM 2697 C C . VAL A 1 349 ? 13.763 -18.547 17.311 1.00 29.94 349 VAL A C 1
ATOM 2699 O O . VAL A 1 349 ? 13.365 -18.481 18.469 1.00 29.94 349 VAL A O 1
ATOM 2702 N N . PRO A 1 350 ? 13.476 -19.657 16.590 1.00 38.72 350 PRO A N 1
ATOM 2703 C CA . PRO A 1 350 ? 13.170 -19.838 15.172 1.00 38.72 350 PRO A CA 1
ATOM 2704 C C . PRO A 1 350 ? 11.867 -20.670 14.985 1.00 38.72 350 PRO A C 1
ATOM 2706 O O . PRO A 1 350 ? 11.810 -21.853 15.332 1.00 38.72 350 PRO A O 1
ATOM 2709 N N . ILE A 1 351 ? 10.842 -20.139 14.309 1.00 34.16 351 ILE A N 1
ATOM 2710 C CA . ILE A 1 351 ? 9.664 -20.946 13.894 1.00 34.16 351 ILE A CA 1
ATOM 2711 C C . ILE A 1 351 ? 10.065 -22.084 12.914 1.00 34.16 351 ILE A C 1
ATOM 2713 O O . ILE A 1 351 ? 9.340 -23.059 12.725 1.00 34.16 351 ILE A O 1
ATOM 2717 N N . ILE A 1 352 ? 11.290 -22.046 12.380 1.00 31.81 352 ILE A N 1
ATOM 2718 C CA . ILE A 1 352 ? 11.848 -23.041 11.453 1.00 31.81 352 ILE A CA 1
ATOM 2719 C C . ILE A 1 352 ? 12.179 -24.392 12.135 1.00 31.81 352 ILE A C 1
ATOM 2721 O O . ILE A 1 352 ? 12.146 -25.429 11.473 1.00 31.81 352 ILE A O 1
ATOM 2725 N N . ALA A 1 353 ? 12.417 -24.450 13.453 1.00 33.56 353 ALA A N 1
ATOM 2726 C CA . ALA A 1 353 ? 12.788 -25.715 14.110 1.00 33.56 353 ALA A CA 1
ATOM 2727 C C . ALA A 1 353 ? 11.602 -26.681 14.343 1.00 33.56 353 ALA A C 1
ATOM 2729 O O . ALA A 1 353 ? 11.799 -27.894 14.447 1.00 33.56 353 ALA A O 1
ATOM 2730 N N . LEU A 1 354 ? 10.361 -26.182 14.390 1.00 33.91 354 LEU A N 1
ATOM 2731 C CA . LEU A 1 354 ? 9.186 -26.997 14.736 1.00 33.91 354 LEU A CA 1
ATOM 2732 C C . LEU A 1 354 ? 8.502 -27.653 13.529 1.00 33.91 354 LEU A C 1
ATOM 2734 O O . LEU A 1 354 ? 7.934 -28.737 13.680 1.00 33.91 354 LEU A O 1
ATOM 2738 N N . ALA A 1 355 ? 8.635 -27.087 12.324 1.00 35.19 355 ALA A N 1
ATOM 2739 C CA . ALA A 1 355 ? 8.172 -27.747 11.100 1.00 35.19 355 ALA A CA 1
ATOM 2740 C C . ALA A 1 355 ? 8.971 -29.037 10.817 1.00 35.19 355 ALA A C 1
ATOM 2742 O O . ALA A 1 355 ? 8.400 -30.062 10.442 1.00 35.19 355 ALA A O 1
ATOM 2743 N N . VAL A 1 356 ? 10.281 -29.026 11.093 1.00 38.22 356 VAL A N 1
ATOM 2744 C CA . VAL A 1 356 ? 11.151 -30.205 10.940 1.00 38.22 356 VAL A CA 1
ATOM 2745 C C . VAL A 1 356 ? 10.871 -31.254 12.026 1.00 38.22 356 VAL A C 1
ATOM 2747 O O . VAL A 1 356 ? 10.839 -32.448 11.726 1.00 38.22 356 VAL A O 1
ATOM 2750 N N . ALA A 1 357 ? 10.576 -30.838 13.263 1.00 38.09 357 ALA A N 1
ATOM 2751 C CA . ALA A 1 357 ? 10.235 -31.760 14.351 1.00 38.09 357 ALA A CA 1
ATOM 2752 C C . ALA A 1 357 ? 8.878 -32.465 14.140 1.00 38.09 357 ALA A C 1
ATOM 2754 O O . ALA A 1 357 ? 8.765 -33.666 14.397 1.00 38.09 357 ALA A O 1
ATOM 2755 N N . ALA A 1 358 ? 7.867 -31.765 13.610 1.00 38.53 358 ALA A N 1
ATOM 2756 C CA . ALA A 1 358 ? 6.566 -32.361 13.295 1.00 38.53 358 ALA A CA 1
ATOM 2757 C C . ALA A 1 358 ? 6.655 -33.380 12.140 1.00 38.53 358 ALA A C 1
ATOM 2759 O O . ALA A 1 358 ? 6.072 -34.465 12.219 1.00 38.53 358 ALA A O 1
ATOM 2760 N N . LEU A 1 359 ? 7.451 -33.085 11.105 1.00 39.22 359 LEU A N 1
ATOM 2761 C CA . LEU A 1 359 ? 7.713 -34.009 9.993 1.00 39.22 359 LEU A CA 1
ATOM 2762 C C . LEU A 1 359 ? 8.556 -35.227 10.415 1.00 39.22 359 LEU A C 1
ATOM 2764 O O . LEU A 1 359 ? 8.299 -36.342 9.952 1.00 39.22 359 LEU A O 1
ATOM 2768 N N . ALA A 1 360 ? 9.518 -35.053 11.327 1.00 39.03 360 ALA A N 1
ATOM 2769 C CA . ALA A 1 360 ? 10.309 -36.156 11.878 1.00 39.03 360 ALA A CA 1
ATOM 2770 C C . ALA A 1 360 ? 9.469 -37.090 12.770 1.00 39.03 360 ALA A C 1
ATOM 2772 O O . ALA A 1 360 ? 9.567 -38.313 12.643 1.00 39.03 360 ALA A O 1
ATOM 2773 N N . ALA A 1 361 ? 8.582 -36.539 13.605 1.00 41.56 361 ALA A N 1
ATOM 2774 C CA . ALA A 1 361 ? 7.681 -37.322 14.453 1.00 41.56 361 ALA A CA 1
ATOM 2775 C C . ALA A 1 361 ? 6.653 -38.132 13.636 1.00 41.56 361 ALA A C 1
ATOM 2777 O O . ALA A 1 361 ? 6.358 -39.281 13.972 1.00 41.56 361 ALA A O 1
ATOM 2778 N N . LEU A 1 362 ? 6.156 -37.582 12.522 1.00 40.09 362 LEU A N 1
ATOM 2779 C CA . LEU A 1 362 ? 5.252 -38.292 11.606 1.00 40.09 362 LEU A CA 1
ATOM 2780 C C . LEU A 1 362 ? 5.946 -39.418 10.822 1.00 40.09 362 LEU A C 1
ATOM 2782 O O . LEU A 1 362 ? 5.307 -40.426 10.521 1.00 40.09 362 LEU A O 1
ATOM 2786 N N . ARG A 1 363 ? 7.249 -39.296 10.526 1.00 39.09 363 ARG A N 1
ATOM 2787 C CA . ARG A 1 363 ? 8.038 -40.381 9.909 1.00 39.09 363 ARG A CA 1
ATOM 2788 C C . ARG A 1 363 ? 8.423 -41.485 10.893 1.00 39.09 363 ARG A C 1
ATOM 2790 O O . ARG A 1 363 ? 8.438 -42.644 10.495 1.00 39.09 363 ARG A O 1
ATOM 2797 N N . LEU A 1 364 ? 8.687 -41.154 12.157 1.00 41.47 364 LEU A N 1
ATOM 2798 C CA . LEU A 1 364 ? 9.001 -42.143 13.197 1.00 41.47 364 LEU A CA 1
ATOM 2799 C C . LEU A 1 364 ? 7.784 -42.975 13.623 1.00 41.47 364 LEU A C 1
ATOM 2801 O O . LEU A 1 364 ? 7.951 -44.126 13.994 1.00 41.47 364 LEU A O 1
ATOM 2805 N N . LYS A 1 365 ? 6.563 -42.440 13.506 1.00 34.53 365 LYS A N 1
ATOM 2806 C CA . LYS A 1 365 ? 5.323 -43.184 13.802 1.00 34.53 365 LYS A CA 1
ATOM 2807 C C . LYS A 1 365 ? 4.855 -44.102 12.658 1.00 34.53 365 LYS A C 1
ATOM 2809 O O . LYS A 1 365 ? 3.886 -44.835 12.823 1.00 34.53 365 LYS A O 1
ATOM 2814 N N . ARG A 1 366 ? 5.499 -44.024 11.487 1.00 39.03 366 ARG A N 1
ATOM 2815 C CA . ARG A 1 366 ? 5.203 -44.834 10.290 1.00 39.03 366 ARG A CA 1
ATOM 2816 C C . ARG A 1 366 ? 6.214 -45.966 10.051 1.00 39.03 366 ARG A C 1
ATOM 2818 O O . ARG A 1 366 ? 6.119 -46.617 9.014 1.00 39.03 366 ARG A O 1
ATOM 2825 N N . ARG A 1 367 ? 7.170 -46.172 10.961 1.00 37.00 367 ARG A N 1
ATOM 2826 C CA . ARG A 1 367 ? 8.076 -47.327 10.963 1.00 37.00 367 ARG A CA 1
ATOM 2827 C C . ARG A 1 367 ? 7.675 -48.320 12.034 1.00 37.00 367 ARG A C 1
ATOM 2829 O O . ARG A 1 367 ? 7.334 -47.850 13.141 1.00 37.00 367 ARG A O 1
#